Protein AF-0000000083203821 (afdb_homodimer)

Foldseek 3Di:
DQQAFEEEEEEAAVQQVVLLVVVCVVPVVSLLLLQFQPVLLCQVVADPSHDYQAYEYEEEQDPDPLSNVQVCLSLVLNCLVCVRHYYYDYFYKDWDWDADPPPRDIDIDIDTPCRLVVSLCVVVVCLVVVVGQEYEYEHADLSNLVSVVVCVVPPVSHHYAYEYHHPHHHPNVQVSQVVSVHHHHYVVVVVVSSVVGRDDQWDADPNDIGGRDPVSD/DQQAFEEEEEEAAVQQVVLLVVVCVVPVVSLLLLQFQPVLLCQVVADPSHDYQAYEYEEEQDPDPLSNVQVCLSLVLNCQVCVRHYYYDYFYKDWDWDADPPPRDIDIDIDTPCRLVVSLCVVVVCLVVVVGQEYEYEHADLSNLVSVVVCVVPPVSHHYAYEYHHPHHHPNVQVSQVVSVHHHHYVNVVVVSSVVGRDPQWDADPNDIGGRDPVSD

InterPro domains:
  IPR021139 NYN domain [PF01936] (6-175)
  IPR047140 Low amplitude and bright protein LabA [PTHR35458] (3-175)

Radius of gyration: 23.97 Å; Cα contacts (8 Å, |Δi|>4): 804; chains: 2; bounding box: 63×75×48 Å

Organism: NCBI:txid214856

Solvent-accessible surface area (backbone atoms only — not comparable to full-atom values): 23554 Å² total; per-residue (Å²): 131,86,78,56,42,32,29,33,39,42,32,37,37,60,56,37,51,53,13,40,55,54,41,21,77,77,38,65,75,45,48,58,59,74,47,49,31,63,64,61,35,54,50,72,74,51,52,92,65,36,40,79,55,35,36,37,38,32,38,50,63,51,86,49,65,68,59,29,51,45,50,48,40,49,52,48,43,38,31,69,76,30,65,87,36,40,46,77,48,73,39,40,58,43,84,42,75,46,64,38,88,85,81,62,49,75,42,75,44,81,41,85,39,38,48,69,38,50,51,41,45,49,55,51,47,34,53,75,68,62,70,45,38,31,41,31,40,31,44,38,62,58,61,53,45,60,50,52,52,49,44,58,73,73,34,75,85,43,45,76,46,43,34,19,28,29,86,41,69,34,69,65,50,45,52,52,35,45,76,69,76,42,73,67,39,60,47,65,80,40,55,67,49,51,65,74,14,49,53,70,59,65,43,79,56,96,89,46,73,42,54,62,48,74,90,62,104,129,84,80,55,42,30,29,33,39,42,34,37,38,61,56,36,51,52,13,39,56,55,40,21,76,78,38,67,74,44,48,57,59,73,48,49,30,63,64,60,35,55,49,74,74,51,51,94,65,37,40,78,55,35,36,37,38,33,37,49,61,51,86,50,66,69,60,28,50,46,50,48,40,48,53,49,43,39,32,69,76,30,66,88,36,41,45,77,47,72,39,40,59,42,85,42,76,46,65,38,90,84,79,60,47,74,44,75,43,79,40,84,39,38,49,68,36,50,51,40,44,49,56,50,47,34,53,73,68,63,70,44,36,31,43,32,39,32,45,38,60,58,62,54,44,61,48,52,52,50,43,59,74,72,34,76,86,43,44,76,46,44,33,20,28,30,85,40,68,34,67,65,49,47,52,53,34,45,76,66,76,40,74,68,40,60,48,65,80,41,55,68,48,52,65,74,13,49,53,69,59,63,44,78,57,96,88,44,71,43,54,62,48,74,90,62,104

Nearest PDB structures (foldseek):
  4e69-assembly1_B  TM=3.075E-01  e=9.930E-04  Oceanicola granulosus HTCC2516
  5d01-assembly1_B  TM=5.183E-01  e=2.018E-01  Bacillus subtilis subsp. subtilis str. 168
  8ras-assembly1_K  TM=3.543E-01  e=4.228E-02  Sinapis alba
  7opd-assembly1_M  TM=4.922E-01  e=6.619E-01  Homo sapiens
  4j2m-assembly1_A  TM=3.291E-01  e=2.788E+00  Deinococcus radiodurans

Sequence (434 aa):
MIMKKRVTIYIDGFNFYYGLKRIKSADVDWRKYYWIDYVKLFEQFVGPDQELAKVVYFTASPLSPSKNSRQSALLNANKLLHPDKFEVVRGKYIGKTIECPHCKFAISKPEEKRTDVNLSVRMMGDCFMDKTDILVLVSADSDLVPPIEFIQSNHHNKKVKVYFPPANFSNDLKDNIIRHKGKPILLERNKIKFENSIMPERIDINGKIVTIPDKWKMIMKKRVTIYIDGFNFYYGLKRIKSADVDWRKYYWIDYVKLFEQFVGPDQELAKVVYFTASPLSPSKNSRQSALLNANKLLHPDKFEVVRGKYIGKTIECPHCKFAISKPEEKRTDVNLSVRMMGDCFMDKTDILVLVSADSDLVPPIEFIQSNHHNKKVKVYFPPANFSNDLKDNIIRHKGKPILLERNKIKFENSIMPERIDINGKIVTIPDKWK

Secondary structure (DSSP, 8-state):
---PEEEEEEEEHHHHHHHHHHHHHH-GGGGGGGSB-HHHHHHTT--TTEEEEEEEEEE---SSHHHHHHHHHHHHHHHHH-TTTEEEEE-EEEEEEEE-TTT-PEEEEEEEESHHHHHHHHHHHHHHTT--SEEEEE---GGGHHHHHHHHHH-TTSEEEEEEPTT---HHHHHHHHHTT---EEGGG-HHHHHTTBPPSEEEETTEEEE--GGG-/--PPEEEEEEEEHHHHHHHHHHHHHH-GGGGGGGSB-HHHHHHTT--TTEEEEEEEEEE---SSHHHHHHHHHHHHHHHHH-TTTEEEEE-EEEEEEEE-TTT-PEEEEEEEESHHHHHHHHHHHHHHTT--SEEEEE---GGGHHHHHHHHHH-TTSEEEEEEPTT---HHHHHHHHHTT---EEGGG-HHHHHTTBPPSEEEETTEEEE--GGG-

pLDDT: mean 95.74, std 4.98, range [48.94, 98.94]

Structure (mmCIF, N/CA/C/O backbone):
data_AF-0000000083203821-model_v1
#
loop_
_entity.id
_entity.type
_entity.pdbx_description
1 polymer 'NYN domain-containing protein'
#
loop_
_atom_site.group_PDB
_atom_site.id
_atom_site.type_symbol
_atom_site.label_atom_id
_atom_site.label_alt_id
_atom_site.label_comp_id
_atom_site.label_asym_id
_atom_site.label_entity_id
_atom_site.label_seq_id
_atom_site.pdbx_PDB_ins_code
_atom_site.Cartn_x
_atom_site.Cartn_y
_atom_site.Cartn_z
_atom_site.occupancy
_atom_site.B_iso_or_equiv
_atom_site.auth_seq_id
_atom_site.auth_comp_id
_atom_site.auth_asym_id
_atom_site.auth_atom_id
_atom_site.pdbx_PDB_model_num
ATOM 1 N N . MET A 1 1 ? 30.531 25.125 8.453 1 49 1 MET A N 1
ATOM 2 C CA . MET A 1 1 ? 29.141 25.234 8.828 1 49 1 MET A CA 1
ATOM 3 C C . MET A 1 1 ? 28.469 23.859 8.836 1 49 1 MET A C 1
ATOM 5 O O . MET A 1 1 ? 28.531 23.141 7.848 1 49 1 MET A O 1
ATOM 9 N N . ILE A 1 2 ? 28.172 23.266 9.953 1 65.25 2 ILE A N 1
ATOM 10 C CA . ILE A 1 2 ? 27.75 21.875 10.07 1 65.25 2 ILE A CA 1
ATOM 11 C C . ILE A 1 2 ? 26.406 21.688 9.352 1 65.25 2 ILE A C 1
ATOM 13 O O . ILE A 1 2 ? 25.484 22.469 9.523 1 65.25 2 ILE A O 1
ATOM 17 N N . MET A 1 3 ? 26.266 21 8.273 1 85.69 3 MET A N 1
ATOM 18 C CA . MET A 1 3 ? 25.094 20.797 7.43 1 85.69 3 MET A CA 1
ATOM 19 C C . MET A 1 3 ? 23.922 20.25 8.25 1 85.69 3 MET A C 1
ATOM 21 O O . MET A 1 3 ? 24.078 19.297 9 1 85.69 3 MET A O 1
ATOM 25 N N . LYS A 1 4 ? 22.828 21 8.383 1 95.88 4 LYS A N 1
ATOM 26 C CA . LYS A 1 4 ? 21.641 20.609 9.125 1 95.88 4 LYS A CA 1
ATOM 27 C C . LYS A 1 4 ? 21.031 19.328 8.562 1 95.88 4 LYS A C 1
ATOM 29 O O . LYS A 1 4 ? 21.125 19.062 7.359 1 95.88 4 LYS A O 1
ATOM 34 N N . LYS A 1 5 ? 20.5 18.516 9.391 1 97.75 5 LYS A N 1
ATOM 35 C CA . LYS A 1 5 ? 19.797 17.312 8.977 1 97.75 5 LYS A CA 1
ATOM 36 C C . LYS A 1 5 ? 18.438 17.641 8.352 1 97.75 5 LYS A C 1
ATOM 38 O O . LYS A 1 5 ? 17.656 18.375 8.945 1 97.75 5 LYS A O 1
ATOM 43 N N . ARG A 1 6 ? 18.25 17.234 7.219 1 98.5 6 ARG A N 1
ATOM 44 C CA . ARG A 1 6 ? 17 17.484 6.496 1 98.5 6 ARG A CA 1
ATOM 45 C C . ARG A 1 6 ? 15.867 16.625 7.043 1 98.5 6 ARG A C 1
ATOM 47 O O . ARG A 1 6 ? 16.031 15.406 7.195 1 98.5 6 ARG A O 1
ATOM 54 N N . VAL A 1 7 ? 14.68 17.188 7.336 1 98.81 7 VAL A N 1
ATOM 55 C CA . VAL A 1 7 ? 13.492 16.516 7.859 1 98.81 7 VAL A CA 1
ATOM 56 C C . VAL A 1 7 ? 12.367 16.578 6.832 1 98.81 7 VAL A C 1
ATOM 58 O O . VAL A 1 7 ? 12.047 17.656 6.32 1 98.81 7 VAL A O 1
ATOM 61 N N . THR A 1 8 ? 11.82 15.469 6.445 1 98.94 8 THR A N 1
ATOM 62 C CA . THR A 1 8 ? 10.625 15.43 5.609 1 98.94 8 THR A CA 1
ATOM 63 C C . THR A 1 8 ? 9.438 14.867 6.387 1 98.94 8 THR A C 1
ATOM 65 O O . THR A 1 8 ? 9.57 13.852 7.078 1 98.94 8 THR A O 1
ATOM 68 N N . ILE A 1 9 ? 8.297 15.562 6.328 1 98.94 9 ILE A N 1
ATOM 69 C CA . ILE A 1 9 ? 7.059 15.172 6.984 1 98.94 9 ILE A CA 1
ATOM 70 C C . ILE A 1 9 ? 6.121 14.516 5.969 1 98.94 9 ILE A C 1
ATOM 72 O O . ILE A 1 9 ? 5.832 15.094 4.922 1 98.94 9 ILE A O 1
ATOM 76 N N . TYR A 1 10 ? 5.672 13.32 6.23 1 98.94 10 TYR A N 1
ATOM 77 C CA . TYR A 1 10 ? 4.711 12.602 5.398 1 98.94 10 TYR A CA 1
ATOM 78 C C . TYR A 1 10 ? 3.363 12.484 6.102 1 98.94 10 TYR A C 1
ATOM 80 O O . TYR A 1 10 ? 3.199 11.664 7.012 1 98.94 10 TYR A O 1
ATOM 88 N N . ILE A 1 11 ? 2.381 13.211 5.633 1 98.94 11 ILE A N 1
ATOM 89 C CA . ILE A 1 11 ? 1.11 13.312 6.34 1 98.94 11 ILE A CA 1
ATOM 90 C C . ILE A 1 11 ? 0.06 12.445 5.641 1 98.94 11 ILE A C 1
ATOM 92 O O . ILE A 1 11 ? -0.265 12.68 4.473 1 98.94 11 ILE A O 1
ATOM 96 N N . ASP A 1 12 ? -0.432 11.477 6.359 1 98.75 12 ASP A N 1
ATOM 97 C CA . ASP A 1 12 ? -1.655 10.797 5.949 1 98.75 12 ASP A CA 1
ATOM 98 C C . ASP A 1 12 ? -2.875 11.695 6.137 1 98.75 12 ASP A C 1
ATOM 100 O O . ASP A 1 12 ? -3.402 11.812 7.242 1 98.75 12 ASP A O 1
ATOM 104 N N . GLY A 1 13 ? -3.316 12.242 5.078 1 98.38 13 GLY A N 1
ATOM 105 C CA . GLY A 1 13 ? -4.293 13.32 5.125 1 98.38 13 GLY A CA 1
ATOM 106 C C . GLY A 1 13 ? -5.598 12.914 5.781 1 98.38 13 GLY A C 1
ATOM 107 O O . GLY A 1 13 ? -6.094 13.609 6.672 1 98.38 13 GLY A O 1
ATOM 108 N N . PHE A 1 14 ? -6.172 11.844 5.367 1 96.69 14 PHE A N 1
ATOM 109 C CA . PHE A 1 14 ? -7.469 11.438 5.898 1 96.69 14 PHE A CA 1
ATOM 110 C C . PHE A 1 14 ? -7.34 10.984 7.348 1 96.69 14 PHE A C 1
ATOM 112 O O . PHE A 1 14 ? -8.227 11.25 8.164 1 96.69 14 PHE A O 1
ATOM 119 N N . ASN A 1 15 ? -6.258 10.289 7.625 1 97.25 15 ASN A N 1
ATOM 120 C CA . ASN A 1 15 ? -6.023 9.922 9.016 1 97.25 15 ASN A CA 1
ATOM 121 C C . ASN A 1 15 ? -5.918 11.156 9.914 1 97.25 15 ASN A C 1
ATOM 123 O O . ASN A 1 15 ? -6.445 11.164 11.023 1 97.25 15 ASN A O 1
ATOM 127 N N . PHE A 1 16 ? -5.258 12.148 9.445 1 98.19 16 PHE A N 1
ATOM 128 C CA . PHE A 1 16 ? -5.105 13.414 10.164 1 98.19 16 PHE A CA 1
ATOM 129 C C . PHE A 1 16 ? -6.449 14.117 10.305 1 98.19 16 PHE A C 1
ATOM 131 O O . PHE A 1 16 ? -6.867 14.445 11.414 1 98.19 16 PHE A O 1
ATOM 138 N N . TYR A 1 17 ? -7.191 14.281 9.219 1 96.94 17 TYR A N 1
ATOM 139 C CA . TYR A 1 17 ? -8.445 15.023 9.18 1 96.94 17 TYR A CA 1
ATOM 140 C C . TYR A 1 17 ? -9.508 14.352 10.039 1 96.94 17 TYR A C 1
ATOM 142 O O . TYR A 1 17 ? -10.18 15.016 10.836 1 96.94 17 TYR A O 1
ATOM 150 N N . TYR A 1 18 ? -9.633 13.094 9.898 1 95.25 18 TYR A N 1
ATOM 151 C CA . TYR A 1 18 ? -10.672 12.414 10.656 1 95.25 18 TYR A CA 1
ATOM 152 C C . TYR A 1 18 ? -10.289 12.289 12.125 1 95.25 18 TYR A C 1
ATOM 154 O O . TYR A 1 18 ? -11.148 12.133 12.992 1 95.25 18 TYR A O 1
ATOM 162 N N . GLY A 1 19 ? -8.984 12.281 12.352 1 96.25 19 GLY A N 1
ATOM 163 C CA . GLY A 1 19 ? -8.57 12.43 13.742 1 96.25 19 GLY A CA 1
ATOM 164 C C . GLY A 1 19 ? -9.039 13.727 14.367 1 96.25 19 GLY A C 1
ATOM 165 O O . GLY A 1 19 ? -9.562 13.734 15.484 1 96.25 19 GLY A O 1
ATOM 166 N N . LEU A 1 20 ? -8.859 14.812 13.648 1 95.88 20 LEU A N 1
ATOM 167 C CA . LEU A 1 20 ? -9.328 16.109 14.102 1 95.88 20 LEU A CA 1
ATOM 168 C C . LEU A 1 20 ? -10.844 16.109 14.305 1 95.88 20 LEU A C 1
ATOM 170 O O . LEU A 1 20 ? -11.344 16.672 15.281 1 95.88 20 LEU A O 1
ATOM 174 N N . LYS A 1 21 ? -11.523 15.453 13.398 1 94.38 21 LYS A N 1
ATOM 175 C CA . LYS A 1 21 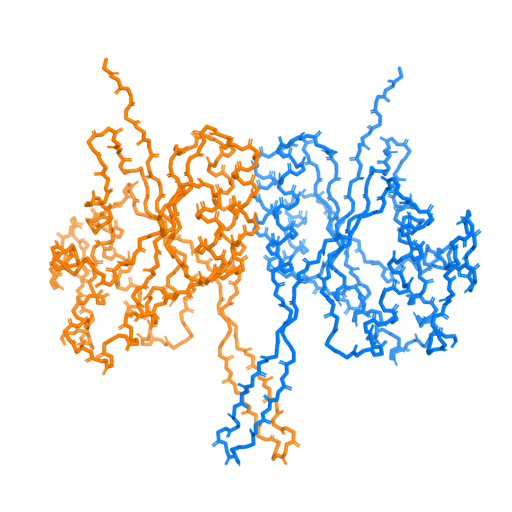? -12.984 15.383 13.492 1 94.38 21 LYS A CA 1
ATOM 176 C C . LYS A 1 21 ? -13.414 14.641 14.758 1 94.38 21 LYS A C 1
ATOM 178 O O . LYS A 1 21 ? -14.359 15.047 15.43 1 94.38 21 LYS A O 1
ATOM 183 N N . ARG A 1 22 ? -12.727 13.617 15.039 1 94.06 22 ARG A N 1
ATOM 184 C CA . ARG A 1 22 ? -13.07 12.805 16.203 1 94.06 22 ARG A CA 1
ATOM 185 C C . ARG A 1 22 ? -12.836 13.578 17.5 1 94.06 22 ARG A C 1
ATOM 187 O O . ARG A 1 22 ? -13.68 13.578 18.391 1 94.06 22 ARG A O 1
ATOM 194 N N . ILE A 1 23 ? -11.734 14.188 17.578 1 90.62 23 ILE A N 1
ATOM 195 C CA . ILE A 1 23 ? -11.391 14.859 18.812 1 90.62 23 ILE A CA 1
ATOM 196 C C . ILE A 1 23 ? -12.289 16.078 19.016 1 90.62 23 ILE A C 1
ATOM 198 O O . ILE A 1 23 ? -12.586 16.453 20.141 1 90.62 23 ILE A O 1
ATOM 202 N N . LYS A 1 24 ? -12.625 16.656 17.922 1 87.38 24 LYS A N 1
ATOM 203 C CA . LYS A 1 24 ? -13.516 17.812 17.984 1 87.38 24 LYS A CA 1
ATOM 204 C C . LYS A 1 24 ? -14.844 17.438 18.641 1 87.38 24 LYS A C 1
ATOM 206 O O . LYS A 1 24 ? -15.492 18.281 19.266 1 87.38 24 LYS A O 1
ATOM 211 N N . SER A 1 25 ? -15.242 16.203 18.422 1 86.75 25 SER A N 1
ATOM 212 C CA . SER A 1 25 ? -16.484 15.742 19.047 1 86.75 25 SER A CA 1
ATOM 213 C C . SER A 1 25 ? -16.391 15.82 20.562 1 86.75 25 SER A C 1
ATOM 215 O O . SER A 1 25 ? -17.406 16.016 21.234 1 86.75 25 SER A O 1
ATOM 217 N N . ALA A 1 26 ? -15.148 15.758 21.031 1 84.75 26 ALA A N 1
ATOM 218 C CA . ALA A 1 26 ? -14.922 15.828 22.469 1 84.75 26 ALA A CA 1
ATOM 219 C C . ALA A 1 26 ? -14.547 17.25 22.891 1 84.75 26 ALA A C 1
ATOM 221 O O . ALA A 1 26 ? -14.828 17.656 24.016 1 84.75 26 ALA A O 1
ATOM 222 N N . ASP A 1 27 ? -13.898 17.969 22.047 1 88.25 27 ASP A N 1
ATOM 223 C CA . ASP A 1 27 ? -13.445 19.328 22.266 1 88.25 27 ASP A CA 1
ATOM 224 C C . ASP A 1 27 ? -13.641 20.188 21 1 88.25 27 ASP A C 1
ATOM 226 O O . ASP A 1 27 ? -12.797 20.172 20.109 1 88.25 27 ASP A O 1
ATOM 230 N N . VAL A 1 28 ? -14.664 20.969 20.984 1 85.75 28 VAL A N 1
ATOM 231 C CA . VAL A 1 28 ? -15.117 21.719 19.812 1 85.75 28 VAL A CA 1
ATOM 232 C C . VAL A 1 28 ? -14.031 22.688 19.375 1 85.75 28 VAL A C 1
ATOM 234 O O . VAL A 1 28 ? -13.961 23.062 18.203 1 85.75 28 VAL A O 1
ATOM 237 N N . ASP A 1 29 ? -13.125 23.062 20.219 1 87.75 29 ASP A N 1
ATOM 238 C CA . ASP A 1 29 ? -12.07 24.016 19.906 1 87.75 29 ASP A CA 1
ATOM 239 C C . ASP A 1 29 ? -11.141 23.484 18.828 1 87.75 29 ASP A C 1
ATOM 241 O O . ASP A 1 29 ? -10.484 24.25 18.125 1 87.75 29 ASP A O 1
ATOM 245 N N . TRP A 1 30 ? -11.156 22.203 18.609 1 92.88 30 TRP A N 1
ATOM 246 C CA . TRP A 1 30 ? -10.258 21.594 17.656 1 92.88 30 TRP A CA 1
ATOM 247 C C . TRP A 1 30 ? -10.734 21.828 16.219 1 92.88 30 TRP A C 1
ATOM 249 O O . TRP A 1 30 ? -10 21.594 15.266 1 92.88 30 TRP A O 1
ATOM 259 N N . ARG A 1 31 ? -11.883 22.344 16.016 1 92.75 31 ARG A N 1
ATOM 260 C CA . ARG A 1 31 ? -12.406 22.703 14.695 1 92.75 31 ARG A CA 1
ATOM 261 C C . ARG A 1 31 ? -11.531 23.766 14.031 1 92.75 31 ARG A C 1
ATOM 263 O O . ARG A 1 31 ? -11.367 23.766 12.812 1 92.75 31 ARG A O 1
ATOM 270 N N . LYS A 1 32 ? -10.984 24.656 14.891 1 94.31 32 LYS A N 1
ATOM 271 C CA . LYS A 1 32 ? -10.156 25.734 14.375 1 94.31 32 LYS A CA 1
ATOM 272 C C . LYS A 1 32 ? -8.93 25.188 13.648 1 94.31 32 LYS A C 1
ATOM 274 O O . LYS A 1 32 ? -8.336 25.859 12.805 1 94.31 32 LYS A O 1
ATOM 279 N N . TYR A 1 33 ? -8.617 23.922 13.953 1 96.75 33 TYR A N 1
ATOM 280 C CA . TYR A 1 33 ? -7.391 23.344 13.406 1 96.75 33 TYR A CA 1
ATOM 281 C C . TYR A 1 33 ? -7.652 22.688 12.055 1 96.75 33 TYR A C 1
ATOM 283 O O . TYR A 1 33 ? -6.73 22.172 11.43 1 96.75 33 TYR A O 1
ATOM 291 N N . TYR A 1 34 ? -8.938 22.75 11.523 1 97.5 34 TYR A N 1
ATOM 292 C CA . TYR A 1 34 ? -9.227 22.328 10.156 1 97.5 34 TYR A CA 1
ATOM 293 C C . TYR A 1 34 ? -8.5 23.203 9.148 1 97.5 34 TYR A C 1
ATOM 295 O O . TYR A 1 34 ? -8.164 22.75 8.047 1 97.5 34 TYR A O 1
ATOM 303 N N . TRP A 1 35 ? -8.312 24.438 9.539 1 98.31 35 TRP A N 1
ATOM 304 C CA . TRP A 1 35 ? -7.676 25.453 8.703 1 98.31 35 TRP A CA 1
ATOM 305 C C . TRP A 1 35 ? -6.273 25.766 9.203 1 98.31 35 TRP A C 1
ATOM 307 O O . TRP A 1 35 ? -6.051 26.812 9.82 1 98.31 35 TRP A O 1
ATOM 317 N N . ILE A 1 36 ? -5.367 24.875 8.906 1 98.5 36 ILE A N 1
ATOM 318 C CA . ILE A 1 36 ? -4.066 24.938 9.555 1 98.5 36 ILE A CA 1
ATOM 319 C C . ILE A 1 36 ? -2.963 25 8.5 1 98.5 36 ILE A C 1
ATOM 321 O O . ILE A 1 36 ? -3.098 24.438 7.414 1 98.5 36 ILE A O 1
ATOM 325 N N . ASP A 1 37 ? -1.897 25.734 8.805 1 98.81 37 ASP A N 1
ATOM 326 C CA . ASP A 1 37 ? -0.636 25.781 8.07 1 98.81 37 ASP A CA 1
ATOM 327 C C . ASP A 1 37 ? 0.267 24.609 8.461 1 98.81 37 ASP A C 1
ATOM 329 O O . ASP A 1 37 ? 0.946 24.656 9.484 1 98.81 37 ASP A O 1
ATOM 333 N N . TYR A 1 38 ? 0.348 23.609 7.621 1 98.88 38 TYR A N 1
ATOM 334 C CA . TYR A 1 38 ? 1.054 22.375 7.969 1 98.88 38 TYR A CA 1
ATOM 335 C C . TYR A 1 38 ? 2.553 22.625 8.086 1 98.88 38 TYR A C 1
ATOM 337 O O . TYR A 1 38 ? 3.223 22.016 8.93 1 98.88 38 TYR A O 1
ATOM 345 N N . VAL A 1 39 ? 3.109 23.391 7.227 1 98.88 39 VAL A N 1
ATOM 346 C CA . VAL A 1 39 ? 4.539 23.688 7.281 1 98.88 39 VAL A CA 1
ATOM 347 C C . VAL A 1 39 ? 4.875 24.391 8.594 1 98.88 39 VAL A C 1
ATOM 349 O O . VAL A 1 39 ? 5.809 24 9.297 1 98.88 39 VAL A O 1
ATOM 352 N N . LYS A 1 40 ? 4.082 25.391 8.938 1 98.75 40 LYS A N 1
ATOM 353 C CA . LYS A 1 40 ? 4.293 26.078 10.203 1 98.75 40 LYS A CA 1
ATOM 354 C C . LYS A 1 40 ? 4.137 25.141 11.391 1 98.75 40 LYS A C 1
ATOM 356 O O . LYS A 1 40 ? 4.93 25.188 12.328 1 98.75 40 LYS A O 1
ATOM 361 N N . LEU A 1 41 ? 3.131 24.297 11.344 1 98.81 41 LEU A N 1
ATOM 362 C CA . LEU A 1 41 ? 2.883 23.344 12.422 1 98.81 41 LEU A CA 1
ATOM 363 C C . LEU A 1 41 ? 4.105 22.469 12.664 1 98.81 41 LEU A C 1
ATOM 365 O O . LEU A 1 41 ? 4.629 22.406 13.773 1 98.81 41 LEU A O 1
ATOM 369 N N . PHE A 1 42 ? 4.621 21.891 11.633 1 98.88 42 PHE A N 1
ATOM 370 C CA . PHE A 1 42 ? 5.633 20.859 11.812 1 98.88 42 PHE A CA 1
ATOM 371 C C . PHE A 1 42 ? 7.023 21.484 11.922 1 98.88 42 PHE A C 1
ATOM 373 O O . PHE A 1 42 ? 7.957 20.828 12.406 1 98.88 42 PHE A O 1
ATOM 380 N N . GLU A 1 43 ? 7.227 22.672 11.492 1 98.56 43 GLU A N 1
ATOM 381 C CA . GLU A 1 43 ? 8.477 23.391 11.727 1 98.56 43 GLU A CA 1
ATOM 382 C C . GLU A 1 43 ? 8.781 23.484 13.219 1 98.56 43 GLU A C 1
ATOM 384 O O . GLU A 1 43 ? 9.945 23.484 13.625 1 98.56 43 GLU A O 1
ATOM 389 N N . GLN A 1 44 ? 7.766 23.547 13.969 1 98.56 44 GLN A N 1
ATOM 390 C CA . GLN A 1 44 ? 7.902 23.703 15.414 1 98.56 44 GLN A CA 1
ATOM 391 C C . GLN A 1 44 ? 8.461 22.438 16.062 1 98.56 44 GLN A C 1
ATOM 393 O O . GLN A 1 44 ? 8.852 22.469 17.234 1 98.56 44 GLN A O 1
ATOM 398 N N . PHE A 1 45 ? 8.469 21.344 15.359 1 98.25 45 PHE A N 1
ATOM 399 C CA . PHE A 1 45 ? 8.992 20.078 15.883 1 98.25 45 PHE A CA 1
ATOM 400 C C . PHE A 1 45 ? 10.438 19.875 15.469 1 98.25 45 PHE A C 1
ATOM 402 O O . PHE A 1 45 ? 11.086 18.922 15.891 1 98.25 45 PHE A O 1
ATOM 409 N N . VAL A 1 46 ? 10.922 20.734 14.617 1 97.56 46 VAL A N 1
ATOM 410 C CA . VAL A 1 46 ? 12.258 20.594 14.055 1 97.56 46 VAL A CA 1
ATOM 411 C C . VAL A 1 46 ? 13.289 21.219 15 1 97.56 46 VAL A C 1
ATOM 413 O O . VAL A 1 46 ? 13.125 22.344 15.453 1 97.56 46 VAL A O 1
ATOM 416 N N . GLY A 1 47 ? 14.336 20.5 15.289 1 96.12 47 GLY A N 1
ATOM 417 C CA . GLY A 1 47 ? 15.367 20.938 16.219 1 96.12 47 GLY A CA 1
ATOM 418 C C . GLY A 1 47 ? 16.344 21.922 15.594 1 96.12 47 GLY A C 1
ATOM 419 O O . GLY A 1 47 ? 16.312 22.156 14.391 1 96.12 47 GLY A O 1
ATOM 420 N N . PRO A 1 48 ? 17.234 22.438 16.438 1 95.81 48 PRO A N 1
ATOM 421 C CA . PRO A 1 48 ? 18.188 23.453 15.977 1 95.81 48 PRO A CA 1
ATOM 422 C C . PRO A 1 48 ? 19.203 22.906 14.977 1 95.81 48 PRO A C 1
ATOM 424 O O . PRO A 1 48 ? 19.719 23.656 14.148 1 95.81 48 PRO A O 1
ATOM 427 N N . ASP A 1 49 ? 19.453 21.641 15.031 1 96.88 49 ASP A N 1
ATOM 428 C CA . ASP A 1 49 ? 20.422 21.016 14.125 1 96.88 49 ASP A CA 1
ATOM 429 C C . ASP A 1 49 ? 19.719 20.406 12.914 1 96.88 49 ASP A C 1
ATOM 431 O O . ASP A 1 49 ? 20.312 19.609 12.188 1 96.88 49 ASP A O 1
ATOM 435 N N . GLN A 1 50 ? 18.484 20.781 12.766 1 98.06 50 GLN A N 1
ATOM 436 C CA . GLN A 1 50 ? 17.656 20.219 11.703 1 98.06 50 GLN A CA 1
ATOM 437 C C . GLN A 1 50 ? 17.031 21.328 10.852 1 98.06 50 GLN A C 1
ATOM 439 O O . GLN A 1 50 ? 17.016 22.484 11.258 1 98.06 50 GLN A O 1
ATOM 444 N N . GLU A 1 51 ? 16.625 20.969 9.688 1 98.19 51 GLU A N 1
ATOM 445 C CA . GLU A 1 51 ? 15.852 21.859 8.82 1 98.19 51 GLU A CA 1
ATOM 446 C C . GLU A 1 51 ? 14.688 21.109 8.172 1 98.19 51 GLU A C 1
ATOM 448 O O . GLU A 1 51 ? 14.828 19.938 7.793 1 98.19 51 GLU A O 1
ATOM 453 N N . LEU A 1 52 ? 13.562 21.719 8.117 1 98.56 52 LEU A N 1
ATOM 454 C CA . LEU A 1 52 ? 12.406 21.141 7.453 1 98.56 52 LEU A CA 1
ATOM 455 C C . LEU A 1 52 ? 12.562 21.203 5.938 1 98.56 52 LEU A C 1
ATOM 457 O O . LEU A 1 52 ? 12.508 22.281 5.352 1 98.56 52 LEU A O 1
ATOM 461 N N . ALA A 1 53 ? 12.703 20.062 5.301 1 98.38 53 ALA A N 1
ATOM 462 C CA . ALA A 1 53 ? 12.93 20 3.859 1 98.38 53 ALA A CA 1
ATOM 463 C C . ALA A 1 53 ? 11.609 20.031 3.092 1 98.38 53 ALA A C 1
ATOM 465 O O . ALA A 1 53 ? 11.461 20.797 2.133 1 98.38 53 ALA A O 1
ATOM 466 N N . LYS A 1 54 ? 10.688 19.25 3.496 1 98.75 54 LYS A N 1
ATOM 467 C CA . LYS A 1 54 ? 9.414 19.109 2.783 1 98.75 54 LYS A CA 1
ATOM 468 C C . LYS A 1 54 ? 8.312 18.641 3.717 1 98.75 54 LYS A C 1
ATOM 470 O O . LYS A 1 54 ? 8.57 17.906 4.68 1 98.75 54 LYS A O 1
ATOM 475 N N . VAL A 1 55 ? 7.133 19.094 3.467 1 98.94 55 VAL A N 1
ATOM 476 C CA . VAL A 1 55 ? 5.895 18.531 4.004 1 98.94 55 VAL A CA 1
ATOM 477 C C . VAL A 1 55 ? 5.043 17.984 2.863 1 98.94 55 VAL A C 1
ATOM 479 O O . VAL A 1 55 ? 4.598 18.719 1.992 1 98.94 55 VAL A O 1
ATOM 482 N N . VAL A 1 56 ? 4.875 16.703 2.883 1 98.94 56 VAL A N 1
ATOM 483 C CA . VAL A 1 56 ? 4.125 16.047 1.818 1 98.94 56 VAL A CA 1
ATOM 484 C C . VAL A 1 56 ? 2.803 15.516 2.367 1 98.94 56 VAL A C 1
ATOM 486 O O . VAL A 1 56 ? 2.785 14.75 3.334 1 98.94 56 VAL A O 1
ATOM 489 N N . TYR A 1 57 ? 1.737 15.977 1.779 1 98.88 57 TYR A N 1
ATOM 490 C CA . TYR A 1 57 ? 0.384 15.617 2.193 1 98.88 57 TYR A CA 1
ATOM 491 C C . TYR A 1 57 ? -0.237 14.617 1.23 1 98.88 57 TYR A C 1
ATOM 493 O O . TYR A 1 57 ? -0.345 14.883 0.031 1 98.88 57 TYR A O 1
ATOM 501 N N . PHE A 1 58 ? -0.642 13.453 1.767 1 98.81 58 PHE A N 1
ATOM 502 C CA . PHE A 1 58 ? -1.229 12.391 0.958 1 98.81 58 PHE A CA 1
ATOM 503 C C . PHE A 1 58 ? -2.738 12.328 1.165 1 98.81 58 PHE A C 1
ATOM 505 O O . PHE A 1 58 ? -3.211 12.227 2.299 1 98.81 58 PHE A O 1
ATOM 512 N N . THR A 1 59 ? -3.459 12.273 0.09 1 97.81 59 THR A N 1
ATOM 513 C CA . THR A 1 59 ? -4.91 12.312 0.217 1 97.81 59 THR A CA 1
ATOM 514 C C . THR A 1 59 ? -5.582 11.828 -1.065 1 97.81 59 THR A C 1
ATOM 516 O O . THR A 1 59 ? -4.949 11.164 -1.89 1 97.81 59 THR A O 1
ATOM 519 N N . ALA A 1 60 ? -6.844 11.891 -1.121 1 96.75 60 ALA A N 1
ATOM 520 C CA . ALA A 1 60 ? -7.684 11.68 -2.297 1 96.75 60 ALA A CA 1
ATOM 521 C C . ALA A 1 60 ? -8.797 12.719 -2.367 1 96.75 60 ALA A C 1
ATOM 523 O O . ALA A 1 60 ? -9.227 13.242 -1.339 1 96.75 60 ALA A O 1
ATOM 524 N N . SER A 1 61 ? -9.172 13.047 -3.545 1 95.06 61 SER A N 1
ATOM 525 C CA . SER A 1 61 ? -10.273 13.992 -3.686 1 95.06 61 SER A CA 1
ATOM 526 C C . SER A 1 61 ? -11.602 13.367 -3.266 1 95.06 61 SER A C 1
ATOM 528 O O . SER A 1 61 ? -12.039 12.375 -3.854 1 95.06 61 SER A O 1
ATOM 530 N N . PRO A 1 62 ? -12.195 13.977 -2.34 1 94 62 PRO A N 1
ATOM 531 C CA . PRO A 1 62 ? -13.5 13.438 -1.944 1 94 62 PRO A CA 1
ATOM 532 C C . PRO A 1 62 ? -14.508 13.438 -3.09 1 94 62 PRO A C 1
ATOM 534 O O . PRO A 1 62 ? -14.461 14.312 -3.959 1 94 62 PRO A O 1
ATOM 537 N N . LEU A 1 63 ? -15.461 12.516 -3.021 1 91.81 63 LEU A N 1
ATOM 538 C CA . LEU A 1 63 ? -16.484 12.414 -4.062 1 91.81 63 LEU A CA 1
ATOM 539 C C . LEU A 1 63 ? -17.5 13.531 -3.928 1 91.81 63 LEU A C 1
ATOM 541 O O . LEU A 1 63 ? -18.047 14 -4.93 1 91.81 63 LEU A O 1
ATOM 545 N N . SER A 1 64 ? -17.797 13.93 -2.703 1 92.62 64 SER A N 1
ATOM 546 C CA . SER A 1 64 ? -18.703 15.047 -2.453 1 92.62 64 SER A CA 1
ATOM 547 C C . SER A 1 64 ? -18.094 16.375 -2.918 1 92.62 64 SER A C 1
ATOM 549 O O . SER A 1 64 ? -17 16.734 -2.49 1 92.62 64 SER A O 1
ATOM 551 N N . PRO A 1 65 ? -18.812 17.078 -3.715 1 95.25 65 PRO A N 1
ATOM 552 C CA . PRO A 1 65 ? -18.281 18.344 -4.207 1 95.25 65 PRO A CA 1
ATOM 553 C C . PRO A 1 65 ? -17.969 19.328 -3.082 1 95.25 65 PRO A C 1
ATOM 555 O O . PRO A 1 65 ? -16.953 20.016 -3.131 1 95.25 65 PRO A O 1
ATOM 558 N N . SER A 1 66 ? -18.812 19.406 -2.113 1 96.31 66 SER A N 1
ATOM 559 C CA . SER A 1 66 ? -18.609 20.312 -0.998 1 96.31 66 SER A CA 1
ATOM 560 C C . SER A 1 66 ? -17.359 19.953 -0.2 1 96.31 66 SER A C 1
ATOM 562 O O . SER A 1 66 ? -16.562 20.828 0.155 1 96.31 66 SER A O 1
ATOM 564 N N . LYS A 1 67 ? -17.203 18.672 0.088 1 95.5 67 LYS A N 1
ATOM 565 C CA . LYS A 1 67 ? -16.016 18.219 0.8 1 95.5 67 LYS A CA 1
ATOM 566 C C . LYS A 1 67 ? -14.75 18.438 -0.028 1 95.5 67 LYS A C 1
ATOM 568 O O . LYS A 1 67 ? -13.711 18.828 0.509 1 95.5 67 LYS A O 1
ATOM 573 N N . ASN A 1 68 ? -14.891 18.188 -1.277 1 96.69 68 ASN A N 1
ATOM 574 C CA . ASN A 1 68 ? -13.766 18.391 -2.186 1 96.69 68 ASN A CA 1
ATOM 575 C C . ASN A 1 68 ? -13.336 19.844 -2.229 1 96.69 68 ASN A C 1
ATOM 577 O O . ASN A 1 68 ? -12.141 20.156 -2.229 1 96.69 68 ASN A O 1
ATOM 581 N N . SER A 1 69 ? -14.289 20.734 -2.279 1 97.62 69 SER A N 1
ATOM 582 C CA . SER A 1 69 ? -14.008 22.172 -2.314 1 97.62 69 SER A CA 1
ATOM 583 C C . SER A 1 69 ? -13.289 22.625 -1.048 1 97.62 69 SER A C 1
ATOM 585 O O . SER A 1 69 ? -12.328 23.391 -1.114 1 97.62 69 SER A O 1
ATOM 587 N N . ARG A 1 70 ? -13.711 22.156 0.059 1 97.88 70 ARG A N 1
ATOM 588 C CA . ARG A 1 70 ? -13.094 22.531 1.323 1 97.88 70 ARG A CA 1
ATOM 589 C C . ARG A 1 70 ? -11.656 22.016 1.403 1 97.88 70 ARG A C 1
ATOM 591 O O . ARG A 1 70 ? -10.75 22.734 1.822 1 97.88 70 ARG A O 1
ATOM 598 N N . GLN A 1 71 ? -11.5 20.797 1.024 1 98 71 GLN A N 1
ATOM 599 C CA . GLN A 1 71 ? -10.156 20.234 1.012 1 98 71 GLN A CA 1
ATOM 600 C C . GLN A 1 71 ? -9.25 21 0.06 1 98 71 GLN A C 1
ATOM 602 O O . GLN A 1 71 ? -8.102 21.312 0.396 1 98 71 GLN A O 1
ATOM 607 N N . SER A 1 72 ? -9.75 21.281 -1.104 1 97.94 72 SER A N 1
ATOM 608 C CA . SER A 1 72 ? -8.984 22.016 -2.104 1 97.94 72 SER A CA 1
ATOM 609 C C . SER A 1 72 ? -8.562 23.375 -1.577 1 97.94 72 SER A C 1
ATOM 611 O O . SER A 1 72 ? -7.426 23.812 -1.796 1 97.94 72 SER A O 1
ATOM 613 N N . ALA A 1 73 ? -9.453 24.031 -0.902 1 98.38 73 ALA A N 1
ATOM 614 C CA . ALA A 1 73 ? -9.117 25.328 -0.32 1 98.38 73 ALA A CA 1
ATOM 615 C C . ALA A 1 73 ? -7.961 25.203 0.667 1 98.38 73 ALA A C 1
ATOM 617 O O . ALA A 1 73 ? -7.016 25.984 0.625 1 98.38 73 ALA A O 1
ATOM 618 N N . LEU A 1 74 ? -8.055 24.219 1.5 1 98.75 74 LEU A N 1
ATOM 619 C CA . LEU A 1 74 ? -7.023 23.969 2.502 1 98.75 74 LEU A CA 1
ATOM 620 C C . LEU A 1 74 ? -5.672 23.734 1.843 1 98.75 74 LEU A C 1
ATOM 622 O O . LEU A 1 74 ? -4.672 24.344 2.217 1 98.75 74 LEU A O 1
ATOM 626 N N . LEU A 1 75 ? -5.617 22.844 0.882 1 98.75 75 LEU A N 1
ATOM 627 C CA . LEU A 1 75 ? -4.379 22.438 0.234 1 98.75 75 LEU A CA 1
ATOM 628 C C . LEU A 1 75 ? -3.814 23.562 -0.628 1 98.75 75 LEU A C 1
ATOM 630 O O . LEU A 1 75 ? -2.6 23.781 -0.663 1 98.75 75 LEU A O 1
ATOM 634 N N . ASN A 1 76 ? -4.684 24.266 -1.263 1 98.19 76 ASN A N 1
ATOM 635 C CA . ASN A 1 76 ? -4.242 25.391 -2.07 1 98.19 76 ASN A CA 1
ATOM 636 C C . ASN A 1 76 ? -3.646 26.5 -1.203 1 98.19 76 ASN A C 1
ATOM 638 O O . ASN A 1 76 ? -2.67 27.141 -1.593 1 98.19 76 ASN A O 1
ATOM 642 N N . ALA A 1 77 ? -4.277 26.719 -0.093 1 98.69 77 ALA A N 1
ATOM 643 C CA . ALA A 1 77 ? -3.744 27.703 0.835 1 98.69 77 ALA A CA 1
ATOM 644 C C . ALA A 1 77 ? -2.326 27.359 1.268 1 98.69 77 ALA A C 1
ATOM 646 O O . ALA A 1 77 ? -1.43 28.203 1.238 1 98.69 77 ALA A O 1
ATOM 647 N N . ASN A 1 78 ? -2.127 26.109 1.644 1 98.75 78 ASN A N 1
ATOM 648 C CA . ASN A 1 78 ? -0.802 25.656 2.061 1 98.75 78 ASN A CA 1
ATOM 649 C C . ASN A 1 78 ? 0.209 25.766 0.922 1 98.75 78 ASN A C 1
ATOM 651 O O . ASN A 1 78 ? 1.354 26.172 1.139 1 98.75 78 ASN A O 1
ATOM 655 N N . LYS A 1 79 ? -0.238 25.422 -0.265 1 98.31 79 LYS A N 1
ATOM 656 C CA . LYS A 1 79 ? 0.639 25.516 -1.427 1 98.31 79 LYS A CA 1
ATOM 657 C C . LYS A 1 79 ? 1.029 26.969 -1.694 1 98.31 79 LYS A C 1
ATOM 659 O O . LYS A 1 79 ? 2.176 27.266 -2.043 1 98.31 79 LYS A O 1
ATOM 664 N N . LEU A 1 80 ? 0.08 27.781 -1.564 1 98.06 80 LEU A N 1
ATOM 665 C CA . LEU A 1 80 ? 0.317 29.203 -1.799 1 98.06 80 LEU A CA 1
ATOM 666 C C . LEU A 1 80 ? 1.304 29.766 -0.781 1 98.06 80 LEU A C 1
ATOM 668 O O . LEU A 1 80 ? 2.184 30.562 -1.132 1 98.06 80 LEU A O 1
ATOM 672 N N . LEU A 1 81 ? 1.13 29.375 0.413 1 98.12 81 LEU A N 1
ATOM 673 C CA . LEU A 1 81 ? 1.972 29.875 1.495 1 98.12 81 LEU A CA 1
ATOM 674 C C . LEU A 1 81 ? 3.383 29.312 1.394 1 98.12 81 LEU A C 1
ATOM 676 O O . LEU A 1 81 ? 4.355 29.984 1.732 1 98.12 81 LEU A O 1
ATOM 680 N N . HIS A 1 82 ? 3.475 28.062 0.955 1 98.38 82 HIS A N 1
ATOM 681 C CA . HIS A 1 82 ? 4.754 27.359 0.972 1 98.38 82 HIS A CA 1
ATOM 682 C C . HIS A 1 82 ? 4.977 26.594 -0.321 1 98.38 82 HIS A C 1
ATOM 684 O O . HIS A 1 82 ? 5.105 25.359 -0.298 1 98.38 82 HIS A O 1
ATOM 690 N N . PRO A 1 83 ? 5.09 27.25 -1.437 1 97.62 83 PRO A N 1
ATOM 691 C CA . PRO A 1 83 ? 5.184 26.562 -2.73 1 97.62 83 PRO A CA 1
ATOM 692 C C . PRO A 1 83 ? 6.398 25.641 -2.826 1 97.62 83 PRO A C 1
ATOM 694 O O . PRO A 1 83 ? 6.367 24.641 -3.549 1 97.62 83 PRO A O 1
ATOM 697 N N . ASP A 1 84 ? 7.469 25.906 -2.07 1 97.69 84 ASP A N 1
ATOM 698 C CA . ASP A 1 84 ? 8.703 25.141 -2.201 1 97.69 84 ASP A CA 1
ATOM 699 C C . ASP A 1 84 ? 8.758 24 -1.185 1 97.69 84 ASP A C 1
ATOM 701 O O . ASP A 1 84 ? 9.539 23.062 -1.34 1 97.69 84 ASP A O 1
ATOM 705 N N . LYS A 1 85 ? 7.91 24.078 -0.145 1 98.5 85 LYS A N 1
ATOM 706 C CA . LYS A 1 85 ? 8.062 23.125 0.957 1 98.5 85 LYS A CA 1
ATOM 707 C C . LYS A 1 85 ? 6.852 22.203 1.056 1 98.5 85 LYS A C 1
ATOM 709 O O . LYS A 1 85 ? 6.93 21.141 1.668 1 98.5 85 LYS A O 1
ATOM 714 N N . PHE A 1 86 ? 5.738 22.625 0.475 1 98.81 86 PHE A N 1
ATOM 715 C CA . PHE A 1 86 ? 4.508 21.859 0.625 1 98.81 86 PHE A CA 1
ATOM 716 C C . PHE A 1 86 ? 4.148 21.156 -0.677 1 98.81 86 PHE A C 1
ATOM 718 O O . PHE A 1 86 ? 4.094 21.781 -1.736 1 98.81 86 PHE A O 1
ATOM 725 N N . GLU A 1 87 ? 3.895 19.859 -0.604 1 98.75 87 GLU A N 1
ATOM 726 C CA . GLU A 1 87 ? 3.523 19.031 -1.751 1 98.75 87 GLU A CA 1
ATOM 727 C C . GLU A 1 87 ? 2.307 18.172 -1.439 1 98.75 87 GLU A C 1
ATOM 729 O O . GLU A 1 87 ? 2.119 17.75 -0.299 1 98.75 87 GLU A O 1
ATOM 734 N N . VAL A 1 88 ? 1.498 17.969 -2.43 1 98.69 88 VAL A N 1
ATOM 735 C CA . VAL A 1 88 ? 0.331 17.094 -2.289 1 98.69 88 VAL A CA 1
ATOM 736 C C . VAL A 1 88 ? 0.449 15.906 -3.238 1 98.69 88 VAL A C 1
ATOM 738 O O . VAL A 1 88 ? 0.787 16.078 -4.414 1 98.69 88 VAL A O 1
ATOM 741 N N . VAL A 1 89 ? 0.261 14.742 -2.746 1 98.31 89 VAL A N 1
ATOM 742 C CA . VAL A 1 89 ? 0.166 13.523 -3.541 1 98.31 89 VAL A CA 1
ATOM 743 C C . VAL A 1 89 ? -1.25 12.961 -3.453 1 98.31 89 VAL A C 1
ATOM 745 O O . VAL A 1 89 ? -1.736 12.656 -2.361 1 98.31 89 VAL A O 1
ATOM 748 N N . ARG A 1 90 ? -1.844 12.742 -4.57 1 96.38 90 ARG A N 1
ATOM 749 C CA . ARG A 1 90 ? -3.246 12.344 -4.574 1 96.38 90 ARG A CA 1
ATOM 750 C C . ARG A 1 90 ? -3.402 10.891 -5.027 1 96.38 90 ARG A C 1
ATOM 752 O O . ARG A 1 90 ? -2.801 10.484 -6.02 1 96.38 90 ARG A O 1
ATOM 759 N N . GLY A 1 91 ? -4.16 10.172 -4.234 1 94.5 91 GLY A N 1
ATOM 760 C CA . GLY A 1 91 ? -4.77 8.945 -4.715 1 94.5 91 GLY A CA 1
ATOM 761 C C . GLY A 1 91 ? -6.129 9.164 -5.355 1 94.5 91 GLY A C 1
ATOM 762 O O . GLY A 1 91 ? -6.344 10.164 -6.039 1 94.5 91 GLY A O 1
ATOM 763 N N . LYS A 1 92 ? -6.977 8.188 -5.238 1 91.5 92 LYS A N 1
ATOM 764 C CA . LYS A 1 92 ? -8.328 8.32 -5.77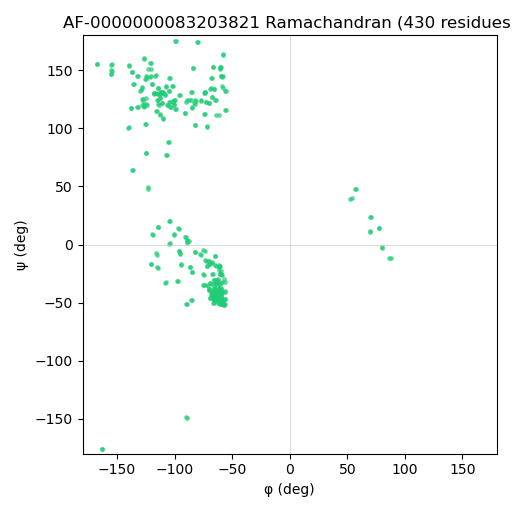7 1 91.5 92 LYS A CA 1
ATOM 765 C C . LYS A 1 92 ? -9.359 7.719 -4.832 1 91.5 92 LYS A C 1
ATOM 767 O O . LYS A 1 92 ? -9.039 6.844 -4.027 1 91.5 92 LYS A O 1
ATOM 772 N N . TYR A 1 93 ? -10.508 8.258 -4.961 1 91 93 TYR A N 1
ATOM 773 C CA . TYR A 1 93 ? -11.672 7.656 -4.324 1 91 93 TYR A CA 1
ATOM 774 C C . TYR A 1 93 ? -12.5 6.867 -5.332 1 91 93 TYR A C 1
ATOM 776 O O . TYR A 1 93 ? -12.695 7.309 -6.465 1 91 93 TYR A O 1
ATOM 784 N N . ILE A 1 94 ? -12.891 5.715 -4.875 1 89.56 94 ILE A N 1
ATOM 785 C CA . ILE A 1 94 ? -13.82 4.961 -5.703 1 89.56 94 ILE A CA 1
ATOM 786 C C . ILE A 1 94 ? -15.062 4.602 -4.887 1 89.56 94 ILE A C 1
ATOM 788 O O . ILE A 1 94 ? -14.984 4.426 -3.67 1 89.56 94 ILE A O 1
ATOM 792 N N . GLY A 1 95 ? -16.234 4.645 -5.566 1 88.81 95 GLY A N 1
ATOM 793 C CA . GLY A 1 95 ? -17.453 4.164 -4.926 1 88.81 95 GLY A CA 1
ATOM 794 C C . GLY A 1 95 ? -17.547 2.648 -4.902 1 88.81 95 GLY A C 1
ATOM 795 O O . GLY A 1 95 ? -17.312 1.988 -5.914 1 88.81 95 GLY A O 1
ATOM 796 N N . LYS A 1 96 ? -17.703 2.057 -3.764 1 87.06 96 LYS A N 1
ATOM 797 C CA . LYS A 1 96 ? -17.938 0.621 -3.641 1 87.06 96 LYS A CA 1
ATOM 798 C C . LYS A 1 96 ? -19.328 0.331 -3.088 1 87.06 96 LYS A C 1
ATOM 800 O O . LYS A 1 96 ? -19.797 1.024 -2.186 1 87.06 96 LYS A O 1
ATOM 805 N N . THR A 1 97 ? -19.984 -0.581 -3.695 1 90.88 97 THR A N 1
ATOM 806 C CA . THR A 1 97 ? -21.328 -0.94 -3.268 1 90.88 97 THR A CA 1
ATOM 807 C C . THR A 1 97 ? -21.359 -2.369 -2.729 1 90.88 97 THR A C 1
ATOM 809 O O . THR A 1 97 ? -20.812 -3.281 -3.344 1 90.88 97 THR A O 1
ATOM 812 N N . ILE A 1 98 ? -21.922 -2.488 -1.563 1 89.56 98 ILE A N 1
ATOM 813 C CA . ILE A 1 98 ? -22.125 -3.803 -0.968 1 89.56 98 ILE A CA 1
ATOM 814 C C . ILE A 1 98 ? -23.609 -4.031 -0.73 1 89.56 98 ILE A C 1
ATOM 816 O O . ILE A 1 98 ? -24.328 -3.117 -0.314 1 89.56 98 ILE A O 1
ATOM 820 N N . GLU A 1 99 ? -24.016 -5.164 -1.018 1 93.44 99 GLU A N 1
ATOM 821 C CA . GLU A 1 99 ? -25.422 -5.504 -0.796 1 93.44 99 GLU A CA 1
ATOM 822 C C . GLU A 1 99 ? -25.609 -6.195 0.549 1 93.44 99 GLU A C 1
ATOM 824 O O . GLU A 1 99 ? -24.906 -7.152 0.871 1 93.44 99 GLU A O 1
ATOM 829 N N . CYS A 1 100 ? -26.547 -5.68 1.306 1 94.31 100 CYS A N 1
ATOM 830 C CA . CYS A 1 100 ? -26.891 -6.32 2.57 1 94.31 100 CYS A CA 1
ATOM 831 C C . CYS A 1 100 ? -27.469 -7.711 2.34 1 94.31 100 CYS A C 1
ATOM 833 O O . CYS A 1 100 ? -28.453 -7.863 1.607 1 94.31 100 CYS A O 1
ATOM 835 N N . PRO A 1 101 ? -26.906 -8.664 2.928 1 92.94 101 PRO A N 1
ATOM 836 C CA . PRO A 1 101 ? -27.406 -10.023 2.701 1 92.94 101 PRO A CA 1
ATOM 837 C C . PRO A 1 101 ? -28.781 -10.258 3.332 1 92.94 101 PRO A C 1
ATOM 839 O O . PRO A 1 101 ? -29.484 -11.195 2.957 1 92.94 101 PRO A O 1
ATOM 842 N N . HIS A 1 102 ? -29.156 -9.461 4.191 1 94.44 102 HIS A N 1
ATOM 843 C CA . HIS A 1 102 ? -30.406 -9.633 4.926 1 94.44 102 HIS A CA 1
ATOM 844 C C . HIS A 1 102 ? -31.562 -8.961 4.203 1 94.44 102 HIS A C 1
ATOM 846 O O . HIS A 1 102 ? -32.625 -9.57 4 1 94.44 102 HIS A O 1
ATOM 852 N N . CYS A 1 103 ? -31.453 -7.719 3.822 1 97.31 103 CYS A N 1
ATOM 853 C CA . CYS A 1 103 ? -32.594 -6.988 3.254 1 97.31 103 CYS A CA 1
ATOM 854 C C . CYS A 1 103 ? -32.312 -6.605 1.805 1 97.31 103 CYS A C 1
ATOM 856 O O . CYS A 1 103 ? -33.156 -5.992 1.149 1 97.31 103 CYS A O 1
ATOM 858 N N . LYS A 1 104 ? -31.172 -6.789 1.274 1 95 104 LYS A N 1
ATOM 859 C CA . LYS A 1 104 ? -30.766 -6.594 -0.113 1 95 104 LYS A CA 1
ATOM 860 C C . LYS A 1 104 ? -30.562 -5.113 -0.421 1 95 104 LYS A C 1
ATOM 862 O O . LYS A 1 104 ? -30.406 -4.73 -1.584 1 95 104 LYS A O 1
ATOM 867 N N . PHE A 1 105 ? -30.5 -4.387 0.634 1 93.94 105 PHE A N 1
ATOM 868 C CA . PHE A 1 105 ? -30.219 -2.963 0.479 1 93.94 105 PHE A CA 1
ATOM 869 C C . PHE A 1 105 ? -28.797 -2.742 -0.002 1 93.94 105 PHE A C 1
ATOM 871 O O . PHE A 1 105 ? -27.859 -3.385 0.487 1 93.94 105 PHE A O 1
ATOM 878 N N . ALA A 1 106 ? -28.672 -1.874 -0.978 1 93.5 106 ALA A N 1
ATOM 879 C CA . ALA A 1 106 ? -27.344 -1.54 -1.496 1 93.5 106 ALA A CA 1
ATOM 880 C C . ALA A 1 106 ? -26.688 -0.441 -0.664 1 93.5 106 ALA A C 1
ATOM 882 O O . ALA A 1 106 ? -27.234 0.666 -0.556 1 93.5 106 ALA A O 1
ATOM 883 N N . ILE A 1 107 ? -25.594 -0.801 -0.078 1 90.38 107 ILE A N 1
ATOM 884 C CA . ILE A 1 107 ? -24.828 0.156 0.71 1 90.38 107 ILE A CA 1
ATOM 885 C C . ILE A 1 107 ? -23.656 0.699 -0.124 1 90.38 107 ILE A C 1
ATOM 887 O O . ILE A 1 107 ? -22.797 -0.062 -0.571 1 90.38 107 ILE A O 1
ATOM 891 N N . SER A 1 108 ? -23.672 1.953 -0.378 1 88.25 108 SER A N 1
ATOM 892 C CA . SER A 1 108 ? -22.578 2.592 -1.111 1 88.25 108 SER A CA 1
ATOM 893 C C . SER A 1 108 ? -21.625 3.322 -0.168 1 88.25 108 SER A C 1
ATOM 895 O O . SER A 1 108 ? -22.062 4.148 0.639 1 88.25 108 SER A O 1
ATOM 897 N N . LYS A 1 109 ? -20.406 2.967 -0.136 1 83.81 109 LYS A N 1
ATOM 898 C CA . LYS A 1 109 ? -19.391 3.621 0.682 1 83.81 109 LYS A CA 1
ATOM 899 C C . LYS A 1 109 ? -18.172 3.986 -0.153 1 83.81 109 LYS A C 1
ATOM 901 O O . LYS A 1 109 ? -17.703 3.186 -0.97 1 83.81 109 LYS A O 1
ATOM 906 N N . PRO A 1 110 ? -17.703 5.223 0.015 1 87.44 110 PRO A N 1
ATOM 907 C CA . PRO A 1 110 ? -16.453 5.578 -0.664 1 87.44 110 PRO A CA 1
ATOM 908 C C . PRO A 1 110 ? -15.25 4.836 -0.097 1 87.44 110 PRO A C 1
ATOM 910 O O . PRO A 1 110 ? -15.195 4.57 1.106 1 87.44 110 PRO A O 1
ATOM 913 N N . GLU A 1 111 ? -14.336 4.473 -0.978 1 87.75 111 GLU A N 1
ATOM 914 C CA . GLU A 1 111 ? -13.086 3.832 -0.591 1 87.75 111 GLU A CA 1
ATOM 915 C C . GLU A 1 111 ? -11.883 4.602 -1.13 1 87.75 111 GLU A C 1
ATOM 917 O O . GLU A 1 111 ? -11.789 4.863 -2.332 1 87.75 111 GLU A O 1
ATOM 922 N N . GLU A 1 112 ? -11.008 5.047 -0.197 1 91.12 112 GLU A N 1
ATOM 923 C CA . GLU A 1 112 ? -9.75 5.695 -0.569 1 91.12 112 GLU A CA 1
ATOM 924 C C . GLU A 1 112 ? -8.734 4.676 -1.073 1 91.12 112 GLU A C 1
ATOM 926 O O . GLU A 1 112 ? -8.484 3.662 -0.416 1 91.12 112 GLU A O 1
ATOM 931 N N . LYS A 1 113 ? -8.094 4.961 -2.293 1 91.5 113 LYS A N 1
ATOM 932 C CA . LYS A 1 113 ? -7.156 4.027 -2.91 1 91.5 113 LYS A CA 1
ATOM 933 C C . LYS A 1 113 ? -5.758 4.637 -2.996 1 91.5 113 LYS A C 1
ATOM 935 O O . LYS A 1 113 ? -5.609 5.84 -3.207 1 91.5 113 LYS A O 1
ATOM 940 N N . ARG A 1 114 ? -4.707 3.836 -2.848 1 94.5 114 ARG A N 1
ATOM 941 C CA . ARG A 1 114 ? -3.305 4.051 -3.188 1 94.5 114 ARG A CA 1
ATOM 942 C C . ARG A 1 114 ? -2.604 4.883 -2.119 1 94.5 114 ARG A C 1
ATOM 944 O O . ARG A 1 114 ? -1.387 5.074 -2.174 1 94.5 114 ARG A O 1
ATOM 951 N N . THR A 1 115 ? -3.326 5.336 -1.069 1 96.38 115 THR A N 1
ATOM 952 C CA . THR A 1 115 ? -2.701 6.246 -0.117 1 96.38 115 THR A CA 1
ATOM 953 C C . THR A 1 115 ? -1.52 5.574 0.578 1 96.38 115 THR A C 1
ATOM 955 O O . THR A 1 115 ? -0.406 6.105 0.566 1 96.38 115 THR A O 1
ATOM 958 N N . ASP A 1 116 ? -1.724 4.41 1.089 1 96.94 116 ASP A N 1
ATOM 959 C CA . ASP A 1 116 ? -0.664 3.717 1.814 1 96.94 116 ASP A CA 1
ATOM 960 C C . ASP A 1 116 ? 0.502 3.375 0.89 1 96.94 116 ASP A C 1
ATOM 962 O O . ASP A 1 116 ? 1.665 3.473 1.287 1 96.94 116 ASP A O 1
ATOM 966 N N . VAL A 1 117 ? 0.182 3.008 -0.308 1 98.44 117 VAL A N 1
ATOM 967 C CA . VAL A 1 117 ? 1.215 2.674 -1.284 1 98.44 117 VAL A CA 1
ATOM 968 C C . VAL A 1 117 ? 1.995 3.932 -1.661 1 98.44 117 VAL A C 1
ATOM 970 O O . VAL A 1 117 ? 3.229 3.916 -1.701 1 98.44 117 VAL A O 1
ATOM 973 N N . ASN A 1 118 ? 1.29 5.051 -1.893 1 98.62 118 ASN A N 1
ATOM 974 C CA . ASN A 1 118 ? 1.945 6.316 -2.213 1 98.62 118 ASN A CA 1
ATOM 975 C C . ASN A 1 118 ? 2.873 6.766 -1.088 1 98.62 118 ASN A C 1
ATOM 977 O O . ASN A 1 118 ? 3.986 7.227 -1.343 1 98.62 118 ASN A O 1
ATOM 981 N N . LEU A 1 119 ? 2.402 6.641 0.118 1 98.75 119 LEU A N 1
ATOM 982 C CA . LEU A 1 119 ? 3.223 6.973 1.278 1 98.75 119 LEU A CA 1
ATOM 983 C C . LEU A 1 119 ? 4.488 6.117 1.309 1 98.75 119 LEU A C 1
ATOM 985 O O . LEU A 1 119 ? 5.59 6.641 1.489 1 98.75 119 LEU A O 1
ATOM 989 N N . SER A 1 120 ? 4.316 4.855 1.116 1 98.69 120 SER A N 1
ATOM 990 C CA . SER A 1 120 ? 5.438 3.918 1.126 1 98.69 120 SER A CA 1
ATOM 991 C C . SER A 1 120 ? 6.449 4.258 0.039 1 98.69 120 SER A C 1
ATOM 993 O O . SER A 1 120 ? 7.652 4.336 0.307 1 98.69 120 SER A O 1
ATOM 995 N N . VAL A 1 121 ? 5.961 4.477 -1.139 1 98.62 121 VAL A N 1
ATOM 996 C CA . VAL A 1 121 ? 6.797 4.762 -2.299 1 98.62 121 VAL A CA 1
ATOM 997 C C . VAL A 1 121 ? 7.594 6.043 -2.057 1 98.62 121 VAL A C 1
ATOM 999 O O . VAL A 1 121 ? 8.797 6.09 -2.303 1 98.62 121 VAL A O 1
ATOM 1002 N N . ARG A 1 122 ? 6.957 7.02 -1.559 1 98.69 122 ARG A N 1
ATOM 1003 C CA . ARG A 1 122 ? 7.609 8.312 -1.354 1 98.69 122 ARG A CA 1
ATOM 1004 C C . ARG A 1 122 ? 8.656 8.227 -0.247 1 98.69 122 ARG A C 1
ATOM 1006 O O . ARG A 1 122 ? 9.766 8.727 -0.399 1 98.69 122 ARG A O 1
ATOM 1013 N N . MET A 1 123 ? 8.297 7.609 0.857 1 98.75 123 MET A N 1
ATOM 1014 C CA . MET A 1 123 ? 9.234 7.473 1.969 1 98.75 123 MET A CA 1
ATOM 1015 C C . MET A 1 123 ? 10.469 6.695 1.543 1 98.75 123 MET A C 1
ATOM 1017 O O . MET A 1 123 ? 11.602 7.152 1.75 1 98.75 123 MET A O 1
ATOM 1021 N N . MET A 1 124 ? 10.266 5.613 0.931 1 98.5 124 MET A N 1
ATOM 1022 C CA . MET A 1 124 ? 11.391 4.797 0.495 1 98.5 124 MET A CA 1
ATOM 1023 C C . MET A 1 124 ? 12.195 5.508 -0.591 1 98.5 124 MET A C 1
ATOM 1025 O O . MET A 1 124 ? 13.422 5.504 -0.563 1 98.5 124 MET A O 1
ATOM 1029 N N . GLY A 1 125 ? 11.461 6.074 -1.538 1 97.94 125 GLY A N 1
ATOM 1030 C CA . GLY A 1 125 ? 12.133 6.805 -2.602 1 97.94 125 GLY A CA 1
ATOM 1031 C C . GLY A 1 125 ? 13.031 7.914 -2.088 1 97.94 125 GLY A C 1
ATOM 1032 O O . GLY A 1 125 ? 14.18 8.039 -2.521 1 97.94 125 GLY A O 1
ATOM 1033 N N . ASP A 1 126 ? 12.516 8.711 -1.171 1 97.94 126 ASP A N 1
ATOM 1034 C CA . ASP A 1 126 ? 13.297 9.805 -0.607 1 97.94 126 ASP A CA 1
ATOM 1035 C C . ASP A 1 126 ? 14.539 9.281 0.113 1 97.94 126 ASP A C 1
ATOM 1037 O O . ASP A 1 126 ? 15.594 9.922 0.091 1 97.94 126 ASP A O 1
ATOM 1041 N N . CYS A 1 127 ? 14.383 8.164 0.777 1 96.06 127 CYS A N 1
ATOM 1042 C CA . CYS A 1 127 ? 15.516 7.543 1.463 1 96.06 127 CYS A CA 1
ATOM 1043 C C . CYS A 1 127 ? 16.562 7.082 0.467 1 96.06 127 CYS A C 1
ATOM 1045 O O . CYS A 1 127 ? 17.75 7.426 0.598 1 96.06 127 CYS A O 1
ATOM 1047 N N . PHE A 1 128 ? 16.125 6.422 -0.524 1 92.81 128 PHE A N 1
ATOM 1048 C CA . PHE A 1 128 ? 17.016 5.844 -1.517 1 92.81 128 PHE A CA 1
ATOM 1049 C C . PHE A 1 128 ? 17.75 6.938 -2.295 1 92.81 128 PHE A C 1
ATOM 1051 O O . PHE A 1 128 ? 18.922 6.793 -2.629 1 92.81 128 PHE A O 1
ATOM 1058 N N . MET A 1 129 ? 17.062 7.957 -2.559 1 95.5 129 MET A N 1
ATOM 1059 C CA . MET A 1 129 ? 17.625 9.039 -3.365 1 95.5 129 MET A CA 1
ATOM 1060 C C . MET A 1 129 ? 18.328 10.062 -2.484 1 95.5 129 MET A C 1
ATOM 1062 O O . MET A 1 129 ? 18.734 11.125 -2.963 1 95.5 129 MET A O 1
ATOM 1066 N N . ASP A 1 130 ? 18.422 9.836 -1.162 1 96.75 130 ASP A N 1
ATOM 1067 C CA . ASP A 1 130 ? 19.094 10.664 -0.174 1 96.75 130 ASP A CA 1
ATOM 1068 C C . ASP A 1 130 ? 18.547 12.086 -0.181 1 96.75 130 ASP A C 1
ATOM 1070 O O . ASP A 1 130 ? 19.297 13.055 -0.218 1 96.75 130 ASP A O 1
ATOM 1074 N N . LYS A 1 131 ? 17.25 12.156 -0.165 1 97.38 131 LYS A N 1
ATOM 1075 C CA . LYS A 1 131 ? 16.594 13.461 -0.202 1 97.38 131 LYS A CA 1
ATOM 1076 C C . LYS A 1 131 ? 16.234 13.938 1.203 1 97.38 131 LYS A C 1
ATOM 1078 O O . LYS A 1 131 ? 15.828 15.086 1.391 1 97.38 131 LYS A O 1
ATOM 1083 N N . THR A 1 132 ? 16.438 13.109 2.195 1 98.38 132 THR A N 1
ATOM 1084 C CA . THR A 1 132 ? 16.078 13.43 3.576 1 98.38 132 THR A CA 1
ATOM 1085 C C . THR A 1 132 ? 16.953 12.633 4.547 1 98.38 132 THR A C 1
ATOM 1087 O O . THR A 1 132 ? 17.547 11.617 4.176 1 98.38 132 THR A O 1
ATOM 1090 N N . ASP A 1 133 ? 17.125 13.125 5.758 1 98.31 133 ASP A N 1
ATOM 1091 C CA . ASP A 1 133 ? 17.891 12.453 6.805 1 98.31 133 ASP A CA 1
ATOM 1092 C C . ASP A 1 133 ? 16.953 11.906 7.891 1 98.31 133 ASP A C 1
ATOM 1094 O O . ASP A 1 133 ? 17.25 10.891 8.516 1 98.31 133 ASP A O 1
ATOM 1098 N N . ILE A 1 134 ? 15.867 12.602 8.125 1 98.44 134 ILE A N 1
ATOM 1099 C CA . ILE A 1 134 ? 14.859 12.234 9.109 1 98.44 134 ILE A CA 1
ATOM 1100 C C . ILE A 1 134 ? 13.484 12.18 8.453 1 98.44 134 ILE A C 1
ATOM 1102 O O . ILE A 1 134 ? 13.039 13.156 7.848 1 98.44 134 ILE A O 1
ATOM 1106 N N . LEU A 1 135 ? 12.852 11.031 8.484 1 98.81 135 LEU A N 1
ATOM 1107 C CA . LEU A 1 135 ? 11.508 10.828 7.957 1 98.81 135 LEU A CA 1
ATOM 1108 C C . LEU A 1 135 ? 10.477 10.805 9.078 1 98.81 135 LEU A C 1
ATOM 1110 O O . LEU A 1 135 ? 10.586 10.008 10.016 1 98.81 135 LEU A O 1
ATOM 1114 N N . VAL A 1 136 ? 9.5 11.656 9.023 1 98.81 136 VAL A N 1
ATOM 1115 C CA . VAL A 1 136 ? 8.445 11.688 10.031 1 98.81 136 VAL A CA 1
ATOM 1116 C C . VAL A 1 136 ? 7.117 11.266 9.398 1 98.81 136 VAL A C 1
ATOM 1118 O O . VAL A 1 136 ? 6.574 11.977 8.555 1 98.81 136 VAL A O 1
ATOM 1121 N N . LEU A 1 137 ? 6.652 10.164 9.789 1 98.88 137 LEU A N 1
ATOM 1122 C CA . LEU A 1 137 ? 5.328 9.711 9.367 1 98.88 137 LEU A CA 1
ATOM 1123 C C . LEU A 1 137 ? 4.25 10.242 10.305 1 98.88 137 LEU A C 1
ATOM 1125 O O . LEU A 1 137 ? 4.328 10.047 11.523 1 98.88 137 LEU A O 1
ATOM 1129 N N . VAL A 1 138 ? 3.287 10.922 9.781 1 98.88 138 VAL A N 1
ATOM 1130 C CA . VAL A 1 138 ? 2.125 11.375 10.539 1 98.88 138 VAL A CA 1
ATOM 1131 C C . VAL A 1 138 ? 0.911 10.516 10.18 1 98.88 138 VAL A C 1
ATOM 1133 O O . VAL A 1 138 ? 0.163 10.844 9.258 1 98.88 138 VAL A O 1
ATOM 1136 N N . SER A 1 139 ? 0.719 9.438 10.859 1 98.75 139 SER A N 1
ATOM 1137 C CA . SER A 1 139 ? -0.348 8.469 10.641 1 98.75 139 SER A CA 1
ATOM 1138 C C . SER A 1 139 ? -0.448 7.488 11.805 1 98.75 139 SER A C 1
ATOM 1140 O O . SER A 1 139 ? 0.519 7.297 12.547 1 98.75 139 SER A O 1
ATOM 1142 N N . ALA A 1 140 ? -1.596 6.93 11.984 1 98.12 140 ALA A N 1
ATOM 1143 C CA . ALA A 1 140 ? -1.763 5.832 12.938 1 98.12 140 ALA A CA 1
ATOM 1144 C C . ALA A 1 140 ? -2.129 4.535 12.219 1 98.12 140 ALA A C 1
ATOM 1146 O O . ALA A 1 140 ? -2.672 3.613 12.836 1 98.12 140 ALA A O 1
ATOM 1147 N N . ASP A 1 141 ? -1.935 4.523 10.953 1 96.62 141 ASP A N 1
ATOM 1148 C CA . ASP A 1 141 ? -2.289 3.336 10.18 1 96.62 141 ASP A CA 1
ATOM 1149 C C . ASP A 1 141 ? -1.182 2.287 10.25 1 96.62 141 ASP A C 1
ATOM 1151 O O . ASP A 1 141 ? -0.083 2.502 9.734 1 96.62 141 ASP A O 1
ATOM 1155 N N . SER A 1 142 ? -1.505 1.133 10.727 1 95.62 142 SER A N 1
ATOM 1156 C CA . SER A 1 142 ? -0.532 0.066 10.938 1 95.62 142 SER A CA 1
ATOM 1157 C C . SER A 1 142 ? -0.091 -0.549 9.609 1 95.62 142 SER A C 1
ATOM 1159 O O . SER A 1 142 ? 0.892 -1.291 9.562 1 95.62 142 SER A O 1
ATOM 1161 N N . ASP A 1 143 ? -0.82 -0.257 8.555 1 96.12 143 ASP A N 1
ATOM 1162 C CA . ASP A 1 143 ? -0.448 -0.777 7.242 1 96.12 143 ASP A CA 1
ATOM 1163 C C . ASP A 1 143 ? 0.894 -0.208 6.785 1 96.12 143 ASP A C 1
ATOM 1165 O O . ASP A 1 143 ? 1.506 -0.723 5.848 1 96.12 143 ASP A O 1
ATOM 1169 N N . LEU A 1 144 ? 1.396 0.777 7.5 1 98.12 144 LEU A N 1
ATOM 1170 C CA . LEU A 1 144 ? 2.611 1.459 7.066 1 98.12 144 LEU A CA 1
ATOM 1171 C C . LEU A 1 144 ? 3.826 0.944 7.832 1 98.12 144 LEU A C 1
ATOM 1173 O O . LEU A 1 144 ? 4.938 1.45 7.652 1 98.12 144 LEU A O 1
ATOM 1177 N N . VAL A 1 145 ? 3.711 -0.08 8.586 1 97.62 145 VAL A N 1
ATOM 1178 C CA . VAL A 1 145 ? 4.812 -0.656 9.352 1 97.62 145 VAL A CA 1
ATOM 1179 C C . VAL A 1 145 ? 5.871 -1.212 8.398 1 97.62 145 VAL A C 1
ATOM 1181 O O . VAL A 1 145 ? 7.062 -0.962 8.578 1 97.62 145 VAL A O 1
ATOM 1184 N N . PRO A 1 146 ? 5.539 -1.833 7.301 1 97.75 146 PRO A N 1
ATOM 1185 C CA . PRO A 1 146 ? 6.547 -2.484 6.457 1 97.75 146 PRO A CA 1
ATOM 1186 C C . PRO A 1 146 ? 7.547 -1.496 5.867 1 97.75 146 PRO A C 1
ATOM 1188 O O . PRO A 1 146 ? 8.758 -1.724 5.934 1 97.75 146 PRO A O 1
ATOM 1191 N N . PRO A 1 147 ? 7.105 -0.388 5.309 1 98.38 147 PRO A N 1
ATOM 1192 C CA . PRO A 1 147 ? 8.102 0.54 4.77 1 98.38 147 PRO A CA 1
ATOM 1193 C C . PRO A 1 147 ? 9.008 1.128 5.852 1 98.38 147 PRO A C 1
ATOM 1195 O O . PRO A 1 147 ? 10.195 1.366 5.605 1 98.38 147 PRO A O 1
ATOM 1198 N N . ILE A 1 148 ? 8.461 1.334 7.008 1 98.25 148 ILE A N 1
ATOM 1199 C CA . ILE A 1 148 ? 9.25 1.857 8.117 1 98.25 148 ILE A CA 1
ATOM 1200 C C . ILE A 1 148 ? 10.32 0.842 8.516 1 98.25 148 ILE A C 1
ATOM 1202 O O . ILE A 1 148 ? 11.492 1.188 8.641 1 98.25 148 ILE A O 1
ATOM 1206 N N . GLU A 1 149 ? 9.883 -0.364 8.672 1 97.25 149 GLU A N 1
ATOM 1207 C CA . GLU A 1 149 ? 10.812 -1.434 9.031 1 97.25 149 GLU A CA 1
ATOM 1208 C C . GLU A 1 149 ? 11.898 -1.596 7.98 1 97.25 149 GLU A C 1
ATOM 1210 O O . GLU A 1 149 ? 13.07 -1.795 8.32 1 97.25 149 GLU A O 1
ATOM 1215 N N . PHE A 1 150 ? 11.562 -1.531 6.797 1 97.69 150 PHE A N 1
ATOM 1216 C CA . PHE A 1 150 ? 12.531 -1.664 5.715 1 97.69 150 PHE A CA 1
ATOM 1217 C C . PHE A 1 150 ? 13.594 -0.575 5.801 1 97.69 150 PHE A C 1
ATOM 1219 O O . PHE A 1 150 ? 14.789 -0.861 5.727 1 97.69 150 PHE A O 1
ATOM 1226 N N . ILE A 1 151 ? 13.141 0.664 5.934 1 97.81 151 ILE A N 1
ATOM 1227 C CA . ILE A 1 151 ? 14.055 1.797 6.008 1 97.81 151 ILE A CA 1
ATOM 1228 C C . ILE A 1 151 ? 14.984 1.636 7.207 1 97.81 151 ILE A C 1
ATOM 1230 O O . ILE A 1 151 ? 16.203 1.784 7.086 1 97.81 151 ILE A O 1
ATOM 1234 N N . GLN A 1 152 ? 14.391 1.264 8.32 1 97.31 152 GLN A N 1
ATOM 1235 C CA . GLN A 1 152 ? 15.156 1.134 9.555 1 97.31 152 GLN A CA 1
ATOM 1236 C C . GLN A 1 152 ? 16.203 0.025 9.445 1 97.31 152 GLN A C 1
ATOM 1238 O O . GLN A 1 152 ? 17.281 0.127 10.016 1 97.31 152 GLN A O 1
ATOM 1243 N N . SER A 1 153 ? 15.914 -0.986 8.688 1 95.88 153 SER A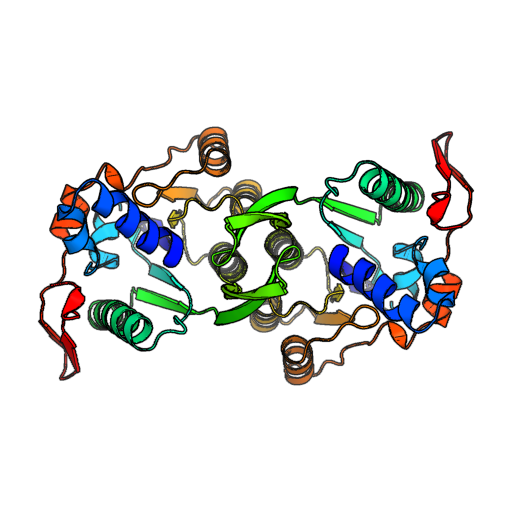 N 1
ATOM 1244 C CA . SER A 1 153 ? 16.797 -2.145 8.578 1 95.88 153 SER A CA 1
ATOM 1245 C C . SER A 1 153 ? 17.891 -1.917 7.531 1 95.88 153 SER A C 1
ATOM 1247 O O . SER A 1 153 ? 18.969 -2.496 7.621 1 95.88 153 SER A O 1
ATOM 1249 N N . ASN A 1 154 ? 17.625 -1.009 6.586 1 95.19 154 ASN A N 1
ATOM 1250 C CA . ASN A 1 154 ? 18.531 -0.957 5.441 1 95.19 154 ASN A CA 1
ATOM 1251 C C . ASN A 1 154 ? 19.188 0.412 5.312 1 95.19 154 ASN A C 1
ATOM 1253 O O . ASN A 1 154 ? 20.172 0.565 4.586 1 95.19 154 ASN A O 1
ATOM 1257 N N . HIS A 1 155 ? 18.625 1.378 5.973 1 94.25 155 HIS A N 1
ATOM 1258 C CA . HIS A 1 155 ? 19.188 2.723 5.953 1 94.25 155 HIS A CA 1
ATOM 1259 C C . HIS A 1 155 ? 19.453 3.232 7.367 1 94.25 155 HIS A C 1
ATOM 1261 O O . HIS A 1 155 ? 18.812 4.18 7.82 1 94.25 155 HIS A O 1
ATOM 1267 N N . HIS A 1 156 ? 20.5 2.793 7.898 1 93.06 156 HIS A N 1
ATOM 1268 C CA . HIS A 1 156 ? 20.797 3.039 9.305 1 93.06 156 HIS A CA 1
ATOM 1269 C C . HIS A 1 156 ? 21.188 4.496 9.539 1 93.06 156 HIS A C 1
ATOM 1271 O O . HIS A 1 156 ? 21.156 4.977 10.672 1 93.06 156 HIS A O 1
ATOM 1277 N N . ASN A 1 157 ? 21.547 5.137 8.484 1 94.81 157 ASN A N 1
ATOM 1278 C CA . ASN A 1 157 ? 21.922 6.543 8.594 1 94.81 157 ASN A CA 1
ATOM 1279 C C . ASN A 1 157 ? 20.703 7.457 8.586 1 94.81 157 ASN A C 1
ATOM 1281 O O . ASN A 1 157 ? 20.828 8.672 8.773 1 94.81 157 ASN A O 1
ATOM 1285 N N . LYS A 1 158 ? 19.547 6.887 8.359 1 97.12 158 LYS A N 1
ATOM 1286 C CA . LYS A 1 158 ? 18.297 7.641 8.375 1 97.12 158 LYS A CA 1
ATOM 1287 C C . LYS A 1 158 ? 17.5 7.371 9.648 1 97.12 158 LYS A C 1
ATOM 1289 O O . LYS A 1 158 ? 17.531 6.258 10.18 1 97.12 158 LYS A O 1
ATOM 1294 N N . LYS A 1 159 ? 16.859 8.375 10.133 1 97.19 159 LYS A N 1
ATOM 1295 C CA . LYS A 1 159 ? 15.992 8.234 11.297 1 97.19 159 LYS A CA 1
ATOM 1296 C C . LYS A 1 159 ? 14.523 8.32 10.906 1 97.19 159 LYS A C 1
ATOM 1298 O O . LYS A 1 159 ? 14.133 9.156 10.094 1 97.19 159 LYS A O 1
ATOM 1303 N N . VAL A 1 160 ? 13.734 7.418 11.469 1 98.31 160 VAL A N 1
ATOM 1304 C CA . VAL A 1 160 ? 12.297 7.426 11.234 1 98.31 160 VAL A CA 1
ATOM 1305 C C . VAL A 1 160 ? 11.562 7.785 12.523 1 98.31 160 VAL A C 1
ATOM 1307 O O . VAL A 1 160 ? 11.852 7.234 13.586 1 98.31 160 VAL A O 1
ATOM 1310 N N . LYS A 1 161 ? 10.68 8.711 12.453 1 98.44 161 LYS A N 1
ATOM 1311 C CA . LYS A 1 161 ? 9.805 9.094 13.555 1 98.44 161 LYS A CA 1
ATOM 1312 C C . LYS A 1 161 ? 8.336 8.945 13.164 1 98.44 161 LYS A C 1
ATOM 1314 O O . LYS A 1 161 ? 8 8.93 11.977 1 98.44 161 LYS A O 1
ATOM 1319 N N . VAL A 1 162 ? 7.547 8.789 14.203 1 98.75 162 VAL A N 1
ATOM 1320 C CA . VAL A 1 162 ? 6.109 8.703 13.984 1 98.75 162 VAL A CA 1
ATOM 1321 C C . VAL A 1 162 ? 5.387 9.711 14.875 1 98.75 162 VAL A C 1
ATOM 1323 O O . VAL A 1 162 ? 5.645 9.773 16.078 1 98.75 162 VAL A O 1
ATOM 1326 N N . TYR A 1 163 ? 4.582 10.555 14.297 1 98.81 163 TYR A N 1
ATOM 1327 C CA . TYR A 1 163 ? 3.646 11.43 15 1 98.81 163 TYR A CA 1
ATOM 1328 C C . TYR A 1 163 ? 2.213 10.938 14.828 1 98.81 163 TYR A C 1
ATOM 1330 O O . TYR A 1 163 ? 1.713 10.844 13.703 1 98.81 163 TYR A O 1
ATOM 1338 N N . PHE A 1 164 ? 1.547 10.625 15.914 1 98.69 164 PHE A N 1
ATOM 1339 C CA . PHE A 1 164 ? 0.161 10.18 15.836 1 98.69 164 PHE A CA 1
ATOM 1340 C C . PHE A 1 164 ? -0.784 11.375 15.727 1 98.69 164 PHE A C 1
ATOM 1342 O O . PHE A 1 164 ? -0.737 12.289 16.547 1 98.69 164 PHE A O 1
ATOM 1349 N N . PRO A 1 165 ? -1.622 11.344 14.633 1 98.06 165 PRO A N 1
ATOM 1350 C CA . PRO A 1 165 ? -2.633 12.406 14.555 1 98.06 165 PRO A CA 1
ATOM 1351 C C . PRO A 1 165 ? -3.551 12.43 15.781 1 98.06 165 PRO A C 1
ATOM 1353 O O . PRO A 1 165 ? -3.611 11.453 16.531 1 98.06 165 PRO A O 1
ATOM 1356 N N . PRO A 1 166 ? -4.254 13.586 15.914 1 95.94 166 PRO A N 1
ATOM 1357 C CA . PRO A 1 166 ? -5.168 13.672 17.062 1 95.94 166 PRO A CA 1
ATOM 1358 C C . PRO A 1 166 ? -6.184 12.539 17.094 1 95.94 166 PRO A C 1
ATOM 1360 O O . PRO A 1 166 ? -6.762 12.188 16.062 1 95.94 166 PRO A O 1
ATOM 1363 N N . ALA A 1 167 ? -6.348 11.906 18.25 1 95.38 167 ALA A N 1
ATOM 1364 C CA . ALA A 1 167 ? -7.363 10.898 18.531 1 95.38 167 ALA A CA 1
ATOM 1365 C C . ALA A 1 167 ? -7.074 9.609 17.766 1 95.38 167 ALA A C 1
ATOM 1367 O O . ALA A 1 167 ? -7.961 8.766 17.609 1 95.38 167 ALA A O 1
ATOM 1368 N N . ASN A 1 168 ? -5.906 9.5 17.203 1 95.81 168 ASN A N 1
ATOM 1369 C CA . ASN A 1 168 ? -5.496 8.273 16.516 1 95.81 168 ASN A CA 1
ATOM 1370 C C . ASN A 1 168 ? -4.227 7.691 17.125 1 95.81 168 ASN A C 1
ATOM 1372 O O . ASN A 1 168 ? -3.336 8.43 17.547 1 95.81 168 ASN A O 1
ATOM 1376 N N . PHE A 1 169 ? -4.223 6.383 17.125 1 96.38 169 PHE A N 1
ATOM 1377 C CA . PHE A 1 169 ? -3.088 5.691 17.734 1 96.38 169 PHE A CA 1
ATOM 1378 C C . PHE A 1 169 ? -2.92 4.301 17.125 1 96.38 169 PHE A C 1
ATOM 1380 O O . PHE A 1 169 ? -3.881 3.715 16.625 1 96.38 169 PHE A O 1
ATOM 1387 N N . SER A 1 170 ? -1.751 3.855 17.078 1 96.88 170 SER A N 1
ATOM 1388 C CA . SER A 1 170 ? -1.434 2.52 16.594 1 96.88 170 SER A CA 1
ATOM 1389 C C . SER A 1 170 ? -0.396 1.837 17.469 1 96.88 170 SER A C 1
ATOM 1391 O O . SER A 1 170 ? 0.75 2.283 17.547 1 96.88 170 SER A O 1
ATOM 1393 N N . ASN A 1 171 ? -0.742 0.726 18.109 1 96.69 171 ASN A N 1
ATOM 1394 C CA . ASN A 1 171 ? 0.2 -0.044 18.922 1 96.69 171 ASN A CA 1
ATOM 1395 C C . ASN A 1 171 ? 1.337 -0.605 18.062 1 96.69 171 ASN A C 1
ATOM 1397 O O . ASN A 1 171 ? 2.488 -0.633 18.5 1 96.69 171 ASN A O 1
ATOM 1401 N N . ASP A 1 172 ? 1.018 -1.081 16.875 1 96 172 ASP A N 1
ATOM 1402 C CA . ASP A 1 172 ? 2.025 -1.648 15.984 1 96 172 ASP A CA 1
ATOM 1403 C C . ASP A 1 172 ? 3.111 -0.625 15.664 1 96 172 ASP A C 1
ATOM 1405 O O . ASP A 1 172 ? 4.305 -0.939 15.719 1 96 172 ASP A O 1
ATOM 1409 N N . LEU A 1 173 ? 2.693 0.566 15.305 1 97.81 173 LEU A N 1
ATOM 1410 C CA . LEU A 1 173 ? 3.646 1.62 14.977 1 97.81 173 LEU A CA 1
ATOM 1411 C C . LEU A 1 173 ? 4.434 2.047 16.219 1 97.81 173 LEU A C 1
ATOM 1413 O O . LEU A 1 173 ? 5.652 2.234 16.141 1 97.81 173 LEU A O 1
ATOM 1417 N N . LYS A 1 174 ? 3.711 2.182 17.297 1 97.69 174 LYS A N 1
ATOM 1418 C CA . LYS A 1 174 ? 4.367 2.521 18.547 1 97.69 174 LYS A CA 1
ATOM 1419 C C . LYS A 1 174 ? 5.449 1.505 18.906 1 97.69 174 LYS A C 1
ATOM 1421 O O . LYS A 1 174 ? 6.59 1.878 19.203 1 97.69 174 LYS A O 1
ATOM 1426 N N . ASP A 1 175 ? 5.109 0.274 18.906 1 97.5 175 ASP A N 1
ATOM 1427 C CA . ASP A 1 175 ? 6.031 -0.799 19.281 1 97.5 175 ASP A CA 1
ATOM 1428 C C . ASP A 1 175 ? 7.25 -0.816 18.359 1 97.5 175 ASP A C 1
ATOM 1430 O O . ASP A 1 175 ? 8.375 -1.039 18.812 1 97.5 175 ASP A O 1
ATOM 1434 N N . ASN A 1 176 ? 7.004 -0.619 17.094 1 96.81 176 ASN A N 1
ATOM 1435 C CA . ASN A 1 176 ? 8.109 -0.549 16.141 1 96.81 176 ASN A CA 1
ATOM 1436 C C . ASN A 1 176 ? 9.086 0.567 16.5 1 96.81 176 ASN A C 1
ATOM 1438 O O . ASN A 1 176 ? 10.297 0.35 16.531 1 96.81 176 ASN A O 1
ATOM 1442 N N . ILE A 1 177 ? 8.586 1.74 16.766 1 96.31 177 ILE A N 1
ATOM 1443 C CA . ILE A 1 177 ? 9.406 2.91 17.031 1 96.31 177 ILE A CA 1
ATOM 1444 C C . ILE A 1 177 ? 10.188 2.705 18.344 1 96.31 177 ILE A C 1
ATOM 1446 O O . ILE A 1 177 ? 11.375 3.016 18.406 1 96.31 177 ILE A O 1
ATOM 1450 N N . ILE A 1 178 ? 9.523 2.158 19.312 1 95.62 178 ILE A N 1
ATOM 1451 C CA . ILE A 1 178 ? 10.164 1.909 20.594 1 95.62 178 ILE A CA 1
ATOM 1452 C C . ILE A 1 178 ? 11.281 0.884 20.438 1 95.62 178 ILE A C 1
ATOM 1454 O O . ILE A 1 178 ? 12.367 1.044 20.984 1 95.62 178 ILE A O 1
ATOM 1458 N N . ARG A 1 179 ? 11.016 -0.151 19.656 1 95.5 179 ARG A N 1
ATOM 1459 C CA . ARG A 1 179 ? 12.016 -1.185 19.391 1 95.5 179 ARG A CA 1
ATOM 1460 C C . ARG A 1 179 ? 13.266 -0.591 18.75 1 95.5 179 ARG A C 1
ATOM 1462 O O . ARG A 1 179 ? 14.367 -1.109 18.938 1 95.5 179 ARG A O 1
ATOM 1469 N N . HIS A 1 180 ? 13.078 0.501 18.078 1 94.88 180 HIS A N 1
ATOM 1470 C CA . HIS A 1 180 ? 14.203 1.157 17.406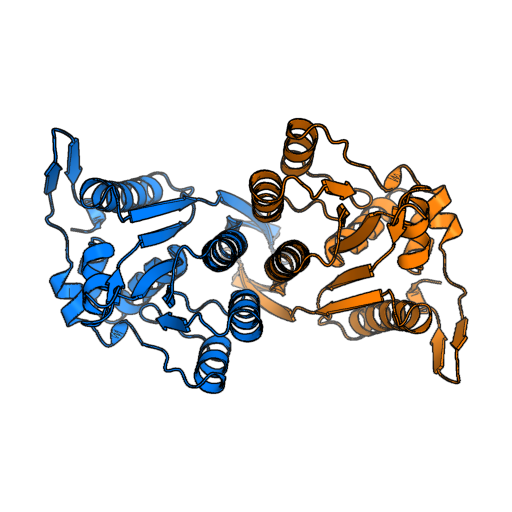 1 94.88 180 HIS A CA 1
ATOM 1471 C C . HIS A 1 180 ? 14.648 2.395 18.188 1 94.88 180 HIS A C 1
ATOM 1473 O O . HIS A 1 180 ? 15.164 3.348 17.594 1 94.88 180 HIS A O 1
ATOM 1479 N N . LYS A 1 181 ? 14.312 2.471 19.453 1 92.75 181 LYS A N 1
ATOM 1480 C CA . LYS A 1 181 ? 14.797 3.438 20.438 1 92.75 181 LYS A CA 1
ATOM 1481 C C . LYS A 1 181 ? 14.258 4.836 20.141 1 92.75 181 LYS A C 1
ATOM 1483 O O . LYS A 1 181 ? 14.93 5.832 20.391 1 92.75 181 LYS A O 1
ATOM 1488 N N . GLY A 1 182 ? 13.18 4.832 19.453 1 94.31 182 GLY A N 1
ATOM 1489 C CA . GLY A 1 182 ? 12.492 6.098 19.266 1 94.31 182 GLY A CA 1
ATOM 1490 C C . GLY A 1 182 ? 11.328 6.297 20.219 1 94.31 182 GLY A C 1
ATOM 1491 O O . GLY A 1 182 ? 11.047 5.43 21.047 1 94.31 182 GLY A O 1
ATOM 1492 N N . LYS A 1 183 ? 10.734 7.492 20.141 1 94.62 183 LYS A N 1
ATOM 1493 C CA . LYS A 1 183 ? 9.531 7.82 20.906 1 94.62 183 LYS A CA 1
ATOM 1494 C C . LYS A 1 183 ? 8.477 8.469 20.016 1 94.62 183 LYS A C 1
ATOM 1496 O O . LYS A 1 183 ? 8.711 9.547 19.453 1 94.62 183 LYS A O 1
ATOM 1501 N N . PRO A 1 184 ? 7.391 7.785 19.953 1 96 184 PRO A N 1
ATOM 1502 C CA . PRO A 1 184 ? 6.336 8.422 19.156 1 96 184 PRO A CA 1
ATOM 1503 C C . PRO A 1 184 ? 5.809 9.703 19.797 1 96 184 PRO A C 1
ATOM 1505 O O . PRO A 1 184 ? 5.855 9.852 21.016 1 96 184 PRO A O 1
ATOM 1508 N N . ILE A 1 185 ? 5.328 10.586 19.016 1 97.62 185 ILE A N 1
ATOM 1509 C CA . ILE A 1 185 ? 4.762 11.844 19.484 1 97.62 185 ILE A CA 1
ATOM 1510 C C . ILE A 1 185 ? 3.248 11.836 19.281 1 97.62 185 ILE A C 1
ATOM 1512 O O . ILE A 1 185 ? 2.756 11.43 18.234 1 97.62 185 ILE A O 1
ATOM 1516 N N . LEU A 1 186 ? 2.545 12.164 20.281 1 97.88 186 LEU A N 1
ATOM 1517 C CA . LEU A 1 186 ? 1.105 12.383 20.188 1 97.88 186 LEU A CA 1
ATOM 1518 C C . LEU A 1 186 ? 0.801 13.852 19.875 1 97.88 186 LEU A C 1
ATOM 1520 O O . LEU A 1 186 ? 0.963 14.711 20.75 1 97.88 186 LEU A O 1
ATOM 1524 N N . LEU A 1 187 ? 0.287 14.094 18.734 1 98 187 LEU A N 1
ATOM 1525 C CA . LEU A 1 187 ? 0.09 15.477 18.312 1 98 187 LEU A CA 1
ATOM 1526 C C . LEU A 1 187 ? -0.948 16.172 19.188 1 98 187 LEU A C 1
ATOM 1528 O O . LEU A 1 187 ? -0.877 17.375 19.406 1 98 187 LEU A O 1
ATOM 1532 N N . GLU A 1 188 ? -1.892 15.43 19.688 1 96 188 GLU A N 1
ATOM 1533 C CA . GLU A 1 188 ? -2.957 16.016 20.5 1 96 188 GLU A CA 1
ATOM 1534 C C . GLU A 1 188 ? -2.395 16.672 21.766 1 96 188 GLU A C 1
ATOM 1536 O O . GLU A 1 188 ? -3.057 17.5 22.391 1 96 188 GLU A O 1
ATOM 1541 N N . ARG A 1 189 ? -1.172 16.312 22.125 1 96.06 189 ARG A N 1
ATOM 1542 C CA . ARG A 1 189 ? -0.526 16.875 23.312 1 96.06 189 ARG A CA 1
ATOM 1543 C C . ARG A 1 189 ? 0.257 18.125 22.969 1 96.06 189 ARG A C 1
ATOM 1545 O O . ARG A 1 189 ? 0.975 18.672 23.812 1 96.06 189 ARG A O 1
ATOM 1552 N N . ASN A 1 190 ? 0.159 18.594 21.781 1 96.81 190 ASN A N 1
ATOM 1553 C CA . ASN A 1 190 ? 0.88 19.766 21.312 1 96.81 190 ASN A CA 1
ATOM 1554 C C . ASN A 1 190 ? -0.074 20.828 20.781 1 96.81 190 ASN A C 1
ATOM 1556 O O . ASN A 1 190 ? 0.146 21.391 19.703 1 96.81 190 ASN A O 1
ATOM 1560 N N . LYS A 1 191 ? -1.082 21.125 21.562 1 95.12 191 LYS A N 1
ATOM 1561 C CA . LYS A 1 191 ? -2.15 22.047 21.156 1 95.12 191 LYS A CA 1
ATOM 1562 C C . LYS A 1 191 ? -1.599 23.422 20.828 1 95.12 191 LYS A C 1
ATOM 1564 O O . LYS A 1 191 ? -2.072 24.094 19.906 1 95.12 191 LYS A O 1
ATOM 1569 N N . ILE A 1 192 ? -0.627 23.906 21.594 1 97.38 192 ILE A N 1
ATOM 1570 C CA . ILE A 1 192 ? -0.067 25.25 21.406 1 97.38 192 ILE A CA 1
ATOM 1571 C C . ILE A 1 192 ? 0.529 25.359 20 1 97.38 192 ILE A C 1
ATOM 1573 O O . ILE A 1 192 ? 0.456 26.422 19.375 1 97.38 192 ILE A O 1
ATOM 1577 N N . LYS A 1 193 ? 1.162 24.266 19.531 1 98.25 193 LYS A N 1
ATOM 1578 C CA . LYS A 1 193 ? 1.744 24.281 18.188 1 98.25 193 LYS A CA 1
ATOM 1579 C C . LYS A 1 193 ? 0.66 24.391 17.125 1 98.25 193 LYS A C 1
ATOM 1581 O O . LYS A 1 193 ? 0.867 25.016 16.078 1 98.25 193 LYS A O 1
ATOM 1586 N N . PHE A 1 194 ? -0.509 23.75 17.375 1 98.12 194 PHE A N 1
ATOM 1587 C CA . PHE A 1 194 ? -1.647 23.906 16.484 1 98.12 194 PHE A CA 1
ATOM 1588 C C . PHE A 1 194 ? -2.162 25.344 16.5 1 98.12 194 PHE A C 1
ATOM 1590 O O . PHE A 1 194 ? -2.4 25.938 15.445 1 98.12 194 PHE A O 1
ATOM 1597 N N . GLU A 1 195 ? -2.285 25.844 17.703 1 97.56 195 GLU A N 1
ATOM 1598 C CA . GLU A 1 195 ? -2.773 27.219 17.875 1 97.56 195 GLU A CA 1
ATOM 1599 C C . GLU A 1 195 ? -1.911 28.203 17.094 1 97.56 195 GLU A C 1
ATOM 1601 O O . GLU A 1 195 ? -2.43 29.141 16.484 1 97.56 195 GLU A O 1
ATOM 1606 N N . ASN A 1 196 ? -0.658 27.984 17.141 1 98.25 196 ASN A N 1
ATOM 1607 C CA . ASN A 1 196 ? 0.302 28.875 16.5 1 98.25 196 ASN A CA 1
ATOM 1608 C C . ASN A 1 196 ? 0.299 28.719 14.984 1 98.25 196 ASN A C 1
ATOM 1610 O O . ASN A 1 196 ? 0.962 29.484 14.281 1 98.25 196 ASN A O 1
ATOM 1614 N N . SER A 1 197 ? -0.446 27.766 14.461 1 98.56 197 SER A N 1
ATOM 1615 C CA . SER A 1 197 ? -0.318 27.438 13.047 1 98.56 197 SER A CA 1
ATOM 1616 C C . SER A 1 197 ? -1.632 27.656 12.305 1 98.56 197 SER A C 1
ATOM 1618 O O . SER A 1 197 ? -1.791 27.203 11.164 1 98.56 197 SER A O 1
ATOM 1620 N N . ILE A 1 198 ? -2.623 28.266 12.945 1 98.38 198 ILE A N 1
ATOM 1621 C CA . ILE A 1 198 ? -3.889 28.594 12.297 1 98.38 198 ILE A CA 1
ATOM 1622 C C . ILE A 1 198 ? -3.656 29.625 11.211 1 98.38 198 ILE A C 1
ATOM 1624 O O . ILE A 1 198 ? -2.93 30.609 11.422 1 98.38 198 ILE A O 1
ATOM 1628 N N . MET A 1 199 ? -4.238 29.391 10.062 1 98.44 199 MET A N 1
ATOM 1629 C CA . MET A 1 199 ? -4.051 30.312 8.953 1 98.44 199 MET A CA 1
ATOM 1630 C C . MET A 1 199 ? -5.027 31.484 9.047 1 98.44 199 MET A C 1
ATOM 1632 O O . MET A 1 199 ? -6.094 31.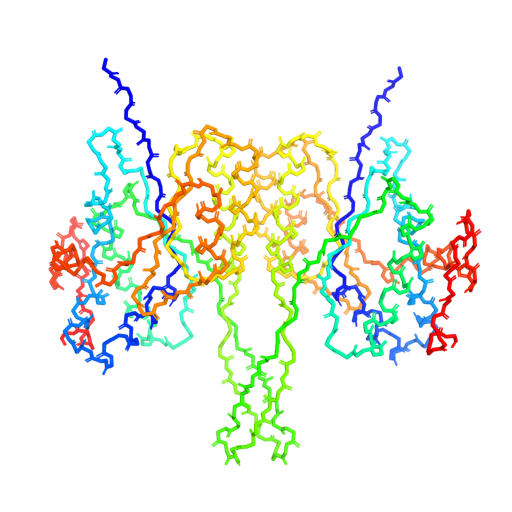359 9.648 1 98.44 199 MET A O 1
ATOM 1636 N N . PRO A 1 200 ? -4.582 32.625 8.477 1 97.56 200 PRO A N 1
ATOM 1637 C CA . PRO A 1 200 ? -5.582 33.719 8.336 1 97.56 200 PRO A CA 1
ATOM 1638 C C . PRO A 1 200 ? -6.762 33.312 7.465 1 97.56 200 PRO A C 1
ATOM 1640 O O . PRO A 1 200 ? -6.613 32.469 6.566 1 97.56 200 PRO A O 1
ATOM 1643 N N . GLU A 1 201 ? -7.906 33.875 7.699 1 97.44 201 GLU A N 1
ATOM 1644 C CA . GLU A 1 201 ? -9.125 33.5 6.992 1 97.44 201 GLU A CA 1
ATOM 1645 C C . GLU A 1 201 ? -9 33.781 5.496 1 97.44 201 GLU A C 1
ATOM 1647 O O . GLU A 1 201 ? -9.664 33.125 4.684 1 97.44 201 GLU A O 1
ATOM 1652 N N . ARG A 1 202 ? -8.258 34.781 5.211 1 97.5 202 ARG A N 1
ATOM 1653 C CA . ARG A 1 202 ? -8.016 35.125 3.816 1 97.5 202 ARG A CA 1
ATOM 1654 C C . ARG A 1 202 ? -6.523 35.188 3.516 1 97.5 202 ARG A C 1
ATOM 1656 O O . ARG A 1 202 ? -5.773 35.875 4.223 1 97.5 202 ARG A O 1
ATOM 1663 N N . ILE A 1 203 ? -6.113 34.469 2.545 1 97.62 203 ILE A N 1
ATOM 1664 C CA . ILE A 1 203 ? -4.727 34.438 2.094 1 97.62 203 ILE A CA 1
ATOM 1665 C C . ILE A 1 203 ? -4.637 35.031 0.68 1 97.62 203 ILE A C 1
ATOM 1667 O O . ILE A 1 203 ? -5.332 34.562 -0.227 1 97.62 203 ILE A O 1
ATOM 1671 N N . ASP A 1 204 ? -3.885 36.062 0.553 1 96.31 204 ASP A N 1
ATOM 1672 C CA . ASP A 1 204 ? -3.689 36.75 -0.722 1 96.31 204 ASP A CA 1
ATOM 1673 C C . ASP A 1 204 ? -2.205 36.844 -1.062 1 96.31 204 ASP A C 1
ATOM 1675 O O . ASP A 1 204 ? -1.493 37.688 -0.49 1 96.31 204 ASP A O 1
ATOM 1679 N N . ILE A 1 205 ? -1.802 36.031 -1.946 1 95.12 205 ILE A N 1
ATOM 1680 C CA . ILE A 1 205 ? -0.405 36.031 -2.365 1 95.12 205 ILE A CA 1
ATOM 1681 C C . ILE A 1 205 ? -0.325 36.156 -3.887 1 95.12 205 ILE A C 1
ATOM 1683 O O . ILE A 1 205 ? -0.777 35.25 -4.605 1 95.12 205 ILE A O 1
ATOM 1687 N N . ASN A 1 206 ? 0.298 37.219 -4.414 1 93.5 206 ASN A N 1
ATOM 1688 C CA . ASN A 1 206 ? 0.533 37.438 -5.836 1 93.5 206 ASN A CA 1
ATOM 1689 C C . ASN A 1 206 ? -0.759 37.344 -6.641 1 93.5 206 ASN A C 1
ATOM 1691 O O . ASN A 1 206 ? -0.799 36.688 -7.684 1 93.5 206 ASN A O 1
ATOM 1695 N N . GLY A 1 207 ? -1.853 37.875 -6.117 1 93.62 207 GLY A N 1
ATOM 1696 C CA . GLY A 1 207 ? -3.113 37.906 -6.844 1 93.62 207 GLY A CA 1
ATOM 1697 C C . GLY A 1 207 ? -3.938 36.656 -6.691 1 93.62 207 GLY A C 1
ATOM 1698 O O . GLY A 1 207 ? -5.086 36.594 -7.137 1 93.62 207 GLY A O 1
ATOM 1699 N N . LYS A 1 208 ? -3.316 35.656 -6.145 1 94.31 208 LYS A N 1
ATOM 1700 C CA . LYS A 1 208 ? -4.066 34.438 -5.859 1 94.31 208 LYS A CA 1
ATOM 1701 C C . LYS A 1 208 ? -4.68 34.5 -4.465 1 94.31 208 LYS A C 1
ATOM 1703 O O . LYS A 1 208 ? -3.971 34.656 -3.473 1 94.31 208 LYS A O 1
ATOM 1708 N N . ILE A 1 209 ? -6 34.312 -4.43 1 97.31 209 ILE A N 1
ATOM 1709 C CA . ILE A 1 209 ? -6.715 34.469 -3.17 1 97.31 209 ILE A CA 1
ATOM 1710 C C . ILE A 1 209 ? -7.371 33.156 -2.779 1 97.31 209 ILE A C 1
ATOM 1712 O O . ILE A 1 209 ? -8.023 32.5 -3.605 1 97.31 209 ILE A O 1
ATOM 1716 N N . VAL A 1 210 ? -7.156 32.75 -1.592 1 97.94 210 VAL A N 1
ATOM 1717 C CA . VAL A 1 210 ? -7.836 31.609 -1.004 1 97.94 210 VAL A CA 1
ATOM 1718 C C . VAL A 1 210 ? -8.438 32 0.343 1 97.94 210 VAL A C 1
ATOM 1720 O O . VAL A 1 210 ? -7.805 32.688 1.137 1 97.94 210 VAL A O 1
ATOM 1723 N N . THR A 1 211 ? -9.688 31.609 0.582 1 97.94 211 THR A N 1
ATOM 1724 C CA . THR A 1 211 ? -10.375 31.922 1.828 1 97.94 211 THR A CA 1
ATOM 1725 C C . THR A 1 211 ? -10.797 30.656 2.551 1 97.94 211 THR A C 1
ATOM 1727 O O . THR A 1 211 ? -11.031 29.625 1.915 1 97.94 211 THR A O 1
ATOM 1730 N N . ILE A 1 212 ? -10.875 30.734 3.846 1 98.19 212 ILE A N 1
ATOM 1731 C CA . ILE A 1 212 ? -11.336 29.609 4.652 1 98.19 212 ILE A CA 1
ATOM 1732 C C . ILE A 1 212 ? -12.75 29.219 4.234 1 98.19 212 ILE A C 1
ATOM 1734 O O . ILE A 1 212 ? -13.586 30.094 3.965 1 98.19 212 ILE A O 1
ATOM 1738 N N . PRO A 1 213 ? -13 27.953 4.105 1 97.56 213 PRO A N 1
ATOM 1739 C CA . PRO A 1 213 ? -14.375 27.531 3.832 1 97.56 213 PRO A CA 1
ATOM 1740 C C . PRO A 1 213 ? -15.359 27.984 4.906 1 97.56 213 PRO A C 1
ATOM 1742 O O . PRO A 1 213 ? -15.039 27.953 6.098 1 97.56 213 PRO A O 1
ATOM 1745 N N . ASP A 1 214 ? -16.531 28.312 4.523 1 95.94 214 ASP A N 1
ATOM 1746 C CA . ASP A 1 214 ? -17.547 28.859 5.43 1 95.94 214 ASP A CA 1
ATOM 1747 C C . ASP A 1 214 ? -17.875 27.859 6.539 1 95.94 214 ASP A C 1
ATOM 1749 O O . ASP A 1 214 ? -18.047 28.25 7.695 1 95.94 214 ASP A O 1
ATOM 1753 N N . LYS A 1 215 ? -17.922 26.625 6.23 1 94.44 215 LYS A N 1
ATOM 1754 C CA . LYS A 1 215 ? -18.281 25.594 7.184 1 94.44 215 LYS A CA 1
ATOM 1755 C C . LYS A 1 215 ? -17.234 25.438 8.266 1 94.44 215 LYS A C 1
ATOM 1757 O O . LYS A 1 215 ? -17.453 24.766 9.281 1 94.44 215 LYS A O 1
ATOM 1762 N N . TRP A 1 216 ? -16.094 25.984 8.008 1 94.75 216 TRP A N 1
ATOM 1763 C CA . TRP A 1 216 ? -15.008 25.812 8.969 1 94.75 216 TRP A CA 1
ATOM 1764 C C . TRP A 1 216 ? -14.789 27.094 9.781 1 94.75 216 TRP A C 1
ATOM 1766 O O . TRP A 1 216 ? -13.875 27.172 10.602 1 94.75 216 TRP A O 1
ATOM 1776 N N . LYS A 1 217 ? -15.578 28.062 9.516 1 90.75 217 LYS A N 1
ATOM 1777 C CA . LYS A 1 217 ? -15.508 29.297 10.289 1 90.75 217 LYS A CA 1
ATOM 1778 C C . LYS A 1 217 ? -16.125 29.109 11.672 1 90.75 217 LYS A C 1
ATOM 1780 O O . LYS A 1 217 ? -17.031 28.297 11.852 1 90.75 217 LYS A O 1
ATOM 1785 N N . MET B 1 1 ? 31.672 -15.523 -19.672 1 48.94 1 MET B N 1
ATOM 1786 C CA . MET B 1 1 ? 30.328 -16.062 -19.562 1 48.94 1 MET B CA 1
ATOM 1787 C C . MET B 1 1 ? 29.312 -14.961 -19.281 1 48.94 1 MET B C 1
ATOM 1789 O O . MET B 1 1 ? 29.5 -14.18 -18.328 1 48.94 1 MET B O 1
ATOM 1793 N N . ILE B 1 2 ? 28.5 -14.539 -20.203 1 64.75 2 ILE B N 1
ATOM 1794 C CA . ILE B 1 2 ? 27.656 -13.352 -20.094 1 64.75 2 ILE B CA 1
ATOM 1795 C C . ILE B 1 2 ? 26.672 -13.516 -18.938 1 64.75 2 ILE B C 1
ATOM 1797 O O . ILE B 1 2 ? 26.016 -14.555 -18.828 1 64.75 2 ILE B O 1
ATOM 1801 N N . MET B 1 3 ? 26.703 -12.836 -17.844 1 85.94 3 MET B N 1
ATOM 1802 C CA . MET B 1 3 ? 25.891 -12.945 -16.641 1 85.94 3 MET B CA 1
ATOM 1803 C C . MET B 1 3 ? 24.406 -12.82 -16.984 1 85.94 3 MET B C 1
ATOM 1805 O O . MET B 1 3 ? 24 -11.906 -17.703 1 85.94 3 MET B O 1
ATOM 1809 N N . LYS B 1 4 ? 23.609 -13.859 -16.766 1 95.81 4 LYS B N 1
ATOM 1810 C CA . LYS B 1 4 ? 22.172 -13.875 -17.031 1 95.81 4 LYS B CA 1
ATOM 1811 C C . LYS B 1 4 ? 21.453 -12.797 -16.234 1 95.81 4 LYS B C 1
ATOM 1813 O O . LYS B 1 4 ? 21.875 -12.453 -15.125 1 95.81 4 LYS B O 1
ATOM 1818 N N . LYS B 1 5 ? 20.438 -12.219 -16.781 1 97.69 5 LYS B N 1
ATOM 1819 C CA . LYS B 1 5 ? 19.594 -11.25 -16.094 1 97.69 5 LYS B CA 1
ATOM 1820 C C . LYS B 1 5 ? 18.703 -11.938 -15.062 1 97.69 5 LYS B C 1
ATOM 1822 O O . LYS B 1 5 ? 18.016 -12.906 -15.375 1 97.69 5 LYS B O 1
ATOM 1827 N N . ARG B 1 6 ? 18.812 -11.531 -13.914 1 98.5 6 ARG B N 1
ATOM 1828 C CA . ARG B 1 6 ? 18.016 -12.094 -12.82 1 98.5 6 ARG B CA 1
ATOM 1829 C C . ARG B 1 6 ? 16.562 -11.633 -12.891 1 98.5 6 ARG B C 1
ATOM 1831 O O . ARG B 1 6 ? 16.297 -10.43 -13.016 1 98.5 6 ARG B O 1
ATOM 1838 N N . VAL B 1 7 ? 15.57 -12.539 -12.797 1 98.81 7 VAL B N 1
ATOM 1839 C CA . VAL B 1 7 ? 14.141 -12.266 -12.844 1 98.81 7 VAL B CA 1
ATOM 1840 C C . VAL B 1 7 ? 13.508 -12.602 -11.492 1 98.81 7 VAL B C 1
ATOM 1842 O O . VAL B 1 7 ? 13.711 -13.695 -10.961 1 98.81 7 VAL B O 1
ATOM 1845 N N . THR B 1 8 ? 12.836 -11.672 -10.883 1 98.94 8 THR B N 1
ATOM 1846 C CA . THR B 1 8 ? 12.047 -11.938 -9.68 1 98.94 8 THR B CA 1
ATOM 1847 C C . THR B 1 8 ? 10.555 -11.789 -9.969 1 98.94 8 THR B C 1
ATOM 1849 O O . THR B 1 8 ? 10.133 -10.82 -10.609 1 98.94 8 THR B O 1
ATOM 1852 N N . ILE B 1 9 ? 9.758 -12.781 -9.562 1 98.94 9 ILE B N 1
ATOM 1853 C CA . ILE B 1 9 ? 8.312 -12.805 -9.727 1 98.94 9 ILE B CA 1
ATOM 1854 C C . ILE B 1 9 ? 7.637 -12.398 -8.422 1 98.94 9 ILE B C 1
ATOM 1856 O O . ILE B 1 9 ? 7.906 -12.977 -7.367 1 98.94 9 ILE B O 1
ATOM 1860 N N . TYR B 1 10 ? 6.793 -11.398 -8.445 1 98.94 10 TYR B N 1
ATOM 1861 C CA . TYR B 1 10 ? 6.012 -10.953 -7.297 1 98.94 10 TYR B CA 1
ATOM 1862 C C . TYR B 1 10 ? 4.535 -11.266 -7.484 1 98.94 10 TYR B C 1
ATOM 1864 O O . TYR B 1 10 ? 3.84 -10.586 -8.242 1 98.94 10 TYR B O 1
ATOM 1872 N N . ILE B 1 11 ? 4.031 -12.219 -6.746 1 98.94 11 ILE B N 1
ATOM 1873 C CA . ILE B 1 11 ? 2.68 -12.719 -6.977 1 98.94 11 ILE B CA 1
ATOM 1874 C C . ILE B 1 11 ? 1.735 -12.164 -5.914 1 98.94 11 ILE B C 1
ATOM 1876 O O . ILE B 1 11 ? 1.914 -12.414 -4.719 1 98.94 11 ILE B O 1
ATOM 1880 N N . ASP B 1 12 ? 0.76 -11.422 -6.352 1 98.75 12 ASP B N 1
ATOM 1881 C CA . ASP B 1 12 ? -0.388 -11.102 -5.512 1 98.75 12 ASP B CA 1
ATOM 1882 C C . ASP B 1 12 ? -1.283 -12.32 -5.312 1 98.75 12 ASP B C 1
ATOM 1884 O O . ASP B 1 12 ? -2.105 -12.641 -6.172 1 98.75 12 ASP B O 1
ATOM 1888 N N . GLY B 1 13 ? -1.147 -12.914 -4.207 1 98.31 13 GLY B N 1
ATOM 1889 C CA . GLY B 1 13 ? -1.72 -14.227 -3.965 1 98.31 13 GLY B CA 1
ATOM 1890 C C . GLY B 1 13 ? -3.229 -14.258 -4.109 1 98.31 13 GLY B C 1
ATOM 1891 O O . GLY B 1 13 ? -3.773 -15.109 -4.816 1 98.31 13 GLY B O 1
ATOM 1892 N N . PHE B 1 14 ? -3.912 -13.383 -3.477 1 96.69 14 PHE B N 1
ATOM 1893 C CA . PHE B 1 14 ? -5.367 -13.398 -3.506 1 96.69 14 PHE B CA 1
ATOM 1894 C C . PHE B 1 14 ? -5.887 -13.008 -4.883 1 96.69 14 PHE B C 1
ATOM 1896 O O . PHE B 1 14 ? -6.887 -13.555 -5.355 1 96.69 14 PHE B O 1
ATOM 1903 N N . ASN B 1 15 ? -5.215 -12.031 -5.473 1 97.19 15 ASN B N 1
ATOM 1904 C CA . ASN B 1 15 ? -5.598 -11.688 -6.84 1 97.19 15 ASN B CA 1
ATOM 1905 C C . ASN B 1 15 ? -5.453 -12.883 -7.781 1 97.19 15 ASN B C 1
ATOM 1907 O O . ASN B 1 15 ? -6.305 -13.109 -8.641 1 97.19 15 ASN B O 1
ATOM 1911 N N . PHE B 1 16 ? -4.43 -13.633 -7.637 1 98.06 16 PHE B N 1
ATOM 1912 C CA . PHE B 1 16 ? -4.176 -14.828 -8.43 1 98.06 16 PHE B CA 1
ATOM 1913 C C . PHE B 1 16 ? -5.219 -15.906 -8.141 1 98.06 16 PHE B C 1
ATOM 1915 O O . PHE B 1 16 ? -5.879 -16.406 -9.055 1 98.06 16 PHE B O 1
ATOM 1922 N N . TYR B 1 17 ? -5.453 -16.203 -6.867 1 97 17 TYR B N 1
ATOM 1923 C CA . TYR B 1 17 ? -6.34 -17.266 -6.441 1 97 17 TYR B CA 1
ATOM 1924 C C . TYR B 1 17 ? -7.781 -16.984 -6.852 1 97 17 TYR B C 1
ATOM 1926 O O . TYR B 1 17 ? -8.453 -17.859 -7.406 1 97 17 TYR B O 1
ATOM 1934 N N . TYR B 1 18 ? -8.188 -15.812 -6.613 1 95.19 18 TYR B N 1
ATOM 1935 C CA . TYR B 1 18 ? -9.578 -15.508 -6.926 1 95.19 18 TYR B CA 1
ATOM 1936 C C . TYR B 1 18 ? -9.773 -15.344 -8.43 1 95.19 18 TYR B C 1
ATOM 1938 O O . TYR B 1 18 ? -10.891 -15.484 -8.93 1 95.19 18 TYR B O 1
ATOM 1946 N N . GLY B 1 19 ? -8.703 -14.977 -9.078 1 96.06 19 GLY B N 1
ATOM 1947 C CA . GLY B 1 19 ? -8.758 -15.07 -10.523 1 96.06 19 GLY B CA 1
ATOM 1948 C C . GLY B 1 19 ? -9.016 -16.484 -11.023 1 96.06 19 GLY B C 1
ATOM 1949 O O . GLY B 1 19 ? -9.867 -16.688 -11.891 1 96.06 19 GLY B O 1
ATOM 1950 N N . LEU B 1 20 ? -8.305 -17.422 -10.461 1 95.69 20 LEU B N 1
ATOM 1951 C CA . LEU B 1 20 ? -8.5 -18.844 -10.797 1 95.69 20 LEU B CA 1
ATOM 1952 C C . LEU B 1 20 ? -9.922 -19.281 -10.469 1 95.69 20 LEU B C 1
ATOM 1954 O O . LEU B 1 20 ? -10.539 -20.016 -11.242 1 95.69 20 LEU B O 1
ATOM 1958 N N . LYS B 1 21 ? -10.406 -18.812 -9.344 1 94.19 21 LYS B N 1
ATOM 1959 C CA . LYS B 1 21 ? -11.758 -19.172 -8.93 1 94.19 21 LYS B CA 1
ATOM 1960 C C . LYS B 1 21 ? -12.789 -18.656 -9.93 1 94.19 21 LYS B C 1
ATOM 1962 O O . LYS B 1 21 ? -13.75 -19.359 -10.258 1 94.19 21 LYS B O 1
ATOM 1967 N N . ARG B 1 22 ? -12.578 -17.5 -10.375 1 93.75 22 ARG B N 1
ATOM 1968 C CA . ARG B 1 22 ? -13.516 -16.891 -11.305 1 93.75 22 ARG B CA 1
ATOM 1969 C C . ARG B 1 22 ? -13.531 -17.625 -12.641 1 93.75 22 ARG B C 1
ATOM 1971 O O . ARG B 1 22 ? -14.594 -17.906 -13.188 1 93.75 22 ARG B O 1
ATOM 1978 N N . ILE B 1 23 ? -12.398 -17.891 -13.125 1 90.06 23 ILE B N 1
ATOM 1979 C CA . ILE B 1 23 ? -12.312 -18.5 -14.445 1 90.06 23 ILE B CA 1
ATOM 1980 C C . ILE B 1 23 ? -12.836 -19.922 -14.383 1 90.06 23 ILE B C 1
ATOM 1982 O O . ILE B 1 23 ? -13.383 -20.438 -15.367 1 90.06 23 ILE B O 1
ATOM 1986 N N . LYS B 1 24 ? -12.602 -20.516 -13.266 1 87 24 LYS B N 1
ATOM 1987 C CA . LYS B 1 24 ? -13.086 -21.875 -13.086 1 87 24 LYS B CA 1
ATOM 1988 C C . LYS B 1 24 ? -14.609 -21.938 -13.234 1 87 24 LYS B C 1
ATOM 1990 O O . LYS B 1 24 ? -15.156 -22.969 -13.641 1 87 24 LYS B O 1
ATOM 1995 N N . SER B 1 25 ? -15.234 -20.859 -12.805 1 85.94 25 SER B N 1
ATOM 1996 C CA . SER B 1 25 ? -16.688 -20.812 -12.945 1 85.94 25 SER B CA 1
ATOM 1997 C C . SER B 1 25 ? -17.094 -20.938 -14.406 1 85.94 25 SER B C 1
ATOM 1999 O O . SER B 1 25 ? -18.172 -21.453 -14.703 1 85.94 25 SER B O 1
ATOM 2001 N N . ALA B 1 26 ? -16.172 -20.547 -15.273 1 84.19 26 ALA B N 1
ATOM 2002 C CA . ALA B 1 26 ? -16.438 -20.625 -16.703 1 84.19 26 ALA B CA 1
ATOM 2003 C C . ALA B 1 26 ? -15.836 -21.906 -17.297 1 84.19 26 ALA B C 1
ATOM 2005 O O . ALA B 1 26 ? -16.359 -22.438 -18.281 1 84.19 26 ALA B O 1
ATOM 2006 N N . ASP B 1 27 ? -14.766 -22.359 -16.75 1 87.5 27 ASP B N 1
ATOM 2007 C CA . ASP B 1 27 ? -14.047 -23.547 -17.172 1 87.5 27 ASP B CA 1
ATOM 2008 C C . ASP B 1 27 ? -13.539 -24.359 -15.977 1 87.5 27 ASP B C 1
ATOM 2010 O O . ASP B 1 27 ? -12.484 -24.047 -15.414 1 87.5 27 ASP B O 1
ATOM 2014 N N . VAL B 1 28 ? -14.227 -25.391 -15.648 1 85.19 28 VAL B N 1
ATOM 2015 C CA . VAL B 1 28 ? -14.016 -26.188 -14.438 1 85.19 28 VAL B CA 1
ATOM 2016 C C . VAL B 1 28 ? -12.602 -26.766 -14.438 1 85.19 28 VAL B C 1
ATOM 2018 O O . VAL B 1 28 ? -12.031 -27.031 -13.383 1 85.19 28 VAL B O 1
ATOM 2021 N N . ASP B 1 29 ? -11.977 -26.906 -15.562 1 87 29 ASP B N 1
ATOM 2022 C CA . ASP B 1 29 ? -10.648 -27.516 -15.688 1 87 29 ASP B CA 1
ATOM 2023 C C . ASP B 1 29 ? -9.594 -26.672 -14.969 1 87 29 ASP B C 1
ATOM 2025 O O . ASP B 1 29 ? -8.547 -27.172 -14.586 1 87 29 ASP B O 1
ATOM 2029 N N . TRP B 1 30 ? -9.922 -25.453 -14.695 1 92.38 30 TRP B N 1
ATOM 2030 C CA . TRP B 1 30 ? -8.953 -24.547 -14.078 1 92.38 30 TRP B CA 1
ATOM 2031 C C . TRP B 1 30 ? -8.82 -24.828 -12.586 1 92.38 30 TRP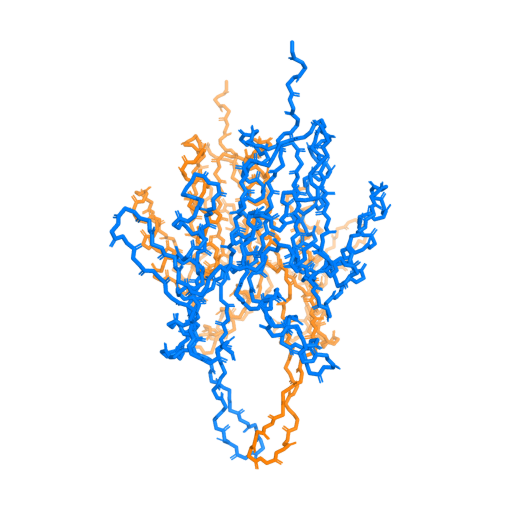 B C 1
ATOM 2033 O O . TRP B 1 30 ? -7.906 -24.344 -11.93 1 92.38 30 TRP B O 1
ATOM 2043 N N . ARG B 1 31 ? -9.625 -25.641 -12.016 1 92.31 31 ARG B N 1
ATOM 2044 C CA . ARG B 1 31 ? -9.531 -26.062 -10.617 1 92.31 31 ARG B CA 1
ATOM 2045 C C . ARG B 1 31 ? -8.219 -26.781 -10.352 1 92.31 31 ARG B C 1
ATOM 2047 O O . ARG B 1 31 ? -7.652 -26.672 -9.266 1 92.31 31 ARG B O 1
ATOM 2054 N N . LYS B 1 32 ? -7.77 -27.516 -11.398 1 94.06 32 LYS B N 1
ATOM 2055 C CA . LYS B 1 32 ? -6.531 -28.281 -11.258 1 94.06 32 LYS B CA 1
ATOM 2056 C C . LYS B 1 32 ? -5.348 -27.359 -10.977 1 94.06 32 LYS B C 1
ATOM 2058 O O . LYS B 1 32 ? -4.332 -27.797 -10.43 1 94.06 32 LYS B O 1
ATOM 2063 N N . TYR B 1 33 ? -5.547 -26.078 -11.305 1 96.56 33 TYR B N 1
ATOM 2064 C CA . TYR B 1 33 ? -4.438 -25.141 -11.18 1 96.56 33 TYR B CA 1
ATOM 2065 C C . TYR B 1 33 ? -4.395 -24.516 -9.797 1 96.56 33 TYR B C 1
ATOM 2067 O O . TYR B 1 33 ? -3.512 -23.719 -9.5 1 96.56 33 TYR B O 1
ATOM 2075 N N . TYR B 1 34 ? -5.336 -24.938 -8.852 1 97.38 34 TYR B N 1
ATOM 2076 C CA . TYR B 1 34 ? -5.238 -24.531 -7.453 1 97.38 34 TYR B CA 1
ATOM 2077 C C . TYR B 1 34 ? -3.984 -25.109 -6.809 1 97.38 34 TYR B C 1
ATOM 2079 O O . TYR B 1 34 ? -3.434 -24.516 -5.875 1 97.38 34 TYR B O 1
ATOM 2087 N N . TRP B 1 35 ? -3.6 -26.25 -7.297 1 98.25 35 TRP B N 1
ATOM 2088 C CA . TRP B 1 35 ? -2.449 -26.984 -6.789 1 98.25 35 TRP B CA 1
ATOM 2089 C C . TRP B 1 35 ? -1.276 -26.906 -7.762 1 98.25 35 TRP B C 1
ATOM 2091 O O . TRP B 1 35 ? -0.989 -27.859 -8.484 1 98.25 35 TRP B O 1
ATOM 2101 N N . ILE B 1 36 ? -0.626 -25.781 -7.75 1 98.44 36 ILE B N 1
ATOM 2102 C CA . ILE B 1 36 ? 0.322 -25.469 -8.812 1 98.44 36 ILE B CA 1
ATOM 2103 C C . ILE B 1 36 ? 1.694 -25.172 -8.211 1 98.44 36 ILE B C 1
ATOM 2105 O O . ILE B 1 36 ? 1.791 -24.625 -7.113 1 98.44 36 ILE B O 1
ATOM 2109 N N . ASP B 1 37 ? 2.756 -25.578 -8.898 1 98.81 37 ASP B N 1
ATOM 2110 C CA . ASP B 1 37 ? 4.148 -25.219 -8.648 1 98.81 37 ASP B CA 1
ATOM 2111 C C . ASP B 1 37 ? 4.484 -23.859 -9.266 1 98.81 37 ASP B C 1
ATOM 2113 O O . ASP B 1 37 ? 4.754 -23.766 -10.461 1 98.81 37 ASP B O 1
ATOM 2117 N N . TYR B 1 38 ? 4.547 -22.828 -8.461 1 98.88 38 TYR B N 1
ATOM 2118 C CA . TYR B 1 38 ? 4.703 -21.469 -8.961 1 98.88 38 TYR B CA 1
ATOM 2119 C C . TYR B 1 38 ? 6.07 -21.281 -9.602 1 98.88 38 TYR B C 1
ATOM 2121 O O . TYR B 1 38 ? 6.203 -20.562 -10.594 1 98.88 38 TYR B O 1
ATOM 2129 N N . VAL B 1 39 ? 7.09 -21.812 -9.023 1 98.88 39 VAL B N 1
ATOM 2130 C CA . VAL B 1 39 ? 8.43 -21.688 -9.578 1 98.88 39 VAL B CA 1
ATOM 2131 C C . VAL B 1 39 ? 8.484 -22.328 -10.961 1 98.88 39 VAL B C 1
ATOM 2133 O O . VAL B 1 39 ? 8.969 -21.719 -11.922 1 98.88 39 VAL B O 1
ATOM 2136 N N . LYS B 1 40 ? 7.941 -23.531 -11.062 1 98.75 40 LYS B N 1
ATOM 2137 C CA . LYS B 1 40 ? 7.898 -24.203 -12.359 1 98.75 40 LYS B CA 1
ATOM 2138 C C . LYS B 1 40 ? 7.078 -23.406 -13.367 1 98.75 40 LYS B C 1
ATOM 2140 O O . LYS B 1 40 ? 7.473 -23.266 -14.531 1 98.75 40 LYS B O 1
ATOM 2145 N N . LEU B 1 41 ? 5.957 -22.891 -12.945 1 98.81 41 LEU B N 1
ATOM 2146 C CA . LEU B 1 41 ? 5.09 -22.109 -13.812 1 98.81 41 LEU B CA 1
ATOM 2147 C C . LEU B 1 41 ? 5.844 -20.922 -14.414 1 98.81 41 LEU B C 1
ATOM 2149 O O . LEU B 1 41 ? 5.91 -20.781 -15.633 1 98.81 41 LEU B O 1
ATOM 2153 N N . PHE B 1 42 ? 6.484 -20.172 -13.594 1 98.88 42 PHE B N 1
ATOM 2154 C CA . PHE B 1 42 ? 7.027 -18.906 -14.062 1 98.88 42 PHE B CA 1
ATOM 2155 C C . PHE B 1 42 ? 8.406 -19.094 -14.672 1 98.88 42 PHE B C 1
ATOM 2157 O O . PHE B 1 42 ? 8.891 -18.234 -15.414 1 98.88 42 PHE B O 1
ATOM 2164 N N . GLU B 1 43 ? 9.086 -20.156 -14.398 1 98.56 43 GLU B N 1
ATOM 2165 C CA . GLU B 1 43 ? 10.328 -20.484 -15.086 1 98.56 43 GLU B CA 1
ATOM 2166 C C . GLU B 1 43 ? 10.117 -20.578 -16.594 1 98.56 43 GLU B C 1
ATOM 2168 O O . GLU B 1 43 ? 11.016 -20.266 -17.375 1 98.56 43 GLU B O 1
ATOM 2173 N N . GLN B 1 44 ? 8.969 -20.953 -16.953 1 98.56 44 GLN B N 1
ATOM 2174 C CA . GLN B 1 44 ? 8.641 -21.156 -18.359 1 98.56 44 GLN B CA 1
ATOM 2175 C C . GLN B 1 44 ? 8.547 -19.812 -19.109 1 98.56 44 GLN B C 1
ATOM 2177 O O . GLN B 1 44 ? 8.5 -19.781 -20.328 1 98.56 44 GLN B O 1
ATOM 2182 N N . PHE B 1 45 ? 8.477 -18.734 -18.391 1 98.19 45 PHE B N 1
ATOM 2183 C CA . PHE B 1 45 ? 8.398 -17.406 -19 1 98.19 45 PHE B CA 1
ATOM 2184 C C . PHE B 1 45 ? 9.781 -16.766 -19.094 1 98.19 45 PHE B C 1
ATOM 2186 O O . PHE B 1 45 ? 9.93 -15.688 -19.656 1 98.19 45 PHE B O 1
ATOM 2193 N N . VAL B 1 46 ? 10.75 -17.406 -18.5 1 97.5 46 VAL B N 1
ATOM 2194 C CA . VAL B 1 46 ? 12.102 -16.859 -18.422 1 97.5 46 VAL B CA 1
ATOM 2195 C C . VAL B 1 46 ? 12.875 -17.203 -19.703 1 97.5 46 VAL B C 1
ATOM 2197 O O . VAL B 1 46 ? 12.898 -18.359 -20.125 1 97.5 46 VAL B O 1
ATOM 2200 N N . GLY B 1 47 ? 13.508 -16.234 -20.297 1 96.06 47 GLY B N 1
ATOM 2201 C CA . GLY B 1 47 ? 14.234 -16.406 -21.547 1 96.06 47 GLY B CA 1
ATOM 2202 C C . GLY B 1 47 ? 15.609 -17.016 -21.359 1 96.06 47 GLY B C 1
ATOM 2203 O O . GLY B 1 47 ? 16.062 -17.172 -20.219 1 96.06 47 GLY B O 1
ATOM 2204 N N . PRO B 1 48 ? 16.266 -17.312 -22.469 1 95.75 48 PRO B N 1
ATOM 2205 C CA . PRO B 1 48 ? 17.578 -17.984 -22.422 1 95.75 48 PRO B CA 1
ATOM 2206 C C . PRO B 1 48 ? 18.656 -17.109 -21.797 1 95.75 48 PRO B C 1
ATOM 2208 O O . PRO B 1 48 ? 19.625 -17.641 -21.234 1 95.75 48 PRO B O 1
ATOM 2211 N N . ASP B 1 49 ? 18.5 -15.82 -21.859 1 96.88 49 ASP B N 1
ATOM 2212 C CA . ASP B 1 49 ? 19.5 -14.906 -21.312 1 96.88 49 ASP B CA 1
ATOM 2213 C C . ASP B 1 49 ? 19.094 -14.445 -19.906 1 96.88 49 ASP B C 1
ATOM 2215 O O . ASP B 1 49 ? 19.656 -13.477 -19.391 1 96.88 49 ASP B O 1
ATOM 2219 N N . GLN B 1 50 ? 18.141 -15.156 -19.375 1 98.06 50 GLN B N 1
ATOM 2220 C CA . GLN B 1 50 ? 17.609 -14.805 -18.062 1 98.06 50 GLN B CA 1
ATOM 2221 C C . GLN B 1 50 ? 17.656 -16 -17.109 1 98.06 50 GLN B C 1
ATOM 2223 O O . GLN B 1 50 ? 17.844 -17.141 -17.547 1 98.06 50 GLN B O 1
ATOM 2228 N N . GLU B 1 51 ? 17.609 -15.711 -15.852 1 98.12 51 GLU B N 1
ATOM 2229 C CA . GLU B 1 51 ? 17.469 -16.734 -14.82 1 98.12 51 GLU B CA 1
ATOM 2230 C C . GLU B 1 51 ? 16.438 -16.312 -13.773 1 98.12 51 GLU B C 1
ATOM 2232 O O . GLU B 1 51 ? 16.344 -15.148 -13.406 1 98.12 51 GLU B O 1
ATOM 2237 N N . LEU B 1 52 ? 15.625 -17.234 -13.375 1 98.56 52 LEU B N 1
ATOM 2238 C CA . LEU B 1 52 ? 14.648 -16.984 -12.32 1 98.56 52 LEU B CA 1
ATOM 2239 C C . LEU B 1 52 ? 15.328 -16.922 -10.961 1 98.56 52 LEU B C 1
ATOM 2241 O O . LEU B 1 52 ? 15.789 -17.938 -10.445 1 98.56 52 LEU B O 1
ATOM 2245 N N . ALA B 1 53 ? 15.352 -15.742 -10.352 1 98.38 53 ALA B N 1
ATOM 2246 C CA . ALA B 1 53 ? 16.031 -15.547 -9.07 1 98.38 53 ALA B CA 1
ATOM 2247 C C . ALA B 1 53 ? 15.133 -15.922 -7.902 1 98.38 53 ALA B C 1
ATOM 2249 O O . ALA B 1 53 ? 15.555 -16.641 -6.992 1 98.38 53 ALA B O 1
ATOM 2250 N N . LYS B 1 54 ? 13.93 -15.453 -7.922 1 98.75 54 LYS B N 1
ATOM 2251 C CA . LYS B 1 54 ? 13.008 -15.664 -6.809 1 98.75 54 LYS B CA 1
ATOM 2252 C C . LYS B 1 54 ? 11.562 -15.578 -7.273 1 98.75 54 LYS B C 1
ATOM 2254 O O . LYS B 1 54 ? 11.25 -14.852 -8.227 1 98.75 54 LYS B O 1
ATOM 2259 N N . VAL B 1 55 ? 10.727 -16.344 -6.664 1 98.94 55 VAL B N 1
ATOM 2260 C CA . VAL B 1 55 ? 9.273 -16.188 -6.711 1 98.94 55 VAL B CA 1
ATOM 2261 C C . VAL B 1 55 ? 8.75 -15.844 -5.32 1 98.94 55 VAL B C 1
ATOM 2263 O O . VAL B 1 55 ? 8.867 -16.641 -4.387 1 98.94 55 VAL B O 1
ATOM 2266 N N . VAL B 1 56 ? 8.227 -14.695 -5.203 1 98.94 56 VAL B N 1
ATOM 2267 C CA . VAL B 1 56 ? 7.734 -14.219 -3.916 1 98.94 56 VAL B CA 1
ATOM 2268 C C . VAL B 1 56 ? 6.211 -14.133 -3.947 1 98.94 56 VAL B C 1
ATOM 2270 O O . VAL B 1 56 ? 5.637 -13.453 -4.805 1 98.94 56 VAL B O 1
ATOM 2273 N N . TYR B 1 57 ? 5.59 -14.836 -3.053 1 98.88 57 TYR B N 1
ATOM 2274 C CA . TYR B 1 57 ? 4.137 -14.914 -2.955 1 98.88 57 TYR B CA 1
ATOM 2275 C C . TYR B 1 57 ? 3.623 -14.086 -1.785 1 98.88 57 TYR B C 1
ATOM 2277 O O . TYR B 1 57 ? 4.02 -14.305 -0.638 1 98.88 57 TYR B O 1
ATOM 2285 N N . PHE B 1 58 ? 2.736 -13.125 -2.084 1 98.75 58 PHE B N 1
ATOM 2286 C CA . PHE B 1 58 ? 2.184 -12.242 -1.067 1 98.75 58 PHE B CA 1
ATOM 2287 C C . PHE B 1 58 ? 0.746 -12.625 -0.737 1 98.75 58 PHE B C 1
ATOM 2289 O O . PHE B 1 58 ? -0.097 -12.727 -1.631 1 98.75 58 PHE B O 1
ATOM 2296 N N . THR B 1 59 ? 0.458 -12.727 0.526 1 97.75 59 THR B N 1
ATOM 2297 C CA . THR B 1 59 ? -0.87 -13.195 0.907 1 97.75 59 THR B CA 1
ATOM 2298 C C . THR B 1 59 ? -1.164 -12.859 2.365 1 97.75 59 THR B C 1
ATOM 2300 O O . THR B 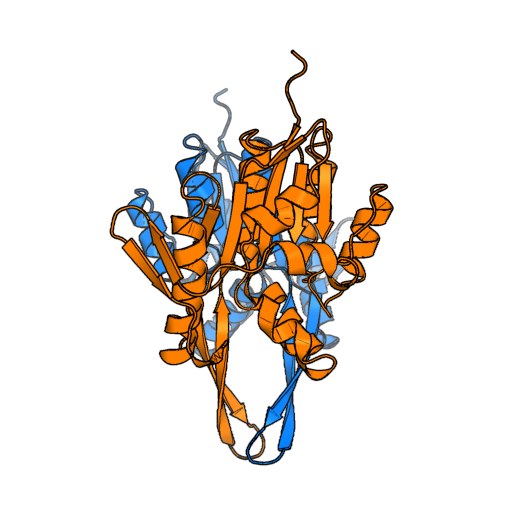1 59 ? -0.498 -12.008 2.959 1 97.75 59 THR B O 1
ATOM 2303 N N . ALA B 1 60 ? -2.262 -13.281 2.85 1 96.69 60 ALA B N 1
ATOM 2304 C CA . ALA B 1 60 ? -2.664 -13.258 4.254 1 96.69 60 ALA B CA 1
ATOM 2305 C C . ALA B 1 60 ? -3.334 -14.57 4.648 1 96.69 60 ALA B C 1
ATOM 2307 O O . ALA B 1 60 ? -3.924 -15.25 3.809 1 96.69 60 ALA B O 1
ATOM 2308 N N . SER B 1 61 ? -3.166 -14.938 5.867 1 95.06 61 SER B N 1
ATOM 2309 C CA . SER B 1 61 ? -3.826 -16.156 6.328 1 95.06 61 SER B CA 1
ATOM 2310 C C . SER B 1 61 ? -5.336 -15.961 6.426 1 95.06 61 SER B C 1
ATOM 2312 O O . SER B 1 61 ? -5.812 -15.109 7.176 1 95.06 61 SER B O 1
ATOM 2314 N N . PRO B 1 62 ? -6.012 -16.766 5.73 1 93.88 62 PRO B N 1
ATOM 2315 C CA . PRO B 1 62 ? -7.469 -16.656 5.836 1 93.88 62 PRO B CA 1
ATOM 2316 C C . PRO B 1 62 ? -7.977 -16.875 7.258 1 93.88 62 PRO B C 1
ATOM 2318 O O . PRO B 1 62 ? -7.383 -17.641 8.016 1 93.88 62 PRO B O 1
ATOM 2321 N N . LEU B 1 63 ? -9.117 -16.266 7.566 1 91.88 63 LEU B N 1
ATOM 2322 C CA . LEU B 1 63 ? -9.695 -16.406 8.898 1 91.88 63 LEU B CA 1
ATOM 2323 C C . LEU B 1 63 ? -10.328 -17.781 9.078 1 91.88 63 LEU B C 1
ATOM 2325 O O . LEU B 1 63 ? -10.328 -18.328 10.18 1 91.88 63 LEU B O 1
ATOM 2329 N N . SER B 1 64 ? -10.906 -18.328 8.008 1 92.69 64 SER B N 1
ATOM 2330 C CA . SER B 1 64 ? -11.469 -19.672 8.031 1 92.69 64 SER B CA 1
ATOM 2331 C C . SER B 1 64 ? -10.383 -20.719 8.188 1 92.69 64 SER B C 1
ATOM 2333 O O . SER B 1 64 ? -9.438 -20.781 7.395 1 92.69 64 SER B O 1
ATOM 2335 N N . PRO B 1 65 ? -10.539 -21.562 9.141 1 95.31 65 PRO B N 1
ATOM 2336 C CA . PRO B 1 65 ? -9.523 -22.594 9.352 1 95.31 65 PRO B CA 1
ATOM 2337 C C . PRO B 1 65 ? -9.344 -23.5 8.141 1 95.31 65 PRO B C 1
ATOM 2339 O O . PRO B 1 65 ? -8.219 -23.859 7.797 1 95.31 65 PRO B O 1
ATOM 2342 N N . SER B 1 66 ? -10.406 -23.859 7.523 1 96.31 66 SER B N 1
ATOM 2343 C CA . SER B 1 66 ? -10.344 -24.75 6.363 1 96.31 66 SER B CA 1
ATOM 2344 C C . SER B 1 66 ? -9.617 -24.078 5.203 1 96.31 66 SER B C 1
ATOM 2346 O O . SER B 1 66 ? -8.773 -24.703 4.551 1 96.31 66 SER B O 1
ATOM 2348 N N . LYS B 1 67 ? -9.945 -22.828 4.938 1 95.44 67 LYS B N 1
ATOM 2349 C CA . LYS B 1 67 ? -9.266 -22.078 3.881 1 95.44 67 LYS B CA 1
ATOM 2350 C C . LYS B 1 67 ? -7.789 -21.891 4.207 1 95.44 67 LYS B C 1
ATOM 2352 O O . LYS B 1 67 ? -6.934 -21.984 3.324 1 95.44 67 LYS B O 1
ATOM 2357 N N . ASN B 1 68 ? -7.555 -21.594 5.438 1 96.69 68 ASN B N 1
ATOM 2358 C CA . ASN B 1 68 ? -6.18 -21.422 5.891 1 96.69 68 ASN B CA 1
ATOM 2359 C C . ASN B 1 68 ? -5.359 -22.688 5.707 1 96.69 68 ASN B C 1
ATOM 2361 O O . ASN B 1 68 ? -4.207 -22.641 5.277 1 96.69 68 ASN B O 1
ATOM 2365 N N . SER B 1 69 ? -5.926 -23.828 6.035 1 97.62 69 SER B N 1
ATOM 2366 C CA . SER B 1 69 ? -5.246 -25.109 5.895 1 97.62 69 SER B CA 1
ATOM 2367 C C . SER B 1 69 ? -4.91 -25.391 4.438 1 97.62 69 SER B C 1
ATOM 2369 O O . SER B 1 69 ? -3.807 -25.859 4.129 1 97.62 69 SER B O 1
ATOM 2371 N N . ARG B 1 70 ? -5.809 -25.141 3.57 1 97.81 70 ARG B N 1
ATOM 2372 C CA . ARG B 1 70 ? -5.578 -25.391 2.152 1 97.81 70 ARG B CA 1
ATOM 2373 C C . ARG B 1 70 ? -4.48 -24.484 1.607 1 97.81 70 ARG B C 1
ATOM 2375 O O . ARG B 1 70 ? -3.605 -24.938 0.866 1 97.81 70 ARG B O 1
ATOM 2382 N N . GLN B 1 71 ? -4.562 -23.234 1.968 1 97.94 71 GLN B N 1
ATOM 2383 C CA . GLN B 1 71 ? -3.52 -22.312 1.543 1 97.94 71 GLN B CA 1
ATOM 2384 C C . GLN B 1 71 ? -2.156 -22.734 2.078 1 97.94 71 GLN B C 1
ATOM 2386 O O . GLN B 1 71 ? -1.161 -22.719 1.351 1 97.94 71 GLN B O 1
ATOM 2391 N N . SER B 1 72 ? -2.131 -23.094 3.336 1 97.88 72 SER B N 1
ATOM 2392 C CA . SER B 1 72 ? -0.887 -23.516 3.969 1 97.88 72 SER B CA 1
ATOM 2393 C C . SER B 1 72 ? -0.293 -24.719 3.258 1 97.88 72 SER B C 1
ATOM 2395 O O . SER B 1 72 ? 0.92 -24.797 3.047 1 97.88 72 SER B O 1
ATOM 2397 N N . ALA B 1 73 ? -1.134 -25.641 2.904 1 98.38 73 ALA B N 1
ATOM 2398 C CA . ALA B 1 73 ? -0.66 -26.812 2.176 1 98.38 73 ALA B CA 1
ATOM 2399 C C . ALA B 1 73 ? -0.004 -26.422 0.857 1 98.38 73 ALA B C 1
ATOM 2401 O O . ALA B 1 73 ? 1.085 -26.891 0.529 1 98.38 73 ALA B O 1
ATOM 2402 N N . LEU B 1 74 ? -0.656 -25.547 0.155 1 98.69 74 LEU B N 1
ATOM 2403 C CA . LEU B 1 74 ? -0.154 -25.062 -1.127 1 98.69 74 LEU B CA 1
ATOM 2404 C C . LEU B 1 74 ? 1.21 -24.406 -0.963 1 98.69 74 LEU B C 1
ATOM 2406 O O . LEU B 1 74 ? 2.152 -24.734 -1.688 1 98.69 74 LEU B O 1
ATOM 2410 N N . LEU B 1 75 ? 1.325 -23.5 -0.038 1 98.69 75 LEU B N 1
ATOM 2411 C CA . LEU B 1 75 ? 2.535 -22.719 0.162 1 98.69 75 LEU B CA 1
ATOM 2412 C C . LEU B 1 75 ? 3.662 -23.578 0.717 1 98.69 75 LEU B C 1
ATOM 2414 O O . LEU B 1 75 ? 4.82 -23.422 0.32 1 98.69 75 LEU B O 1
ATOM 2418 N N . ASN B 1 76 ? 3.307 -24.453 1.575 1 98.19 76 ASN B N 1
ATOM 2419 C CA . ASN B 1 76 ? 4.309 -25.375 2.119 1 98.19 76 ASN B CA 1
ATOM 2420 C C . ASN B 1 76 ? 4.863 -26.297 1.044 1 98.19 76 ASN B C 1
ATOM 2422 O O . ASN B 1 76 ? 6.059 -26.609 1.04 1 98.19 76 ASN B O 1
ATOM 2426 N N . ALA B 1 77 ? 3.994 -26.75 0.2 1 98.69 77 ALA B N 1
ATOM 2427 C CA . ALA B 1 77 ? 4.438 -27.594 -0.906 1 98.69 77 ALA B CA 1
ATOM 2428 C C . ALA B 1 77 ? 5.453 -26.859 -1.782 1 98.69 77 ALA B C 1
ATOM 2430 O O . ALA B 1 77 ? 6.508 -27.406 -2.109 1 98.69 77 ALA B O 1
ATOM 2431 N N . ASN B 1 78 ? 5.137 -25.641 -2.127 1 98.75 78 ASN B N 1
ATOM 2432 C CA . ASN B 1 78 ? 6.047 -24.844 -2.951 1 98.75 78 ASN B CA 1
ATOM 2433 C C . ASN B 1 78 ? 7.371 -24.594 -2.238 1 98.75 78 ASN B C 1
ATOM 2435 O O . ASN B 1 78 ? 8.438 -24.656 -2.859 1 98.75 78 ASN B O 1
ATOM 2439 N N . LYS B 1 79 ? 7.273 -24.328 -0.952 1 98.31 79 LYS B N 1
ATOM 2440 C CA . LYS B 1 79 ? 8.492 -24.109 -0.171 1 98.31 79 LYS B CA 1
ATOM 2441 C C . LYS B 1 79 ? 9.352 -25.359 -0.132 1 98.31 79 LYS B C 1
ATOM 2443 O O . LYS B 1 79 ? 10.578 -25.281 -0.216 1 98.31 79 LYS B O 1
ATOM 2448 N N . LEU B 1 80 ? 8.688 -26.422 0.026 1 98.06 80 LEU B N 1
ATOM 2449 C CA . LEU B 1 80 ? 9.398 -27.703 0.089 1 98.06 80 LEU B CA 1
ATOM 2450 C C . LEU B 1 80 ? 10.086 -28.016 -1.234 1 98.06 80 LEU B C 1
ATOM 2452 O O . LEU B 1 80 ? 11.227 -28.484 -1.25 1 98.06 80 LEU B O 1
ATOM 2456 N N . LEU B 1 81 ? 9.414 -27.75 -2.277 1 98.12 81 LEU B N 1
ATOM 2457 C CA . LEU B 1 81 ? 9.938 -28.047 -3.609 1 98.12 81 LEU B CA 1
ATOM 2458 C C . LEU B 1 81 ? 11.062 -27.078 -3.971 1 98.12 81 LEU B C 1
ATOM 2460 O O . LEU B 1 81 ? 12.016 -27.453 -4.66 1 98.12 81 LEU B O 1
ATOM 2464 N N . HIS B 1 82 ? 10.938 -25.844 -3.527 1 98.38 82 HIS B N 1
ATOM 2465 C CA . HIS B 1 82 ? 11.867 -24.797 -3.951 1 98.38 82 HIS B CA 1
ATOM 2466 C C . HIS B 1 82 ? 12.289 -23.922 -2.775 1 98.38 82 HIS B C 1
ATOM 2468 O O . HIS B 1 82 ? 12.039 -22.719 -2.775 1 98.38 82 HIS B O 1
ATOM 2474 N N . PRO B 1 83 ? 12.969 -24.469 -1.802 1 97.56 83 PRO B N 1
ATOM 2475 C CA . PRO B 1 83 ? 13.305 -23.719 -0.587 1 97.56 83 PRO B CA 1
ATOM 2476 C C . PRO B 1 83 ? 14.156 -22.484 -0.871 1 97.56 83 PRO B C 1
ATOM 2478 O O . PRO B 1 83 ? 14.094 -21.5 -0.131 1 97.56 83 PRO B O 1
ATOM 2481 N N . ASP B 1 84 ? 14.922 -22.469 -1.966 1 97.69 84 ASP B N 1
ATOM 2482 C CA . ASP B 1 84 ? 15.852 -21.375 -2.232 1 97.69 84 ASP B CA 1
ATOM 2483 C C . ASP B 1 84 ? 15.211 -20.312 -3.143 1 97.69 84 ASP B C 1
ATOM 2485 O O . ASP B 1 84 ? 15.688 -19.188 -3.217 1 97.69 84 ASP B O 1
ATOM 2489 N N . LYS B 1 85 ? 14.117 -20.688 -3.828 1 98.5 85 LYS B N 1
ATOM 2490 C CA . LYS B 1 85 ? 13.594 -19.797 -4.859 1 98.5 85 LYS B CA 1
ATOM 2491 C C . LYS B 1 85 ? 12.211 -19.281 -4.484 1 98.5 85 LYS B C 1
ATOM 2493 O O . LYS B 1 85 ? 11.758 -18.266 -5.031 1 98.5 85 LYS B O 1
ATOM 2498 N N . PHE B 1 86 ? 11.539 -19.969 -3.568 1 98.81 86 PHE B N 1
ATOM 2499 C CA . PHE B 1 86 ? 10.164 -19.594 -3.246 1 98.81 86 PHE B CA 1
ATOM 2500 C C . PHE B 1 86 ? 10.094 -18.953 -1.863 1 98.81 86 PHE B C 1
ATOM 2502 O O . PHE B 1 86 ? 10.594 -19.516 -0.887 1 98.81 86 PHE B O 1
ATOM 2509 N N . GLU B 1 87 ? 9.469 -17.812 -1.773 1 98.75 87 GLU B N 1
ATOM 2510 C CA . GLU B 1 87 ? 9.297 -17.062 -0.527 1 98.75 87 GLU B CA 1
ATOM 2511 C C . GLU B 1 87 ? 7.852 -16.609 -0.354 1 98.75 87 GLU B C 1
ATOM 2513 O O . GLU B 1 87 ? 7.168 -16.312 -1.335 1 98.75 87 GLU B O 1
ATOM 2518 N N . VAL B 1 88 ? 7.41 -16.594 0.868 1 98.69 88 VAL B N 1
ATOM 2519 C CA . VAL B 1 88 ? 6.066 -16.109 1.184 1 98.69 88 VAL B CA 1
ATOM 2520 C C . VAL B 1 88 ? 6.156 -14.891 2.098 1 98.69 88 VAL B C 1
ATOM 2522 O O . VAL B 1 88 ? 6.91 -14.891 3.072 1 98.69 88 VAL B O 1
ATOM 2525 N N . VAL B 1 89 ? 5.48 -13.859 1.768 1 98.25 89 VAL B N 1
ATOM 2526 C CA . VAL B 1 89 ? 5.312 -12.68 2.613 1 98.25 89 VAL B CA 1
ATOM 2527 C C . VAL B 1 89 ? 3.855 -12.562 3.053 1 98.25 89 VAL B C 1
ATOM 2529 O O . VAL B 1 89 ? 2.953 -12.477 2.215 1 98.25 89 VAL B O 1
ATOM 2532 N N . ARG B 1 90 ? 3.643 -12.477 4.309 1 96.19 90 ARG B N 1
ATOM 2533 C CA . ARG B 1 90 ? 2.277 -12.5 4.824 1 96.19 90 ARG B CA 1
ATOM 2534 C C . ARG B 1 90 ? 1.874 -11.141 5.383 1 96.19 90 ARG B C 1
ATOM 2536 O O . ARG B 1 90 ? 2.635 -10.523 6.133 1 96.19 90 ARG B O 1
ATOM 2543 N N . GLY B 1 91 ? 0.727 -10.727 4.949 1 94.25 91 GLY B N 1
ATOM 2544 C CA . GLY B 1 91 ? -0.006 -9.695 5.676 1 94.25 91 GLY B CA 1
ATOM 2545 C C . GLY B 1 91 ? -0.941 -10.266 6.727 1 94.25 91 GLY B C 1
ATOM 2546 O O . GLY B 1 91 ? -0.613 -11.242 7.395 1 94.25 91 GLY B O 1
ATOM 2547 N N . LYS B 1 92 ? -2.033 -9.586 6.953 1 91.31 92 LYS B N 1
ATOM 2548 C CA . LYS B 1 92 ? -3.016 -10.078 7.914 1 91.31 92 LYS B CA 1
ATOM 2549 C C . LYS B 1 92 ? -4.438 -9.852 7.41 1 91.31 92 LYS B C 1
ATOM 2551 O O . LYS B 1 92 ? -4.676 -8.969 6.586 1 91.31 92 LYS B O 1
ATOM 2556 N N . TYR B 1 93 ? -5.254 -10.672 7.91 1 90.81 93 TYR B N 1
ATOM 2557 C CA . TYR B 1 93 ? -6.688 -10.469 7.742 1 90.81 93 TYR B CA 1
ATOM 2558 C C . TYR B 1 93 ? -7.309 -9.898 9.008 1 90.81 93 TYR B C 1
ATOM 2560 O O . TYR B 1 93 ? -6.965 -10.312 10.117 1 90.81 93 TYR B O 1
ATOM 2568 N N . ILE B 1 94 ? -8.141 -8.938 8.766 1 89.75 94 ILE B N 1
ATOM 2569 C CA . ILE B 1 94 ? -8.914 -8.445 9.898 1 89.75 94 ILE B CA 1
ATOM 2570 C C . ILE B 1 94 ? -10.406 -8.508 9.578 1 89.75 94 ILE B C 1
ATOM 2572 O O . ILE B 1 94 ? -10.805 -8.383 8.414 1 89.75 94 ILE B O 1
ATOM 2576 N N . GLY B 1 95 ? -11.203 -8.852 10.609 1 89 95 GLY B N 1
ATOM 2577 C CA . GLY B 1 95 ? -12.648 -8.781 10.453 1 89 95 GLY B CA 1
ATOM 2578 C C . GLY B 1 95 ? -13.188 -7.371 10.539 1 89 95 GLY B C 1
ATOM 2579 O O . GLY B 1 95 ? -12.828 -6.617 11.445 1 89 95 GLY B O 1
ATOM 2580 N N . LYS B 1 96 ? -13.891 -6.906 9.562 1 86.94 96 LYS B N 1
ATOM 2581 C CA . LYS B 1 96 ? -14.555 -5.605 9.602 1 86.94 96 LYS B CA 1
ATOM 2582 C C . LYS B 1 96 ? -16.062 -5.766 9.578 1 86.94 96 LYS B C 1
ATOM 2584 O O . LYS B 1 96 ? -16.594 -6.613 8.859 1 86.94 96 LYS B O 1
ATOM 2589 N N . THR B 1 97 ? -16.719 -5.055 10.414 1 91 97 THR B N 1
ATOM 2590 C CA . THR B 1 97 ? -18.172 -5.129 10.492 1 91 97 THR B CA 1
ATOM 2591 C C . THR B 1 97 ? -18.797 -3.805 10.07 1 91 97 THR B C 1
ATOM 2593 O O . THR B 1 97 ? -18.359 -2.736 10.5 1 91 97 THR B O 1
ATOM 2596 N N . ILE B 1 98 ? -19.734 -3.914 9.18 1 89.62 98 ILE B N 1
ATOM 2597 C CA . ILE B 1 98 ? -20.516 -2.754 8.758 1 89.62 98 ILE B CA 1
ATOM 2598 C C . ILE B 1 98 ? -21.984 -2.98 9.07 1 89.62 98 ILE B C 1
ATOM 2600 O O . ILE B 1 98 ? -22.5 -4.086 8.883 1 89.62 98 ILE B O 1
ATOM 2604 N N . GLU B 1 99 ? -22.578 -1.99 9.531 1 93.5 99 GLU B N 1
ATOM 2605 C CA . GLU B 1 99 ? -24 -2.086 9.828 1 93.5 99 GLU B CA 1
ATOM 2606 C C . GLU B 1 99 ? -24.844 -1.549 8.672 1 93.5 99 GLU B C 1
ATOM 2608 O O . GLU B 1 99 ? -24.594 -0.445 8.18 1 93.5 99 GLU B O 1
ATOM 2613 N N . CYS B 1 100 ? -25.797 -2.357 8.258 1 94.38 100 CYS B N 1
ATOM 2614 C CA . CYS B 1 100 ? -26.719 -1.91 7.23 1 94.38 100 CYS B CA 1
ATOM 2615 C C . CYS B 1 100 ? -27.562 -0.742 7.727 1 94.38 100 CYS B C 1
ATOM 2617 O O . CYS B 1 100 ? -28.234 -0.843 8.758 1 94.38 100 CYS B O 1
ATOM 2619 N N . PRO B 1 101 ? -27.531 0.317 7.027 1 93 101 PRO B N 1
ATOM 2620 C CA . PRO B 1 101 ? -28.297 1.478 7.488 1 93 101 PRO B CA 1
ATOM 2621 C C . PRO B 1 101 ? -29.812 1.268 7.387 1 93 101 PRO B C 1
ATOM 2623 O O . PRO B 1 101 ? -30.578 1.981 8.031 1 93 101 PRO B O 1
ATOM 2626 N N . HIS B 1 102 ? -30.219 0.349 6.668 1 94.44 102 HIS B N 1
ATOM 2627 C CA . HIS B 1 102 ? -31.641 0.112 6.426 1 94.44 102 HIS B CA 1
ATOM 2628 C C . HIS B 1 102 ? -32.219 -0.836 7.465 1 94.44 102 HIS B C 1
ATOM 2630 O O . HIS B 1 102 ? -33.281 -0.55 8.055 1 94.44 102 HIS B O 1
ATOM 2636 N N . CYS B 1 103 ? -31.641 -1.959 7.715 1 97.31 103 CYS B N 1
ATOM 2637 C CA . CYS B 1 103 ? -32.219 -2.957 8.602 1 97.31 103 CYS B CA 1
ATOM 2638 C C . CYS B 1 103 ? -31.375 -3.168 9.844 1 97.31 103 CYS B C 1
ATOM 2640 O O . CYS B 1 103 ? -31.734 -3.959 10.719 1 97.31 103 CYS B O 1
ATOM 2642 N N . LYS B 1 104 ? -30.219 -2.635 9.938 1 95 104 LYS B N 1
ATOM 2643 C CA . LYS B 1 104 ? -29.328 -2.633 11.086 1 95 104 LYS B CA 1
ATOM 2644 C C . LYS B 1 104 ? -28.609 -3.975 11.227 1 95 104 LYS B C 1
ATOM 2646 O O . LYS B 1 104 ? -27.969 -4.238 12.242 1 95 104 LYS B O 1
ATOM 2651 N N . PHE B 1 105 ? -28.703 -4.703 10.18 1 93.94 105 PHE B N 1
ATOM 2652 C CA . PHE B 1 105 ? -28 -5.977 10.148 1 93.94 105 PHE B CA 1
ATOM 2653 C C . PHE B 1 105 ? -26.484 -5.75 10.094 1 93.94 105 PHE B C 1
ATOM 2655 O O . PHE B 1 105 ? -26.016 -4.895 9.344 1 93.94 105 PHE B O 1
ATOM 2662 N N . ALA B 1 106 ? -25.797 -6.488 10.914 1 93.5 106 ALA B N 1
ATOM 2663 C CA . ALA B 1 106 ? -24.328 -6.398 10.93 1 93.5 106 ALA B CA 1
ATOM 2664 C C . ALA B 1 106 ? -23.719 -7.309 9.867 1 93.5 106 ALA B C 1
ATOM 2666 O O . ALA B 1 106 ? -23.922 -8.523 9.898 1 93.5 106 ALA B O 1
ATOM 2667 N N . ILE B 1 107 ? -23.031 -6.668 8.969 1 90.38 107 ILE B N 1
ATOM 2668 C CA . ILE B 1 107 ? -22.344 -7.402 7.914 1 90.38 107 ILE B CA 1
ATOM 2669 C C . ILE B 1 107 ? -20.859 -7.539 8.266 1 90.38 107 ILE B C 1
ATOM 2671 O O . ILE B 1 107 ? -20.156 -6.539 8.422 1 90.38 107 ILE B O 1
ATOM 2675 N N . SER B 1 108 ? -20.422 -8.727 8.438 1 88.31 108 SER B N 1
ATOM 2676 C CA . SER B 1 108 ? -19 -8.984 8.711 1 88.31 108 SER B CA 1
ATOM 2677 C C . SER B 1 108 ? -18.266 -9.445 7.457 1 88.31 108 SER B C 1
ATOM 2679 O O . SER B 1 108 ? -18.703 -10.398 6.801 1 88.31 108 SER B O 1
ATOM 2681 N N . LYS B 1 109 ? -17.281 -8.766 7.027 1 83.94 109 LYS B N 1
ATOM 2682 C CA . LYS B 1 109 ? -16.469 -9.125 5.875 1 83.94 109 LYS B CA 1
ATOM 2683 C C . LYS B 1 109 ? -14.984 -9.078 6.219 1 83.94 109 LYS B C 1
ATOM 2685 O O . LYS B 1 109 ? -14.516 -8.133 6.859 1 83.94 109 LYS B O 1
ATOM 2690 N N . PRO B 1 110 ? -14.281 -10.141 5.844 1 87.56 110 PRO B N 1
ATOM 2691 C CA . PRO B 1 110 ? -12.828 -10.078 6.031 1 87.56 110 PRO B CA 1
ATOM 2692 C C . PRO B 1 110 ? -12.156 -9.047 5.125 1 87.56 110 PRO B C 1
ATOM 2694 O O . PRO B 1 110 ? -12.594 -8.844 3.99 1 87.56 110 PRO B O 1
ATOM 2697 N N . GLU B 1 111 ? -11.148 -8.391 5.668 1 87.69 111 GLU B N 1
ATOM 2698 C CA . GLU B 1 111 ? -10.344 -7.434 4.914 1 87.69 111 GLU B CA 1
ATOM 2699 C C . GLU B 1 111 ? -8.859 -7.793 4.965 1 87.69 111 GLU B C 1
ATOM 2701 O O . GLU B 1 111 ? -8.289 -7.949 6.047 1 87.69 111 GLU B O 1
ATOM 2706 N N . GLU B 1 112 ? -8.273 -8.031 3.764 1 91.06 112 GLU B N 1
ATOM 2707 C CA . GLU B 1 112 ? -6.84 -8.258 3.646 1 91.06 112 GLU B CA 1
ATOM 2708 C C . GLU B 1 112 ? -6.059 -6.961 3.82 1 91.06 112 GLU B C 1
ATOM 2710 O O . GLU B 1 112 ? -6.355 -5.957 3.168 1 91.06 112 GLU B O 1
ATOM 2715 N N . LYS B 1 113 ? -4.988 -6.965 4.727 1 91.38 113 LYS B N 1
ATOM 2716 C CA . LYS B 1 113 ? -4.211 -5.77 5.023 1 91.38 113 LYS B CA 1
ATOM 2717 C C . LYS B 1 113 ? -2.758 -5.934 4.582 1 91.38 113 LYS B C 1
ATOM 2719 O O . LYS B 1 113 ? -2.205 -7.031 4.641 1 91.38 113 LYS B O 1
ATOM 2724 N N . ARG B 1 114 ? -2.109 -4.867 4.133 1 94.31 114 ARG B N 1
ATOM 2725 C CA . ARG B 1 114 ? -0.678 -4.648 3.961 1 94.31 114 ARG B CA 1
ATOM 2726 C C . ARG B 1 114 ? -0.177 -5.289 2.67 1 94.31 114 ARG B C 1
ATOM 2728 O O . ARG B 1 114 ? 0.983 -5.109 2.293 1 94.31 114 ARG B O 1
ATOM 2735 N N . THR B 1 115 ? -1.051 -5.988 1.917 1 96.31 115 THR B N 1
ATOM 2736 C CA . THR B 1 115 ? -0.556 -6.727 0.761 1 96.31 115 THR B CA 1
ATOM 2737 C C . THR B 1 115 ? 0.072 -5.781 -0.259 1 96.31 115 THR B C 1
ATOM 2739 O O . THR B 1 115 ? 1.226 -5.961 -0.653 1 96.31 115 THR B O 1
ATOM 2742 N N . ASP B 1 116 ? -0.619 -4.75 -0.616 1 96.88 116 ASP B N 1
ATOM 2743 C CA . ASP B 1 116 ? -0.12 -3.822 -1.626 1 96.88 116 ASP B CA 1
ATOM 2744 C C . ASP B 1 116 ? 1.138 -3.107 -1.14 1 96.88 116 ASP B C 1
ATOM 2746 O O . ASP B 1 116 ? 2.07 -2.881 -1.915 1 96.88 116 ASP B O 1
ATOM 2750 N N . VAL B 1 117 ? 1.152 -2.787 0.114 1 98.44 117 VAL B N 1
ATOM 2751 C CA . VAL B 1 117 ? 2.312 -2.121 0.695 1 98.44 117 VAL B CA 1
ATOM 2752 C C . VAL B 1 117 ? 3.504 -3.076 0.715 1 98.44 117 VAL B C 1
ATOM 2754 O O . VAL B 1 117 ? 4.613 -2.703 0.332 1 98.44 117 VAL B O 1
ATOM 2757 N N . ASN B 1 118 ? 3.273 -4.34 1.112 1 98.56 118 ASN B N 1
ATOM 2758 C CA . ASN B 1 118 ? 4.336 -5.34 1.12 1 98.56 118 ASN B CA 1
ATOM 2759 C C . ASN B 1 118 ? 4.91 -5.559 -0.276 1 98.56 118 ASN B C 1
ATOM 2761 O O . ASN B 1 118 ? 6.125 -5.664 -0.442 1 98.56 118 ASN B O 1
ATOM 2765 N N . LEU B 1 119 ? 4.043 -5.641 -1.237 1 98.75 119 LEU B N 1
ATOM 2766 C CA . LEU B 1 119 ? 4.473 -5.781 -2.623 1 98.75 119 LEU B CA 1
ATOM 2767 C C . LEU B 1 119 ? 5.344 -4.602 -3.043 1 98.75 119 LEU B C 1
ATOM 2769 O O . LEU B 1 119 ? 6.418 -4.789 -3.617 1 98.75 119 LEU B O 1
ATOM 2773 N N . SER B 1 120 ? 4.887 -3.432 -2.738 1 98.69 120 SER B N 1
ATOM 2774 C CA . SER B 1 120 ? 5.609 -2.211 -3.082 1 98.69 120 SER B CA 1
ATOM 2775 C C . SER B 1 120 ? 6.988 -2.184 -2.432 1 98.69 120 SER B C 1
ATOM 2777 O O . SER B 1 120 ? 7.988 -1.92 -3.1 1 98.69 120 SER B O 1
ATOM 2779 N N . VAL B 1 121 ? 7.02 -2.477 -1.168 1 98.62 121 VAL B N 1
ATOM 2780 C CA . VAL B 1 121 ? 8.25 -2.445 -0.385 1 98.62 121 VAL B CA 1
ATOM 2781 C C . VAL B 1 121 ? 9.25 -3.451 -0.952 1 98.62 121 VAL B C 1
ATOM 2783 O O . VAL B 1 121 ? 10.43 -3.129 -1.141 1 98.62 121 VAL B O 1
ATOM 2786 N N . ARG B 1 122 ? 8.797 -4.594 -1.251 1 98.62 122 ARG B N 1
ATOM 2787 C CA . ARG B 1 122 ? 9.688 -5.645 -1.734 1 98.62 122 ARG B CA 1
ATOM 2788 C C . ARG B 1 122 ? 10.219 -5.316 -3.127 1 98.62 122 ARG B C 1
ATOM 2790 O O . ARG B 1 122 ? 11.414 -5.461 -3.393 1 98.62 122 ARG B O 1
ATOM 2797 N N . MET B 1 123 ? 9.336 -4.891 -4.012 1 98.75 123 MET B N 1
ATOM 2798 C CA . MET B 1 123 ? 9.75 -4.547 -5.367 1 98.75 123 MET B CA 1
ATOM 2799 C C . MET B 1 123 ? 10.781 -3.418 -5.352 1 98.75 123 MET B C 1
ATOM 2801 O O . MET B 1 123 ? 11.844 -3.535 -5.961 1 98.75 123 MET B O 1
ATOM 2805 N N . MET B 1 124 ? 10.484 -2.414 -4.648 1 98.5 124 MET B N 1
ATOM 2806 C CA . MET B 1 124 ? 11.398 -1.281 -4.582 1 98.5 124 MET B CA 1
ATOM 2807 C C . MET B 1 124 ? 12.695 -1.67 -3.877 1 98.5 124 MET B C 1
ATOM 2809 O O . MET B 1 124 ? 13.781 -1.303 -4.324 1 98.5 124 MET B O 1
ATOM 2813 N N . GLY B 1 125 ? 12.539 -2.379 -2.773 1 97.94 125 GLY B N 1
ATOM 2814 C CA . GLY B 1 125 ? 13.711 -2.828 -2.045 1 97.94 125 GLY B CA 1
ATOM 2815 C C . GLY B 1 125 ? 14.664 -3.652 -2.895 1 97.94 125 GLY B C 1
ATOM 2816 O O . GLY B 1 125 ? 15.875 -3.422 -2.887 1 97.94 125 GLY B O 1
ATOM 2817 N N . ASP B 1 126 ? 14.117 -4.613 -3.625 1 97.94 126 ASP B N 1
ATOM 2818 C CA . ASP B 1 126 ? 14.938 -5.465 -4.48 1 97.94 126 ASP B CA 1
ATOM 2819 C C . ASP B 1 126 ? 15.656 -4.645 -5.551 1 97.94 126 ASP B C 1
ATOM 2821 O O . ASP B 1 126 ? 16.781 -4.953 -5.922 1 97.94 126 ASP B O 1
ATOM 2825 N N . CYS B 1 127 ? 14.977 -3.645 -6.074 1 96 127 CYS B N 1
ATOM 2826 C CA . CYS B 1 127 ? 15.578 -2.76 -7.066 1 96 127 CYS B CA 1
ATOM 2827 C C . CYS B 1 127 ? 16.719 -1.963 -6.461 1 96 127 CYS B C 1
ATOM 2829 O O . CYS B 1 127 ? 17.828 -1.959 -7 1 96 127 CYS B O 1
ATOM 2831 N N . PHE B 1 128 ? 16.469 -1.426 -5.367 1 92.81 128 PHE B N 1
ATOM 2832 C CA . PHE B 1 128 ? 17.438 -0.565 -4.707 1 92.81 128 PHE B CA 1
ATOM 2833 C C . PHE B 1 128 ? 18.672 -1.362 -4.281 1 92.81 128 PHE B C 1
ATOM 2835 O O . PHE B 1 128 ? 19.797 -0.872 -4.371 1 92.81 128 PHE B O 1
ATOM 2842 N N . MET B 1 129 ? 18.438 -2.52 -3.818 1 95.5 129 MET B N 1
ATOM 2843 C CA . MET B 1 129 ? 19.531 -3.354 -3.316 1 95.5 129 MET B CA 1
ATOM 2844 C C . MET B 1 129 ? 20.156 -4.168 -4.445 1 95.5 129 MET B C 1
ATOM 2846 O O . MET B 1 129 ? 20.984 -5.047 -4.195 1 95.5 129 MET B O 1
ATOM 2850 N N . ASP B 1 130 ? 19.719 -3.99 -5.691 1 96.69 130 ASP B N 1
ATOM 2851 C CA . ASP B 1 130 ? 20.219 -4.633 -6.902 1 96.69 130 ASP B CA 1
ATOM 2852 C C . ASP B 1 130 ? 20.141 -6.152 -6.793 1 96.69 130 ASP B C 1
ATOM 2854 O O . ASP B 1 130 ? 21.109 -6.855 -7.07 1 96.69 130 ASP B O 1
ATOM 2858 N N . LYS B 1 131 ? 19 -6.602 -6.371 1 97.38 131 LYS B N 1
ATOM 2859 C CA . LYS B 1 131 ? 18.797 -8.039 -6.18 1 97.38 131 LYS B CA 1
ATOM 2860 C C . LYS B 1 131 ? 18.125 -8.664 -7.402 1 97.38 131 LYS B C 1
ATOM 2862 O O . LYS B 1 131 ? 18.031 -9.883 -7.504 1 97.38 131 LYS B O 1
ATOM 2867 N N . THR B 1 132 ? 17.734 -7.871 -8.367 1 98.38 132 THR B N 1
ATOM 2868 C CA . THR B 1 132 ? 17.031 -8.344 -9.555 1 98.38 132 THR B CA 1
ATOM 2869 C C . THR B 1 132 ? 17.234 -7.387 -10.719 1 98.38 132 THR B C 1
ATOM 2871 O O . THR B 1 132 ? 17.609 -6.227 -10.523 1 98.38 132 THR B O 1
ATOM 2874 N N . ASP B 1 133 ? 17.125 -7.863 -11.945 1 98.31 133 ASP B N 1
ATOM 2875 C CA . ASP B 1 133 ? 17.25 -7.059 -13.156 1 98.31 133 ASP B CA 1
ATOM 2876 C C . ASP B 1 133 ? 15.883 -6.867 -13.828 1 98.31 133 ASP B C 1
ATOM 2878 O O . ASP B 1 133 ? 15.641 -5.844 -14.469 1 98.31 133 ASP B O 1
ATOM 2882 N N . ILE B 1 134 ? 15.031 -7.855 -13.695 1 98.44 134 ILE B N 1
ATOM 2883 C CA . ILE B 1 134 ? 13.68 -7.848 -14.258 1 98.44 134 ILE B CA 1
ATOM 2884 C C . ILE B 1 134 ? 12.664 -8.156 -13.164 1 98.44 134 ILE B C 1
ATOM 2886 O O . ILE B 1 134 ? 12.766 -9.188 -12.492 1 98.44 134 ILE B O 1
ATOM 2890 N N . LEU B 1 135 ? 11.758 -7.254 -12.906 1 98.81 135 LEU B N 1
ATOM 2891 C CA . LEU B 1 135 ? 10.68 -7.422 -11.938 1 98.81 135 LEU B CA 1
ATOM 2892 C C . LEU B 1 135 ? 9.367 -7.758 -12.641 1 98.81 135 LEU B C 1
ATOM 2894 O O . LEU B 1 135 ? 8.922 -7.016 -13.516 1 98.81 135 LEU B O 1
ATOM 2898 N N . VAL B 1 136 ? 8.758 -8.852 -12.305 1 98.81 136 VAL B N 1
ATOM 2899 C CA . VAL B 1 136 ? 7.477 -9.242 -12.883 1 98.81 136 VAL B CA 1
ATOM 2900 C C . VAL B 1 136 ? 6.391 -9.195 -11.812 1 98.81 136 VAL B C 1
ATOM 2902 O O . VAL B 1 136 ? 6.398 -9.984 -10.867 1 98.81 136 VAL B O 1
ATOM 2905 N N . LEU B 1 137 ? 5.527 -8.289 -11.945 1 98.88 137 LEU B N 1
ATOM 2906 C CA . LEU B 1 137 ? 4.359 -8.219 -11.078 1 98.88 137 LEU B CA 1
ATOM 2907 C C . LEU B 1 137 ? 3.23 -9.094 -11.609 1 98.88 137 LEU B C 1
ATOM 2909 O O . LEU B 1 137 ? 2.824 -8.945 -12.766 1 98.88 137 LEU B O 1
ATOM 2913 N N . VAL B 1 138 ? 2.744 -9.984 -10.82 1 98.88 138 VAL B N 1
ATOM 2914 C CA . VAL B 1 138 ? 1.576 -10.789 -11.148 1 98.88 138 VAL B CA 1
ATOM 2915 C C . VAL B 1 138 ? 0.368 -10.305 -10.352 1 98.88 138 VAL B C 1
ATOM 2917 O O . VAL B 1 138 ? 0.116 -10.789 -9.242 1 98.88 138 VAL B O 1
ATOM 2920 N N . SER B 1 139 ? -0.35 -9.367 -10.867 1 98.75 139 SER B N 1
ATOM 2921 C CA . SER B 1 139 ? -1.512 -8.742 -10.25 1 98.75 139 SER B CA 1
ATOM 2922 C C . SER B 1 139 ? -2.289 -7.898 -11.258 1 98.75 139 SER B C 1
ATOM 2924 O O . SER B 1 139 ? -1.739 -7.48 -12.273 1 98.75 139 SER B O 1
ATOM 2926 N N . ALA B 1 140 ? -3.535 -7.703 -11 1 98.12 140 ALA B N 1
ATOM 2927 C CA . ALA B 1 140 ? -4.332 -6.758 -11.773 1 98.12 140 ALA B CA 1
ATOM 2928 C C . ALA B 1 140 ? -4.793 -5.59 -10.914 1 98.12 140 ALA B C 1
ATOM 2930 O O . ALA B 1 140 ? -5.766 -4.906 -11.242 1 98.12 140 ALA B O 1
ATOM 2931 N N . ASP B 1 141 ? -4.184 -5.449 -9.781 1 96.69 141 ASP B N 1
ATOM 2932 C CA . ASP B 1 141 ? -4.582 -4.375 -8.875 1 96.69 141 ASP B CA 1
ATOM 2933 C C . ASP B 1 141 ? -3.916 -3.057 -9.266 1 96.69 141 ASP B C 1
ATOM 2935 O O . ASP B 1 141 ? -2.695 -2.918 -9.172 1 96.69 141 ASP B O 1
ATOM 2939 N N . SER B 1 142 ? -4.711 -2.074 -9.539 1 95.69 142 SER B N 1
ATOM 2940 C CA . SER B 1 142 ? -4.223 -0.784 -10.016 1 95.69 142 SER B CA 1
ATOM 2941 C C . SER B 1 142 ? -3.553 0.002 -8.891 1 95.69 142 SER B C 1
ATOM 2943 O O . SER B 1 142 ? -2.875 1.001 -9.141 1 95.69 142 SER B O 1
ATOM 2945 N N . ASP B 1 143 ? -3.752 -0.447 -7.664 1 96.25 143 ASP B N 1
ATOM 2946 C CA . ASP B 1 143 ? -3.119 0.225 -6.531 1 96.25 143 ASP B CA 1
ATOM 2947 C C . ASP B 1 143 ? -1.599 0.098 -6.598 1 96.25 143 ASP B C 1
ATOM 2949 O O . ASP B 1 143 ? -0.879 0.816 -5.902 1 96.25 143 ASP B O 1
ATOM 2953 N N . LEU B 1 144 ? -1.106 -0.727 -7.5 1 98.12 144 LEU B N 1
ATOM 2954 C CA . LEU B 1 144 ? 0.325 -1.001 -7.551 1 98.12 144 LEU B CA 1
ATOM 2955 C C . LEU B 1 144 ? 0.997 -0.196 -8.656 1 98.12 144 LEU B C 1
ATOM 2957 O O . LEU B 1 144 ? 2.197 -0.346 -8.898 1 98.12 144 LEU B O 1
ATOM 2961 N N . VAL B 1 145 ? 0.335 0.706 -9.273 1 97.69 145 VAL B N 1
ATOM 2962 C CA . VAL B 1 145 ? 0.886 1.537 -10.336 1 97.69 145 VAL B CA 1
ATOM 2963 C C . VAL B 1 145 ? 1.995 2.426 -9.781 1 97.69 145 VAL B C 1
ATOM 2965 O O . VAL B 1 145 ? 3.074 2.527 -10.367 1 97.69 145 VAL B O 1
ATOM 2968 N N . PRO B 1 146 ? 1.896 2.982 -8.602 1 97.81 146 PRO B N 1
ATOM 2969 C CA . PRO B 1 146 ? 2.895 3.941 -8.117 1 97.81 146 PRO B CA 1
ATOM 2970 C C . PRO B 1 146 ? 4.281 3.318 -7.961 1 97.81 146 PRO B C 1
ATOM 2972 O O . PRO B 1 146 ? 5.273 3.885 -8.43 1 97.81 146 PRO B O 1
ATOM 2975 N N . PRO B 1 147 ? 4.398 2.158 -7.348 1 98.38 147 PRO B N 1
ATOM 2976 C CA . PRO B 1 147 ? 5.746 1.591 -7.23 1 98.38 147 PRO B CA 1
ATOM 2977 C C . PRO B 1 147 ? 6.355 1.236 -8.586 1 98.38 147 PRO B C 1
ATOM 2979 O O . PRO B 1 147 ? 7.566 1.368 -8.773 1 98.38 147 PRO B O 1
ATOM 2982 N N . ILE B 1 148 ? 5.531 0.819 -9.5 1 98.31 148 ILE B N 1
ATOM 2983 C CA . ILE B 1 148 ? 6.004 0.492 -10.844 1 98.31 148 ILE B CA 1
ATOM 2984 C C . ILE B 1 148 ? 6.527 1.753 -11.523 1 98.31 148 ILE B C 1
ATOM 2986 O O . ILE B 1 148 ? 7.637 1.76 -12.062 1 98.31 148 ILE B O 1
ATOM 2990 N N . GLU B 1 149 ? 5.742 2.773 -11.453 1 97.31 149 GLU B N 1
ATOM 2991 C CA . GLU B 1 149 ? 6.133 4.047 -12.055 1 97.31 149 GLU B CA 1
ATOM 2992 C C . GLU B 1 149 ? 7.422 4.574 -11.438 1 97.31 149 GLU B C 1
ATOM 2994 O O . GLU B 1 149 ? 8.297 5.082 -12.141 1 97.31 149 GLU B O 1
ATOM 2999 N N . PHE B 1 150 ? 7.539 4.48 -10.219 1 97.69 150 PHE B N 1
ATOM 3000 C CA . PHE B 1 150 ? 8.734 4.941 -9.531 1 97.69 150 PHE B CA 1
ATOM 3001 C C . PHE B 1 150 ? 9.969 4.203 -10.031 1 97.69 150 PHE B C 1
ATOM 3003 O O . PHE B 1 150 ? 10.984 4.824 -10.359 1 97.69 150 PHE B O 1
ATOM 3010 N N . ILE B 1 151 ? 9.883 2.873 -10.062 1 97.88 151 ILE B N 1
ATOM 3011 C CA . ILE B 1 151 ? 11 2.051 -10.5 1 97.88 151 ILE B CA 1
ATOM 3012 C C . ILE B 1 151 ? 11.375 2.41 -11.938 1 97.88 151 ILE B C 1
ATOM 3014 O O . ILE B 1 151 ? 12.547 2.623 -12.25 1 97.88 151 ILE B O 1
ATOM 3018 N N . GLN B 1 152 ? 10.352 2.535 -12.758 1 97.31 152 GLN B N 1
ATOM 3019 C CA . GLN B 1 152 ? 10.578 2.822 -14.172 1 97.31 152 GLN B CA 1
ATOM 3020 C C . GLN B 1 152 ? 11.234 4.188 -14.359 1 97.31 152 GLN B C 1
ATOM 3022 O O . GLN B 1 152 ? 12.039 4.375 -15.273 1 97.31 152 GLN B O 1
ATOM 3027 N N . SER B 1 153 ? 10.938 5.109 -13.5 1 95.88 153 SER B N 1
ATOM 3028 C CA . SER B 1 153 ? 11.43 6.477 -13.633 1 95.88 153 SER B CA 1
ATOM 3029 C C . SER B 1 153 ? 12.828 6.621 -13.039 1 95.88 153 SER B C 1
ATOM 3031 O O . SER B 1 153 ? 13.602 7.48 -13.461 1 95.88 153 SER B O 1
ATOM 3033 N N . ASN B 1 154 ? 13.188 5.73 -12.109 1 95.19 154 ASN B N 1
ATOM 3034 C CA . ASN B 1 154 ? 14.406 5.996 -11.352 1 95.19 154 ASN B CA 1
ATOM 3035 C C . ASN B 1 154 ? 15.43 4.883 -11.531 1 95.19 154 ASN B C 1
ATOM 3037 O O . ASN B 1 154 ? 16.609 5.055 -11.188 1 95.19 154 ASN B O 1
ATOM 3041 N N . HIS B 1 155 ? 14.977 3.764 -12 1 94.25 155 HIS B N 1
ATOM 3042 C CA . HIS B 1 155 ? 15.875 2.639 -12.25 1 94.25 155 HIS B CA 1
ATOM 3043 C C . HIS B 1 155 ? 15.766 2.162 -13.695 1 94.25 155 HIS B C 1
ATOM 3045 O O . HIS B 1 155 ? 15.312 1.045 -13.953 1 94.25 155 HIS B O 1
ATOM 3051 N N . HIS B 1 156 ? 16.391 2.859 -14.531 1 93 156 HIS B N 1
ATOM 3052 C CA . HIS B 1 156 ? 16.25 2.643 -15.969 1 93 156 HIS B CA 1
ATOM 3053 C C . HIS B 1 156 ? 16.938 1.35 -16.406 1 93 156 HIS B C 1
ATOM 3055 O O . HIS B 1 156 ? 16.656 0.824 -17.484 1 93 156 HIS B O 1
ATOM 3061 N N . ASN B 1 157 ? 17.812 0.896 -15.57 1 94.81 157 ASN B N 1
ATOM 3062 C CA . ASN B 1 157 ? 18.516 -0.34 -15.883 1 94.81 157 ASN B CA 1
ATOM 3063 C C . ASN B 1 157 ? 17.688 -1.568 -15.508 1 94.81 157 ASN B C 1
ATOM 3065 O O . ASN B 1 157 ? 18.094 -2.699 -15.797 1 94.81 157 ASN B O 1
ATOM 3069 N N . LYS B 1 158 ? 16.578 -1.344 -14.867 1 97.12 158 LYS B N 1
ATOM 3070 C CA . LYS B 1 158 ? 15.672 -2.428 -14.492 1 97.12 158 LYS B CA 1
ATOM 3071 C C . LYS B 1 158 ? 14.445 -2.465 -15.398 1 97.12 158 LYS B C 1
ATOM 3073 O O . LYS B 1 158 ? 13.961 -1.42 -15.836 1 97.12 158 LYS B O 1
ATOM 3078 N N . LYS B 1 159 ? 13.992 -3.637 -15.688 1 97.19 159 LYS B N 1
ATOM 3079 C CA . LYS B 1 159 ? 12.781 -3.812 -16.484 1 97.19 159 LYS B CA 1
ATOM 3080 C C . LYS B 1 159 ? 11.625 -4.293 -15.609 1 97.19 159 LYS B C 1
ATOM 3082 O O . LYS B 1 159 ? 11.805 -5.168 -14.758 1 97.19 159 LYS B O 1
ATOM 3087 N N . VAL B 1 160 ? 10.469 -3.697 -15.82 1 98.31 160 VAL B N 1
ATOM 3088 C CA . VAL B 1 160 ? 9.266 -4.105 -15.102 1 98.31 160 VAL B CA 1
ATOM 3089 C C . VAL B 1 160 ? 8.273 -4.73 -16.078 1 98.31 160 VAL B C 1
ATOM 3091 O O . VAL B 1 160 ? 8 -4.176 -17.141 1 98.31 160 VAL B O 1
ATOM 3094 N N . LYS B 1 161 ? 7.785 -5.863 -15.766 1 98.44 161 LYS B N 1
ATOM 3095 C CA . LYS B 1 161 ? 6.734 -6.551 -16.516 1 98.44 161 LYS B CA 1
ATOM 3096 C C . LYS B 1 161 ? 5.512 -6.805 -15.633 1 98.44 161 LYS B C 1
ATOM 3098 O O . LYS B 1 161 ? 5.617 -6.828 -14.398 1 98.44 161 LYS B O 1
ATOM 3103 N N . VAL B 1 162 ? 4.402 -6.941 -16.328 1 98.75 162 VAL B N 1
ATOM 3104 C CA . VAL B 1 162 ? 3.168 -7.266 -15.617 1 98.75 162 VAL B CA 1
ATOM 3105 C C . VAL B 1 162 ? 2.506 -8.484 -16.266 1 98.75 162 VAL B C 1
ATOM 3107 O O . VAL B 1 162 ? 2.336 -8.531 -17.484 1 98.75 162 VAL B O 1
ATOM 3110 N N . TYR B 1 163 ? 2.242 -9.5 -15.484 1 98.81 163 TYR B N 1
ATOM 3111 C CA . TYR B 1 163 ? 1.415 -10.633 -15.867 1 98.81 163 TYR B CA 1
ATOM 3112 C C . TYR B 1 163 ? 0.053 -10.578 -15.188 1 98.81 163 TYR B C 1
ATOM 3114 O O . TYR B 1 163 ? -0.034 -10.57 -13.961 1 98.81 163 TYR B O 1
ATOM 3122 N N . PHE B 1 164 ? -1.012 -10.531 -15.961 1 98.69 164 PHE B N 1
ATOM 3123 C CA . PHE B 1 164 ? -2.352 -10.508 -15.391 1 98.69 164 PHE B CA 1
ATOM 3124 C C . PHE B 1 164 ? -2.811 -11.914 -15.023 1 98.69 164 PHE B C 1
ATOM 3126 O O . PHE B 1 164 ? -2.785 -12.812 -15.867 1 98.69 164 PHE B O 1
ATOM 3133 N N . PRO B 1 165 ? -3.188 -12.078 -13.703 1 98 165 PRO B N 1
ATOM 3134 C CA . PRO B 1 165 ? -3.754 -13.383 -13.344 1 98 165 PRO B CA 1
ATOM 3135 C C . PRO B 1 165 ? -4.988 -13.742 -14.164 1 98 165 PRO B C 1
ATOM 3137 O O . PRO B 1 165 ? -5.586 -12.867 -14.797 1 98 165 PRO B O 1
ATOM 3140 N N . PRO B 1 166 ? -5.32 -15.047 -14.125 1 95.88 166 PRO B N 1
ATOM 3141 C CA . PRO B 1 166 ? -6.504 -15.461 -14.883 1 95.88 166 PRO B CA 1
ATOM 3142 C C . PRO B 1 166 ? -7.754 -14.672 -14.508 1 95.88 166 PRO B C 1
ATOM 3144 O O . PRO B 1 166 ? -8.016 -14.453 -13.32 1 95.88 166 PRO B O 1
ATOM 3147 N N . ALA B 1 167 ? -8.484 -14.18 -15.5 1 95.25 167 ALA B N 1
ATOM 3148 C CA . ALA B 1 167 ? -9.781 -13.523 -15.359 1 95.25 167 ALA B CA 1
ATOM 3149 C C . ALA B 1 167 ? -9.641 -12.164 -14.68 1 95.25 167 ALA B C 1
ATOM 3151 O O . ALA B 1 167 ? -10.617 -11.609 -14.18 1 95.25 167 ALA B O 1
ATOM 3152 N N . ASN B 1 168 ? -8.43 -11.703 -14.539 1 95.75 168 ASN B N 1
ATOM 3153 C CA . ASN B 1 168 ? -8.188 -10.375 -13.977 1 95.75 168 ASN B CA 1
ATOM 3154 C C . ASN B 1 168 ? -7.438 -9.484 -14.953 1 95.75 168 ASN B C 1
ATOM 3156 O O . ASN B 1 168 ? -6.57 -9.953 -15.695 1 95.75 168 ASN B O 1
ATOM 3160 N N . PHE B 1 169 ? -7.809 -8.234 -14.875 1 96.38 169 PHE B N 1
ATOM 3161 C CA . PHE B 1 169 ? -7.203 -7.273 -15.797 1 96.38 169 PHE B CA 1
ATOM 3162 C C . PHE B 1 169 ? -7.25 -5.863 -15.211 1 96.38 169 PHE B C 1
ATOM 3164 O O . PHE B 1 169 ? -8.102 -5.562 -14.375 1 96.38 169 PHE B O 1
ATOM 3171 N N . SER B 1 170 ? -6.332 -5.094 -15.547 1 96.94 170 SER B N 1
ATOM 3172 C CA . SER B 1 170 ? -6.266 -3.699 -15.125 1 96.94 170 SER B CA 1
ATOM 3173 C C . SER B 1 170 ? -5.844 -2.793 -16.281 1 96.94 170 SER B C 1
ATOM 3175 O O . SER B 1 170 ? -4.715 -2.893 -16.766 1 96.94 170 SER B O 1
ATOM 3177 N N . ASN B 1 171 ? -6.688 -1.864 -16.703 1 96.62 171 ASN B N 1
ATOM 3178 C CA . ASN B 1 171 ? -6.348 -0.9 -17.75 1 96.62 171 ASN B CA 1
ATOM 3179 C C . ASN B 1 171 ? -5.203 0.013 -17.312 1 96.62 171 ASN B C 1
ATOM 3181 O O . ASN B 1 171 ? -4.332 0.348 -18.109 1 96.62 171 ASN B O 1
ATOM 3185 N N . ASP B 1 172 ? -5.215 0.44 -16.062 1 96 172 ASP B N 1
ATOM 3186 C CA . ASP B 1 172 ? -4.176 1.324 -15.547 1 96 172 ASP B CA 1
ATOM 3187 C C . ASP B 1 172 ? -2.795 0.68 -15.672 1 96 172 ASP B C 1
ATOM 3189 O O . ASP B 1 172 ? -1.842 1.321 -16.109 1 96 172 ASP B O 1
ATOM 3193 N N . LEU B 1 173 ? -2.703 -0.561 -15.258 1 97.81 173 LEU B N 1
ATOM 3194 C CA . LEU B 1 173 ? -1.431 -1.273 -15.328 1 97.81 173 LEU B CA 1
ATOM 3195 C C . LEU B 1 173 ? -1.029 -1.519 -16.781 1 97.81 173 LEU B C 1
ATOM 3197 O O . LEU B 1 173 ? 0.135 -1.337 -17.141 1 97.81 173 LEU B O 1
ATOM 3201 N N . LYS B 1 174 ? -2.01 -1.917 -17.562 1 97.62 174 LYS B N 1
ATOM 3202 C CA . LYS B 1 174 ? -1.757 -2.121 -18.984 1 97.62 174 LYS B CA 1
ATOM 3203 C C . LYS B 1 174 ? -1.207 -0.853 -19.625 1 97.62 174 LYS B C 1
ATOM 3205 O O . LYS B 1 174 ? -0.184 -0.894 -20.312 1 97.62 174 LYS B O 1
ATOM 3210 N N . ASP B 1 175 ? -1.861 0.217 -19.438 1 97.38 175 ASP B N 1
ATOM 3211 C CA . ASP B 1 175 ? -1.479 1.489 -20.047 1 97.38 175 ASP B CA 1
ATOM 3212 C C . ASP B 1 175 ? -0.081 1.91 -19.594 1 97.38 175 ASP B C 1
ATOM 3214 O O . ASP B 1 175 ? 0.703 2.426 -20.406 1 97.38 175 ASP B O 1
ATOM 3218 N N . ASN B 1 176 ? 0.186 1.727 -18.344 1 96.75 176 ASN B N 1
ATOM 3219 C CA . ASN B 1 176 ? 1.52 2.033 -17.828 1 96.75 176 ASN B CA 1
ATOM 3220 C C . ASN B 1 176 ? 2.594 1.231 -18.562 1 96.75 176 ASN B C 1
ATOM 3222 O O . ASN B 1 176 ? 3.602 1.789 -19 1 96.75 176 ASN B O 1
ATOM 3226 N N . ILE B 1 177 ? 2.395 -0.042 -18.703 1 96.31 177 ILE B N 1
ATOM 3227 C CA . ILE B 1 177 ? 3.381 -0.934 -19.297 1 96.31 177 ILE B CA 1
ATOM 3228 C C . ILE B 1 177 ? 3.568 -0.581 -20.781 1 96.31 177 ILE B C 1
ATOM 3230 O O . ILE B 1 177 ? 4.695 -0.536 -21.266 1 96.31 177 ILE B O 1
ATOM 3234 N N . ILE B 1 178 ? 2.488 -0.308 -21.438 1 95.5 178 ILE B N 1
ATOM 3235 C CA . ILE B 1 178 ? 2.543 0.047 -22.859 1 95.5 178 ILE B CA 1
ATOM 3236 C C . ILE B 1 178 ? 3.301 1.36 -23.031 1 95.5 178 ILE B C 1
ATOM 3238 O O . ILE B 1 178 ? 4.125 1.495 -23.938 1 95.5 178 ILE B O 1
ATOM 3242 N N . ARG B 1 179 ? 3.025 2.309 -22.141 1 95.44 179 ARG B N 1
ATOM 3243 C CA . ARG B 1 179 ? 3.701 3.602 -22.188 1 95.44 179 ARG B CA 1
ATOM 3244 C C . ARG B 1 179 ? 5.211 3.434 -22.047 1 95.44 179 ARG B C 1
ATOM 3246 O O . ARG B 1 179 ? 5.98 4.242 -22.578 1 95.44 179 ARG B O 1
ATOM 3253 N N . HIS B 1 180 ? 5.598 2.379 -21.422 1 94.88 180 HIS B N 1
ATOM 3254 C CA . HIS B 1 180 ? 7.016 2.113 -21.219 1 94.88 180 HIS B CA 1
ATOM 3255 C C . HIS B 1 180 ? 7.516 1.021 -22.156 1 94.88 180 HIS B C 1
ATOM 3257 O O . HIS B 1 180 ? 8.453 0.289 -21.828 1 94.88 180 HIS B O 1
ATOM 3263 N N . LYS B 1 181 ? 6.809 0.776 -23.219 1 92.69 181 LYS B N 1
ATOM 3264 C CA . LYS B 1 181 ? 7.184 -0.059 -24.359 1 92.69 181 LYS B CA 1
ATOM 3265 C C . LYS B 1 181 ? 7.207 -1.535 -23.969 1 92.69 181 LYS B C 1
ATOM 3267 O O . LYS B 1 181 ? 8.008 -2.309 -24.5 1 92.69 181 LYS B O 1
ATOM 3272 N N . GLY B 1 182 ? 6.473 -1.811 -22.969 1 94.25 182 GLY B N 1
ATOM 3273 C CA . GLY B 1 182 ? 6.289 -3.211 -22.625 1 94.25 182 GLY B CA 1
ATOM 3274 C C . GLY B 1 182 ? 4.984 -3.787 -23.125 1 94.25 182 GLY B C 1
ATOM 3275 O O . GLY B 1 182 ? 4.199 -3.088 -23.766 1 94.25 182 GLY B O 1
ATOM 3276 N N . LYS B 1 183 ? 4.828 -5.094 -22.906 1 94.56 183 LYS B N 1
ATOM 3277 C CA . LYS B 1 183 ? 3.584 -5.793 -23.234 1 94.56 183 LYS B CA 1
ATOM 3278 C C . LYS B 1 183 ? 3.139 -6.676 -22.062 1 94.56 183 LYS B C 1
ATOM 3280 O O . LYS B 1 183 ? 3.842 -7.613 -21.688 1 94.56 183 LYS B O 1
ATOM 3285 N N . PRO B 1 184 ? 1.999 -6.328 -21.594 1 95.94 184 PRO B N 1
ATOM 3286 C CA . PRO B 1 184 ? 1.516 -7.199 -20.516 1 95.94 184 PRO B CA 1
ATOM 3287 C C . PRO B 1 184 ? 1.19 -8.609 -21.016 1 95.94 184 PRO B C 1
ATOM 3289 O O . PRO B 1 184 ? 0.853 -8.797 -22.188 1 95.94 184 PRO B O 1
ATOM 3292 N N . ILE B 1 185 ? 1.285 -9.555 -20.156 1 97.62 185 ILE B N 1
ATOM 3293 C CA . ILE B 1 185 ? 0.985 -10.945 -20.469 1 97.62 185 ILE B CA 1
ATOM 3294 C C . ILE B 1 185 ? -0.302 -11.367 -19.766 1 97.62 185 ILE B C 1
ATOM 3296 O O . ILE B 1 185 ? -0.492 -11.078 -18.578 1 97.62 185 ILE B O 1
ATOM 3300 N N . LEU B 1 186 ? -1.183 -11.938 -20.484 1 97.88 186 LEU B N 1
ATOM 3301 C CA . LEU B 1 186 ? -2.367 -12.562 -19.906 1 97.88 186 LEU B CA 1
ATOM 3302 C C . LEU B 1 186 ? -2.107 -14.031 -19.594 1 97.88 186 LEU B C 1
ATOM 3304 O O . LEU B 1 186 ? -2.002 -14.859 -20.516 1 97.88 186 LEU B O 1
ATOM 3308 N N . LEU B 1 187 ? -2.094 -14.367 -18.359 1 97.88 187 LEU B N 1
ATOM 3309 C CA . LEU B 1 187 ? -1.724 -15.719 -17.969 1 97.88 187 LEU B CA 1
ATOM 3310 C C . LEU B 1 187 ? -2.752 -16.734 -18.469 1 97.88 187 LEU B C 1
ATOM 3312 O O . LEU B 1 187 ? -2.41 -17.875 -18.766 1 97.88 187 LEU B O 1
ATOM 3316 N N . GLU B 1 188 ? -3.99 -16.328 -18.578 1 95.88 188 GLU B N 1
ATOM 3317 C CA . GLU B 1 188 ? -5.055 -17.219 -19.016 1 95.88 188 GLU B CA 1
ATOM 3318 C C . GLU B 1 188 ? -4.793 -17.75 -20.422 1 95.88 188 GLU B C 1
ATOM 3320 O O . GLU B 1 188 ? -5.355 -18.781 -20.812 1 95.88 188 GLU B O 1
ATOM 3325 N N . ARG B 1 189 ? -3.924 -17.078 -21.156 1 96 189 ARG B N 1
ATOM 3326 C CA . ARG B 1 189 ? -3.594 -17.484 -22.531 1 96 189 ARG B CA 1
ATOM 3327 C C . ARG B 1 189 ? -2.406 -18.438 -22.547 1 96 189 ARG B C 1
ATOM 3329 O O . ARG B 1 189 ? -1.892 -18.781 -23.609 1 96 189 ARG B O 1
ATOM 3336 N N . ASN B 1 190 ? -1.955 -18.859 -21.406 1 96.69 190 ASN B N 1
ATOM 3337 C CA . ASN B 1 190 ? -0.801 -19.734 -21.266 1 96.69 190 ASN B CA 1
ATOM 3338 C C . ASN B 1 190 ? -1.157 -21.016 -20.516 1 96.69 190 ASN B C 1
ATOM 3340 O O . ASN B 1 190 ? -0.429 -21.422 -19.609 1 96.69 190 ASN B O 1
ATOM 3344 N N . LYS B 1 191 ? -2.246 -21.625 -20.922 1 95 191 LYS B N 1
ATOM 3345 C CA . LYS B 1 191 ? -2.791 -22.781 -20.219 1 95 191 LYS B CA 1
ATOM 3346 C C . LYS B 1 191 ? -1.784 -23.938 -20.172 1 95 191 LYS B C 1
ATOM 3348 O O . LYS B 1 191 ? -1.695 -24.656 -19.172 1 95 191 LYS B O 1
ATOM 3353 N N . ILE B 1 192 ? -1.043 -24.156 -21.25 1 97.31 192 ILE B N 1
ATOM 3354 C CA . ILE B 1 192 ? -0.089 -25.25 -21.328 1 97.31 192 ILE B CA 1
ATOM 3355 C C . ILE B 1 192 ? 0.958 -25.109 -20.234 1 97.31 192 ILE B C 1
ATOM 3357 O O . ILE B 1 192 ? 1.416 -26.109 -19.672 1 97.31 192 ILE B O 1
ATOM 3361 N N . LYS B 1 193 ? 1.367 -23.859 -19.938 1 98.19 193 LYS B N 1
ATOM 3362 C CA . LYS B 1 193 ? 2.352 -23.641 -18.891 1 98.19 193 LYS B CA 1
ATOM 3363 C C . LYS B 1 193 ? 1.782 -24 -17.516 1 98.19 193 LYS B C 1
ATOM 3365 O O . LYS B 1 193 ? 2.508 -24.484 -16.641 1 98.19 193 LYS B O 1
ATOM 3370 N N . PHE B 1 194 ? 0.469 -23.75 -17.328 1 98.06 194 PHE B N 1
ATOM 3371 C CA . PHE B 1 194 ? -0.194 -24.172 -16.094 1 98.06 194 PHE B CA 1
ATOM 3372 C C . PHE B 1 194 ? -0.244 -25.688 -16.016 1 98.06 194 PHE B C 1
ATOM 3374 O O . PHE B 1 194 ? 0.079 -26.281 -14.977 1 98.06 194 PHE B O 1
ATOM 3381 N N . GLU B 1 195 ? -0.617 -26.281 -17.125 1 97.44 195 GLU B N 1
ATOM 3382 C CA . GLU B 1 195 ? -0.716 -27.734 -17.188 1 97.44 195 GLU B CA 1
ATOM 3383 C C . GLU B 1 195 ? 0.608 -28.391 -16.812 1 97.44 195 GLU B C 1
ATOM 3385 O O . GLU B 1 195 ? 0.627 -29.406 -16.125 1 97.44 195 GLU B O 1
ATOM 3390 N N . ASN B 1 196 ? 1.64 -27.812 -17.266 1 98.25 196 ASN B N 1
ATOM 3391 C CA . ASN B 1 196 ? 2.975 -28.359 -17.047 1 98.25 196 ASN B CA 1
ATOM 3392 C C . ASN B 1 196 ? 3.453 -28.125 -15.617 1 98.25 196 ASN B C 1
ATOM 3394 O O . ASN B 1 196 ? 4.516 -28.609 -15.227 1 98.25 196 ASN B O 1
ATOM 3398 N N . SER B 1 197 ? 2.699 -27.406 -14.82 1 98.56 197 SER B N 1
ATOM 3399 C CA . SER B 1 197 ? 3.205 -26.969 -13.523 1 98.56 197 SER B CA 1
ATOM 3400 C C . SER B 1 197 ? 2.354 -27.531 -12.383 1 98.56 197 SER B C 1
ATOM 3402 O O . SER B 1 197 ? 2.473 -27.078 -11.242 1 98.56 197 SER B O 1
ATOM 3404 N N . ILE B 1 198 ? 1.42 -28.438 -12.664 1 98.31 198 ILE B N 1
ATOM 3405 C CA . ILE B 1 198 ? 0.609 -29.078 -11.641 1 98.31 198 ILE B CA 1
ATOM 3406 C C . ILE B 1 198 ? 1.494 -29.953 -10.758 1 98.31 198 ILE B C 1
ATOM 3408 O O . ILE B 1 198 ? 2.354 -30.688 -11.258 1 98.31 198 ILE B O 1
ATOM 3412 N N . MET B 1 199 ? 1.304 -29.828 -9.461 1 98.44 199 MET B N 1
ATOM 3413 C CA . MET B 1 199 ? 2.125 -30.594 -8.531 1 98.44 199 MET B CA 1
ATOM 3414 C C . MET B 1 199 ? 1.563 -32 -8.344 1 98.44 199 MET B C 1
ATOM 3416 O O . MET B 1 199 ? 0.366 -32.219 -8.531 1 98.44 199 MET B O 1
ATOM 3420 N N . PRO B 1 200 ? 2.488 -32.938 -8.031 1 97.5 200 PRO B N 1
ATOM 3421 C CA . PRO B 1 200 ? 1.957 -34.25 -7.617 1 97.5 200 PRO B CA 1
ATOM 3422 C C . PRO B 1 200 ? 1.086 -34.156 -6.367 1 97.5 200 PRO B C 1
ATOM 3424 O O . PRO B 1 200 ? 1.286 -33.281 -5.531 1 97.5 200 PRO B O 1
ATOM 3427 N N . GLU B 1 201 ? 0.15 -35.062 -6.234 1 97.44 201 GLU B N 1
ATOM 3428 C CA . GLU B 1 201 ? -0.802 -35.031 -5.129 1 97.44 201 GLU B CA 1
ATOM 3429 C C . GLU B 1 201 ? -0.094 -35.188 -3.783 1 97.44 201 GLU B C 1
ATOM 3431 O O . GLU B 1 201 ? -0.594 -34.719 -2.758 1 97.44 201 GLU B O 1
ATOM 3436 N N . ARG B 1 202 ? 0.964 -35.875 -3.83 1 97.38 202 ARG B N 1
ATOM 3437 C CA . ARG B 1 202 ? 1.764 -36.094 -2.625 1 97.38 202 ARG B CA 1
ATOM 3438 C C . ARG B 1 202 ? 3.219 -35.719 -2.863 1 97.38 202 ARG B C 1
ATOM 3440 O O . ARG B 1 202 ? 3.842 -36.156 -3.822 1 97.38 202 ARG B O 1
ATOM 3447 N N . ILE B 1 203 ? 3.709 -34.844 -2.055 1 97.56 203 ILE B N 1
ATOM 3448 C CA . ILE B 1 203 ? 5.098 -34.406 -2.109 1 97.56 203 ILE B CA 1
ATOM 3449 C C . ILE B 1 203 ? 5.832 -34.844 -0.846 1 97.56 203 ILE B C 1
ATOM 3451 O O . ILE B 1 203 ? 5.391 -34.562 0.269 1 97.56 203 ILE B O 1
ATOM 3455 N N . ASP B 1 204 ? 6.844 -35.594 -1.04 1 96.25 204 ASP B N 1
ATOM 3456 C CA . ASP B 1 204 ? 7.66 -36.125 0.051 1 96.25 204 ASP B CA 1
ATOM 3457 C C . ASP B 1 204 ? 9.133 -35.781 -0.148 1 96.25 204 ASP B C 1
ATOM 3459 O O . ASP B 1 204 ? 9.812 -36.406 -0.976 1 96.25 204 ASP B O 1
ATOM 3463 N N . ILE B 1 205 ? 9.562 -34.844 0.589 1 94.94 205 ILE B N 1
ATOM 3464 C CA . ILE B 1 205 ? 10.961 -34.438 0.499 1 94.94 205 ILE B CA 1
ATOM 3465 C C . ILE B 1 205 ? 11.586 -34.438 1.891 1 94.94 205 ILE B C 1
ATOM 3467 O O . ILE B 1 205 ? 11.172 -33.656 2.768 1 94.94 205 ILE B O 1
ATOM 3471 N N . ASN B 1 206 ? 12.625 -35.219 2.117 1 93.44 206 ASN B N 1
ATOM 3472 C CA . ASN B 1 206 ? 13.398 -35.312 3.354 1 93.44 206 ASN B CA 1
ATOM 3473 C C . ASN B 1 206 ? 12.492 -35.562 4.562 1 93.44 206 ASN B C 1
ATOM 3475 O O . ASN B 1 206 ? 12.625 -34.875 5.586 1 93.44 206 ASN B O 1
ATOM 3479 N N . GLY B 1 207 ? 11.492 -36.375 4.418 1 93.56 207 GLY B N 1
ATOM 3480 C CA . GLY B 1 207 ? 10.633 -36.75 5.531 1 93.56 207 GLY B CA 1
ATOM 3481 C C . GLY B 1 207 ? 9.477 -35.812 5.738 1 93.56 207 GLY B C 1
ATOM 3482 O O . GLY B 1 207 ? 8.594 -36.062 6.559 1 93.56 207 GLY B O 1
ATOM 3483 N N . LYS B 1 208 ? 9.562 -34.719 5.062 1 94.25 208 LYS B N 1
ATOM 3484 C CA . LYS B 1 208 ? 8.438 -33.781 5.121 1 94.25 208 LYS B CA 1
ATOM 3485 C C . LYS B 1 208 ? 7.422 -34.062 4.02 1 94.25 208 LYS B C 1
ATOM 3487 O O . LYS B 1 208 ? 7.766 -34.094 2.836 1 94.25 208 LYS B O 1
ATOM 3492 N N . ILE B 1 209 ? 6.176 -34.312 4.453 1 97.19 209 ILE B N 1
ATOM 3493 C CA . ILE B 1 209 ? 5.148 -34.719 3.506 1 97.19 209 ILE B CA 1
ATOM 3494 C C . ILE B 1 209 ? 4.047 -33.688 3.438 1 97.19 209 ILE B C 1
ATOM 3496 O O . ILE B 1 209 ? 3.557 -33.219 4.469 1 97.19 209 ILE B O 1
ATOM 3500 N N . VAL B 1 210 ? 3.719 -33.312 2.271 1 97.88 210 VAL B N 1
ATOM 3501 C CA . VAL B 1 210 ? 2.578 -32.438 2.018 1 97.88 210 VAL B CA 1
ATOM 3502 C C . VAL B 1 210 ? 1.685 -33.062 0.944 1 97.88 210 VAL B C 1
ATOM 3504 O O . VAL B 1 210 ? 2.18 -33.562 -0.056 1 97.88 210 VAL B O 1
ATOM 3507 N N . THR B 1 211 ? 0.376 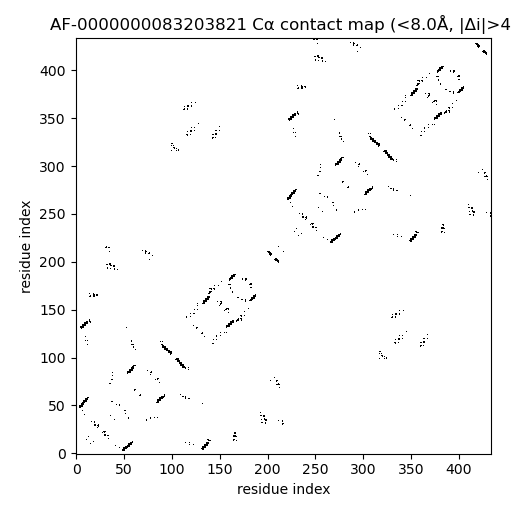-33.031 1.171 1 97.88 211 THR B N 1
ATOM 3508 C CA . THR B 1 211 ? -0.577 -33.625 0.224 1 97.88 211 THR B CA 1
ATOM 3509 C C . THR B 1 211 ? -1.579 -32.562 -0.234 1 97.88 211 THR B C 1
ATOM 3511 O O . THR B 1 211 ? -1.867 -31.609 0.498 1 97.88 211 THR B O 1
ATOM 3514 N N . ILE B 1 212 ? -2.072 -32.719 -1.419 1 98.12 212 ILE B N 1
ATOM 3515 C CA . ILE B 1 212 ? -3.092 -31.844 -1.953 1 98.12 212 ILE B CA 1
ATOM 3516 C C . ILE B 1 212 ? -4.32 -31.859 -1.047 1 98.12 212 ILE B C 1
ATOM 3518 O O . ILE B 1 212 ? -4.719 -32.906 -0.55 1 98.12 212 ILE B O 1
ATOM 3522 N N . PRO B 1 213 ? -4.871 -30.703 -0.758 1 97.5 213 PRO B N 1
ATOM 3523 C CA . PRO B 1 213 ? -6.125 -30.688 -0.001 1 97.5 213 PRO B CA 1
ATOM 3524 C C . PRO B 1 213 ? -7.238 -31.469 -0.689 1 97.5 213 PRO B C 1
ATOM 3526 O O . PRO B 1 213 ? -7.375 -31.406 -1.914 1 97.5 213 PRO B O 1
ATOM 3529 N N . ASP B 1 214 ? -8.055 -32.094 0.053 1 95.94 214 ASP B N 1
ATOM 3530 C CA . ASP B 1 214 ? -9.109 -32.969 -0.475 1 95.94 214 ASP B CA 1
ATOM 3531 C C . ASP B 1 214 ? -10.078 -32.156 -1.352 1 95.94 214 ASP B C 1
ATOM 3533 O O . ASP B 1 214 ? -10.523 -32.656 -2.393 1 95.94 214 ASP B O 1
ATOM 3537 N N . LYS B 1 215 ? -10.375 -30.984 -0.991 1 94.38 215 LYS B N 1
ATOM 3538 C CA . LYS B 1 215 ? -11.344 -30.141 -1.703 1 94.38 215 LYS B CA 1
ATOM 3539 C C . LYS B 1 215 ? -10.812 -29.75 -3.078 1 94.38 215 LYS B C 1
ATOM 3541 O O . LYS B 1 215 ? -11.562 -29.234 -3.91 1 94.38 215 LYS B O 1
ATOM 3546 N N . TRP B 1 216 ? -9.555 -29.938 -3.262 1 94.56 216 TRP B N 1
ATOM 3547 C CA . TRP B 1 216 ? -8.969 -29.516 -4.527 1 94.56 216 TRP B CA 1
ATOM 3548 C C . TRP B 1 216 ? -8.68 -30.703 -5.43 1 94.56 216 TRP B C 1
ATOM 3550 O O . TRP B 1 216 ? -8.125 -30.547 -6.52 1 94.56 216 TRP B O 1
ATOM 3560 N N . LYS B 1 217 ? -9 -31.859 -4.949 1 90.69 217 LYS B N 1
ATOM 3561 C CA . LYS B 1 217 ? -8.844 -33.062 -5.766 1 90.69 217 LYS B CA 1
ATOM 3562 C C . LYS B 1 217 ? -9.93 -33.125 -6.84 1 90.69 217 LYS B C 1
ATOM 3564 O O . LYS B 1 217 ? -11.039 -32.656 -6.645 1 90.69 217 LYS B O 1
#